Protein 2OPI (pdb70)

B-factor: mean 62.66, std 7.89, range [34.41, 97.87]

Foldseek 3Di:
DDVVVVVVQLVLLQVCVVVQLWFQDKKKWFDDPQKIKIFAASHGSNRDDSPGIFIAGLVPGDTDPPGHGHVSLLVSLQCVLCVQWGMKIWGAHDLLVVLLEPDHDFFLAQDLLCCVQQNRGEAEDEDDPPPDPVVSVVNSVSSPGAKYRYHNGHIMGTDNDSVSRSSNSVSSVSSVCCVVVPNPGDHQDPVRNVVSD/DDVVVVVVQLVLLLVCVVVVLDFQAKKKWFDDPQKIWIFAARGGSNNGDPPRIFIAGLVHGDTDVPHHHYLVLLVSLLCVLDVQWTMKIFGAADLLQVQLEPDHDQFLAQDLVCCVQQNRGEAEAEDDDVVDPVVSVVSSVSSPGQKYRYRNGHIMGIGNDSVSRVSNSVSSSSSCCCVVVVNPGDHDDPVRNVVCVVVVVVD

Structure (mmCIF, N/CA/C/O backbone):
data_2OPI
#
_entry.id   2OPI
#
_cell.length_a   115.934
_cell.length_b   115.934
_cell.length_c   73.722
_cell.angle_alpha   90.00
_cell.angle_beta   90.00
_cell.angle_gamma   120.00
#
_symmetry.space_group_name_H-M   'P 31 2 1'
#
loop_
_entity.id
_entity.type
_entity.pdbx_description
1 polymer 'L-fuculose-1-phosphate aldolase'
2 non-polymer 'SULFATE ION'
3 water water
#
loop_
_atom_site.group_PDB
_atom_site.id
_atom_site.type_symbol
_atom_site.label_atom_id
_atom_site.label_alt_id
_atom_site.label_comp_id
_atom_site.label_asym_id
_atom_site.label_entity_id
_atom_site.label_seq_id
_atom_site.pdbx_PDB_ins_code
_atom_site.Cartn_x
_atom_site.Cartn_y
_atom_site.Cartn_z
_atom_site.occupancy
_atom_site.B_iso_or_equiv
_atom_site.auth_seq_id
_atom_site.auth_comp_id
_atom_site.auth_asym_id
_atom_site.auth_atom_id
_atom_site.pdbx_PDB_model_num
ATOM 9 N N . ILE A 1 2 ? 32.348 76.833 2.178 1.00 83.82 2 ILE A N 1
ATOM 10 C CA . ILE A 1 2 ? 31.979 77.703 3.281 1.00 82.40 2 ILE A CA 1
ATOM 11 C C . ILE A 1 2 ? 33.220 78.112 4.061 1.00 81.54 2 ILE A C 1
ATOM 12 O O . ILE A 1 2 ? 33.777 77.319 4.825 1.00 81.45 2 ILE A O 1
ATOM 17 N N . THR A 1 3 ? 33.656 79.350 3.859 1.00 80.46 3 THR A N 1
ATOM 18 C CA . THR A 1 3 ? 34.759 79.892 4.639 1.00 79.39 3 THR A CA 1
ATOM 19 C C . THR A 1 3 ? 34.199 80.340 5.973 1.00 78.64 3 THR A C 1
ATOM 20 O O . THR A 1 3 ? 32.978 80.436 6.140 1.00 78.55 3 THR A O 1
ATOM 24 N N . ASP A 1 4 ? 35.093 80.602 6.922 1.00 77.57 4 ASP A N 1
ATOM 25 C CA . ASP A 1 4 ? 34.696 81.121 8.225 1.00 76.48 4 ASP A CA 1
ATOM 26 C C . ASP A 1 4 ? 34.137 82.532 8.064 1.00 75.49 4 ASP A C 1
ATOM 27 O O . ASP A 1 4 ? 33.330 82.984 8.879 1.00 75.57 4 ASP A O 1
ATOM 32 N N . GLU A 1 5 ? 34.559 83.205 6.996 1.00 74.05 5 GLU A N 1
ATOM 33 C CA . GLU A 1 5 ? 34.058 84.526 6.640 1.00 72.89 5 GLU A CA 1
ATOM 34 C C . GLU A 1 5 ? 32.545 84.494 6.381 1.00 71.82 5 GLU A C 1
ATOM 35 O O . GLU A 1 5 ? 31.810 85.397 6.804 1.00 71.76 5 GLU A O 1
ATOM 41 N N . HIS A 1 6 ? 32.088 83.443 5.702 1.00 70.41 6 HIS A N 1
ATOM 42 C CA . HIS A 1 6 ? 30.658 83.205 5.517 1.00 69.04 6 HIS A CA 1
ATOM 43 C C . HIS A 1 6 ? 29.959 82.977 6.852 1.00 68.25 6 HIS A C 1
ATOM 44 O O . HIS A 1 6 ? 28.885 83.528 7.096 1.00 67.89 6 HIS A O 1
ATOM 51 N N . ILE A 1 7 ? 30.580 82.178 7.715 1.00 67.33 7 ILE A N 1
ATOM 52 C CA . ILE A 1 7 ? 29.981 81.835 9.001 1.00 66.57 7 ILE A CA 1
ATOM 53 C C . ILE A 1 7 ? 29.992 83.034 9.939 1.00 66.48 7 ILE A C 1
ATOM 54 O O . ILE A 1 7 ? 29.046 83.237 10.710 1.00 66.60 7 ILE A O 1
ATOM 59 N N . GLU A 1 8 ? 31.040 83.848 9.840 1.00 65.84 8 GLU A N 1
ATOM 60 C CA . GLU A 1 8 ? 31.167 85.017 10.693 1.00 65.50 8 GLU A CA 1
ATOM 61 C C . GLU A 1 8 ? 30.149 86.076 10.287 1.00 65.00 8 GLU A C 1
ATOM 62 O O . GLU A 1 8 ? 29.593 86.764 11.139 1.00 64.77 8 GLU A O 1
ATOM 68 N N . LEU A 1 9 ? 29.901 86.205 8.985 1.00 64.52 9 LEU A N 1
ATOM 69 C CA . LEU A 1 9 ? 28.860 87.115 8.510 1.00 63.84 9 LEU A CA 1
ATOM 70 C C . LEU A 1 9 ? 27.479 86.649 8.987 1.00 63.06 9 LEU A C 1
ATOM 71 O O . LEU A 1 9 ? 26.670 87.464 9.434 1.00 63.55 9 LEU A O 1
ATOM 76 N N . PHE A 1 10 ? 27.230 85.344 8.917 1.00 61.80 10 PHE A N 1
ATOM 77 C CA . PHE A 1 10 ? 25.992 84.745 9.423 1.00 60.72 10 PHE A CA 1
ATOM 78 C C . PHE A 1 10 ? 25.769 85.040 10.918 1.00 60.50 10 PHE A C 1
ATOM 79 O O . PHE A 1 10 ? 24.669 85.447 11.315 1.00 60.01 10 PHE A O 1
ATOM 87 N N . LEU A 1 11 ? 26.809 84.820 11.731 1.00 59.96 11 LEU A N 1
ATOM 88 C CA . LEU A 1 11 ? 26.768 85.125 13.161 1.00 59.81 11 LEU A CA 1
ATOM 89 C C . LEU A 1 11 ? 26.476 86.601 13.442 1.00 60.14 11 LEU A C 1
ATOM 90 O O . LEU A 1 11 ? 25.584 86.909 14.237 1.00 60.25 11 LEU A O 1
ATOM 95 N N . ALA A 1 12 ? 27.214 87.502 12.787 1.00 60.26 12 ALA A N 1
ATOM 96 C CA . ALA A 1 12 ? 27.001 88.956 12.931 1.00 60.51 12 ALA A CA 1
ATOM 97 C C . ALA A 1 12 ? 25.570 89.353 12.567 1.00 60.62 12 ALA A C 1
ATOM 98 O O . ALA A 1 12 ? 24.942 90.169 13.245 1.00 60.65 12 ALA A O 1
ATOM 100 N N . GLN A 1 13 ? 25.054 88.740 11.511 1.00 60.62 13 GLN A N 1
ATOM 101 C CA . GLN A 1 13 ? 23.734 89.076 11.013 1.00 60.99 13 GLN A CA 1
ATOM 102 C C . GLN A 1 13 ? 22.601 88.528 11.890 1.00 61.07 13 GLN A C 1
ATOM 103 O O . GLN A 1 13 ? 21.575 89.194 12.098 1.00 61.32 13 GLN A O 1
ATOM 109 N N . ALA A 1 14 ? 22.800 87.316 12.400 1.00 61.01 14 ALA A N 1
ATOM 110 C CA . ALA A 1 14 ? 21.969 86.759 13.460 1.00 60.95 14 ALA A CA 1
ATOM 111 C C . ALA A 1 14 ? 21.908 87.682 14.670 1.00 61.09 14 ALA A C 1
ATOM 112 O O . ALA A 1 14 ? 20.841 87.896 15.230 1.00 61.36 14 ALA A O 1
ATOM 114 N N . HIS A 1 15 ? 23.062 88.210 15.073 1.00 61.22 15 HIS A N 1
ATOM 115 C CA . HIS A 1 15 ? 23.146 89.094 16.224 1.00 61.19 15 HIS A CA 1
ATOM 116 C C . HIS A 1 15 ? 22.416 90.400 16.003 1.00 61.15 15 HIS A C 1
ATOM 117 O O . HIS A 1 15 ? 21.780 90.901 16.923 1.00 61.64 15 HIS A O 1
ATOM 124 N N . ARG A 1 16 ? 22.507 90.969 14.805 1.00 60.88 16 ARG A N 1
ATOM 125 C CA . ARG A 1 16 ? 21.808 92.229 14.558 1.00 60.69 16 ARG A CA 1
ATOM 126 C C . ARG A 1 16 ? 20.275 92.053 14.534 1.00 60.75 16 ARG A C 1
ATOM 127 O O . ARG A 1 16 ? 19.536 92.980 14.867 1.00 60.99 16 ARG A O 1
ATOM 135 N N . TYR A 1 17 ? 19.806 90.864 14.162 1.00 60.40 17 TYR A N 1
ATOM 136 C CA . TYR A 1 17 ? 18.380 90.567 14.235 1.00 60.12 17 TYR A CA 1
ATOM 137 C C . TYR A 1 17 ? 17.925 90.494 15.693 1.00 60.15 17 TYR A C 1
ATOM 138 O O . TYR A 1 17 ? 16.799 90.876 16.032 1.00 59.84 17 TYR A O 1
ATOM 147 N N . GLY A 1 18 ? 18.819 89.986 16.541 1.00 60.23 18 GLY A N 1
ATOM 148 C CA . GLY A 1 18 ? 18.578 89.846 17.962 1.00 59.96 18 GLY A CA 1
ATOM 149 C C . GLY A 1 18 ? 18.548 91.186 18.654 1.00 60.15 18 GLY A C 1
ATOM 150 O O . GLY A 1 18 ? 17.673 91.414 19.492 1.00 60.00 18 GLY A O 1
ATOM 151 N N . ASP A 1 19 ? 19.492 92.067 18.295 1.00 60.26 19 ASP A N 1
ATOM 152 C CA . ASP A 1 19 ? 19.535 93.458 18.787 1.00 60.69 19 ASP A CA 1
ATOM 153 C C . ASP A 1 19 ? 18.284 94.283 18.432 1.00 60.43 19 ASP A C 1
ATOM 154 O O . ASP A 1 19 ? 17.915 95.201 19.171 1.00 60.44 19 ASP A O 1
ATOM 159 N N . ALA A 1 20 ? 17.650 93.979 17.301 1.00 59.88 20 ALA A N 1
ATOM 160 C CA . ALA A 1 20 ? 16.405 94.648 16.938 1.00 60.14 20 ALA A CA 1
ATOM 161 C C . ALA A 1 20 ? 15.179 94.025 17.642 1.00 60.66 20 ALA A C 1
ATOM 162 O O . ALA A 1 20 ? 14.048 94.532 17.516 1.00 60.55 20 ALA A O 1
ATOM 164 N N . LYS A 1 21 ? 15.410 92.941 18.385 1.00 60.73 21 LYS A N 1
ATOM 165 C CA . LYS A 1 21 ? 14.342 92.213 19.085 1.00 61.47 21 LYS A CA 1
ATOM 166 C C . LYS A 1 21 ? 13.290 91.614 18.141 1.00 61.29 21 LYS A C 1
ATOM 167 O O . LYS A 1 21 ? 12.111 91.553 18.472 1.00 61.05 21 LYS A O 1
ATOM 173 N N . LEU A 1 22 ? 13.726 91.174 16.965 1.00 61.76 22 LEU A N 1
ATOM 174 C CA . LEU A 1 22 ? 12.855 90.456 16.029 1.00 61.94 22 LEU A CA 1
ATOM 175 C C . LEU A 1 22 ? 12.500 89.061 16.555 1.00 62.54 22 LEU A C 1
ATOM 176 O O . LEU A 1 22 ? 11.453 88.509 16.224 1.00 62.74 22 LEU A O 1
ATOM 189 N N . LEU A 1 24 ? 13.233 86.562 20.462 1.00 62.51 24 LEU A N 1
ATOM 190 C CA . LEU A 1 24 ? 13.745 86.453 21.814 1.00 61.66 24 LEU A CA 1
ATOM 191 C C . LEU A 1 24 ? 14.237 85.030 22.086 1.00 61.34 24 LEU A C 1
ATOM 192 O O . LEU A 1 24 ? 13.608 84.050 21.673 1.00 61.40 24 LEU A O 1
ATOM 197 N N . CYS A 1 25 ? 15.375 84.931 22.764 1.00 60.78 25 CYS A N 1
ATOM 198 C CA . CYS A 1 25 ? 15.935 83.650 23.169 1.00 60.46 25 CYS A CA 1
ATOM 199 C C . CYS A 1 25 ? 15.979 82.605 22.042 1.00 60.45 25 CYS A C 1
ATOM 200 O O . CYS A 1 25 ? 16.566 82.851 20.981 1.00 60.27 25 CYS A O 1
ATOM 203 N N . SER A 1 26 ? 15.360 81.450 22.270 1.00 60.22 26 SER A N 1
ATOM 204 C CA . SER A 1 26 ? 15.528 80.318 21.368 1.00 60.16 26 SER A CA 1
ATOM 205 C C . SER A 1 26 ? 14.448 80.220 20.294 1.00 59.97 26 SER A C 1
ATOM 206 O O . SER A 1 26 ? 14.457 79.293 19.488 1.00 60.14 26 SER A O 1
ATOM 209 N N . SER A 1 27 ? 13.528 81.176 20.258 1.00 60.14 27 SER A N 1
ATOM 210 C CA . SER A 1 27 ? 12.505 81.173 19.208 1.00 60.40 27 SER A CA 1
ATOM 211 C C . SER A 1 27 ? 13.047 81.770 17.903 1.00 59.96 27 SER A C 1
ATOM 212 O O . SER A 1 27 ? 13.956 82.605 17.920 1.00 60.26 27 SER A O 1
ATOM 215 N N . GLY A 1 28 ? 12.489 81.318 16.782 1.00 59.54 28 GLY A N 1
ATOM 216 C CA . GLY A 1 28 ? 12.919 81.743 15.457 1.00 58.77 28 GLY A CA 1
ATOM 217 C C . GLY A 1 28 ? 14.132 81.016 14.915 1.00 58.52 28 GLY A C 1
ATOM 218 O O . GLY A 1 28 ? 14.841 80.322 15.642 1.00 58.21 28 GLY A O 1
ATOM 219 N N . ASN A 1 29 ? 14.374 81.193 13.620 1.00 58.36 29 ASN A N 1
ATOM 220 C CA . ASN A 1 29 ? 15.483 80.530 12.945 1.00 58.18 29 ASN A CA 1
ATOM 221 C C . ASN A 1 29 ? 15.819 81.186 11.612 1.00 57.80 29 ASN A C 1
ATOM 222 O O . ASN A 1 29 ? 14.954 81.771 10.951 1.00 57.90 29 ASN A O 1
ATOM 227 N N . LEU A 1 30 ? 17.083 81.067 11.226 1.00 56.88 30 LEU A N 1
ATOM 228 C CA . LEU A 1 30 ? 17.631 81.821 10.120 1.00 56.08 30 LEU A CA 1
ATOM 229 C C . LEU A 1 30 ? 18.408 80.896 9.211 1.00 56.01 30 LEU A C 1
ATOM 230 O O . LEU A 1 30 ? 19.112 79.994 9.679 1.00 56.26 30 LEU A O 1
ATOM 235 N N . SER A 1 31 ? 18.275 81.119 7.910 1.00 55.56 31 SER A N 1
ATOM 236 C CA . SER A 1 31 ? 18.978 80.322 6.931 1.00 55.71 31 SER A CA 1
ATOM 237 C C . SER A 1 31 ? 19.554 81.190 5.825 1.00 55.21 31 SER A C 1
ATOM 238 O O . SER A 1 31 ? 18.975 82.227 5.473 1.00 54.74 31 SER A O 1
ATOM 241 N N . TRP A 1 32 ? 20.683 80.749 5.275 1.00 55.04 32 TRP A N 1
ATOM 242 C CA . TRP A 1 32 ? 21.366 81.484 4.208 1.00 55.20 32 TRP A CA 1
ATOM 243 C C . TRP A 1 32 ? 21.892 80.557 3.118 1.00 55.70 32 TRP A C 1
ATOM 244 O O . TRP A 1 32 ? 22.736 79.700 3.365 1.00 55.89 32 TRP A O 1
ATOM 255 N N . ARG A 1 33 ? 21.363 80.735 1.911 1.00 56.43 33 ARG A N 1
ATOM 256 C CA . ARG A 1 33 ? 21.817 80.020 0.726 1.00 56.82 33 ARG A CA 1
ATOM 257 C C . ARG A 1 33 ? 23.228 80.461 0.326 1.00 57.75 33 ARG A C 1
ATOM 258 O O . ARG A 1 33 ? 23.490 81.652 0.176 1.00 57.58 33 ARG A O 1
ATOM 266 N N . ILE A 1 34 ? 24.136 79.491 0.212 1.00 58.63 34 ILE A N 1
ATOM 267 C CA . ILE A 1 34 ? 25.453 79.702 -0.373 1.00 59.40 34 ILE A CA 1
ATOM 268 C C . ILE A 1 34 ? 25.718 78.561 -1.358 1.00 60.21 34 ILE A C 1
ATOM 269 O O . ILE A 1 34 ? 26.215 77.488 -0.973 1.00 60.58 34 ILE A O 1
ATOM 274 N N . GLY A 1 35 ? 25.371 78.795 -2.623 1.00 60.77 35 GLY A N 1
ATOM 275 C CA . GLY A 1 35 ? 25.519 77.796 -3.666 1.00 61.13 35 GLY A CA 1
ATOM 276 C C . GLY A 1 35 ? 24.541 76.672 -3.436 1.00 61.95 35 GLY A C 1
ATOM 277 O O . GLY A 1 35 ? 23.333 76.899 -3.342 1.00 62.22 35 GLY A O 1
ATOM 278 N N . GLU A 1 36 ? 25.076 75.460 -3.322 1.00 62.65 36 GLU A N 1
ATOM 279 C CA . GLU A 1 36 ? 24.277 74.244 -3.158 1.00 63.82 36 GLU A CA 1
ATOM 280 C C . GLU A 1 36 ? 24.069 73.907 -1.684 1.00 63.31 36 GLU A C 1
ATOM 281 O O . GLU A 1 36 ? 23.362 72.953 -1.349 1.00 63.66 36 GLU A O 1
ATOM 287 N N . GLU A 1 37 ? 24.709 74.671 -0.807 1.00 62.80 37 GLU A N 1
ATOM 288 C CA . GLU A 1 37 ? 24.540 74.462 0.616 1.00 62.28 37 GLU A CA 1
ATOM 289 C C . GLU A 1 37 ? 23.931 75.684 1.260 1.00 61.46 37 GLU A C 1
ATOM 290 O O . GLU A 1 37 ? 23.865 76.746 0.653 1.00 61.27 37 GLU A O 1
ATOM 296 N N . ALA A 1 38 ? 23.474 75.524 2.494 1.00 60.88 38 ALA A N 1
ATOM 297 C CA . ALA A 1 38 ? 22.920 76.632 3.238 1.00 60.14 38 ALA A CA 1
ATOM 298 C C . ALA A 1 38 ? 23.381 76.569 4.676 1.00 59.74 38 ALA A C 1
ATOM 299 O O . ALA A 1 38 ? 23.524 75.483 5.228 1.00 59.76 38 ALA A O 1
ATOM 301 N N . LEU A 1 39 ? 23.626 77.737 5.264 1.00 59.18 39 LEU A N 1
ATOM 302 C CA . LEU A 1 39 ? 23.795 77.867 6.703 1.00 58.85 39 LEU A CA 1
ATOM 303 C C . LEU A 1 39 ? 22.431 78.014 7.376 1.00 58.52 39 LEU A C 1
ATOM 304 O O . LEU A 1 39 ? 21.606 78.844 6.977 1.00 58.40 39 LEU A O 1
ATOM 309 N N . ILE A 1 40 ? 22.194 77.188 8.384 1.00 58.01 40 ILE A N 1
ATOM 310 C CA . ILE A 1 40 ? 20.957 77.239 9.156 1.00 57.57 40 ILE A CA 1
ATOM 311 C C . ILE A 1 40 ? 21.345 77.267 10.624 1.00 57.23 40 ILE A C 1
ATOM 312 O O . ILE A 1 40 ? 22.247 76.547 11.049 1.00 57.09 40 ILE A O 1
ATOM 317 N N . SER A 1 41 ? 20.680 78.121 11.392 1.00 56.74 41 SER A N 1
ATOM 318 C CA . SER A 1 41 ? 20.828 78.117 12.838 1.00 56.13 41 SER A CA 1
ATOM 319 C C . SER A 1 41 ? 20.479 76.733 13.377 1.00 56.15 41 SER A C 1
ATOM 320 O O . SER A 1 41 ? 19.525 76.096 12.917 1.00 55.60 41 SER A O 1
ATOM 323 N N . GLY A 1 42 ? 21.258 76.279 14.352 1.00 56.42 42 GLY A N 1
ATOM 324 C CA . GLY A 1 42 ? 21.120 74.933 14.897 1.00 56.88 42 GLY A CA 1
ATOM 325 C C . GLY A 1 42 ? 19.892 74.822 15.769 1.00 57.29 42 GLY A C 1
ATOM 326 O O . GLY A 1 42 ? 19.464 75.810 16.373 1.00 57.51 42 GLY A O 1
ATOM 327 N N . THR A 1 43 ? 19.324 73.622 15.846 1.00 57.24 43 THR A N 1
ATOM 328 C CA . THR A 1 43 ? 18.124 73.413 16.641 1.00 57.21 43 THR A CA 1
ATOM 329 C C . THR A 1 43 ? 18.390 73.784 18.092 1.00 57.21 43 THR A C 1
ATOM 330 O O . THR A 1 43 ? 19.440 73.452 18.641 1.00 57.92 43 THR A O 1
ATOM 334 N N . GLY A 1 44 ? 17.457 74.507 18.698 1.00 57.15 44 GLY A N 1
ATOM 335 C CA . GLY A 1 44 ? 17.584 74.888 20.096 1.00 57.11 44 GLY A CA 1
ATOM 336 C C . GLY A 1 44 ? 18.487 76.078 20.367 1.00 57.05 44 GLY A C 1
ATOM 337 O O . GLY A 1 44 ? 18.443 76.653 21.448 1.00 57.23 44 GLY A O 1
ATOM 338 N N . SER A 1 45 ? 19.303 76.463 19.395 1.00 56.89 45 SER A N 1
ATOM 339 C CA . SER A 1 45 ? 20.213 77.591 19.581 1.00 56.88 45 SER A CA 1
ATOM 340 C C . SER A 1 45 ? 19.446 78.897 19.815 1.00 56.79 45 SER A C 1
ATOM 341 O O . SER A 1 45 ? 18.300 79.045 19.372 1.00 56.61 45 SER A O 1
ATOM 344 N N . TRP A 1 46 ? 20.082 79.839 20.506 1.00 56.38 46 TRP A N 1
ATOM 345 C CA . TRP A 1 46 ? 19.503 81.168 20.661 1.00 56.10 46 TRP A CA 1
ATOM 346 C C . TRP A 1 46 ? 20.082 82.063 19.584 1.00 56.58 46 TRP A C 1
ATOM 347 O O . TRP A 1 46 ? 21.241 82.470 19.668 1.00 56.44 46 TRP A O 1
ATOM 358 N N . VAL A 1 47 ? 19.269 82.382 18.584 1.00 57.31 47 VAL A N 1
ATOM 359 C CA . VAL A 1 47 ? 19.732 83.151 17.422 1.00 57.90 47 VAL A CA 1
ATOM 360 C C . VAL A 1 47 ? 20.242 84.576 17.732 1.00 58.04 47 VAL A C 1
ATOM 361 O O . VAL A 1 47 ? 21.144 85.045 17.051 1.00 58.48 47 VAL A O 1
ATOM 365 N N . PRO A 1 48 ? 19.656 85.281 18.726 1.00 57.88 48 PRO A N 1
ATOM 366 C CA . PRO A 1 48 ? 20.243 86.595 19.077 1.00 57.89 48 PRO A CA 1
ATOM 367 C C . PRO A 1 48 ? 21.679 86.575 19.628 1.00 57.94 48 PRO A C 1
ATOM 368 O O . PRO A 1 48 ? 22.380 87.579 19.516 1.00 58.14 48 PRO A O 1
ATOM 372 N N . THR A 1 49 ? 22.104 85.458 20.219 1.00 58.14 49 THR A N 1
ATOM 373 C CA . THR A 1 49 ? 23.461 85.329 20.775 1.00 58.12 49 THR A CA 1
ATOM 374 C C . THR A 1 49 ? 24.230 84.146 20.184 1.00 57.98 49 THR A C 1
ATOM 375 O O . THR A 1 49 ? 25.134 83.624 20.814 1.00 58.10 49 THR A O 1
ATOM 379 N N . LEU A 1 50 ? 23.853 83.733 18.979 1.00 58.23 50 LEU A N 1
ATOM 380 C CA . LEU A 1 50 ? 24.486 82.634 18.240 1.00 58.46 50 LEU A CA 1
ATOM 381 C C . LEU A 1 50 ? 25.963 82.983 17.997 1.00 59.03 50 LEU A C 1
ATOM 382 O O . LEU A 1 50 ? 26.231 84.140 17.731 1.00 60.27 50 LEU A O 1
ATOM 387 N N . ALA A 1 51 ? 26.957 82.090 18.076 1.00 59.41 51 ALA A N 1
ATOM 388 C CA . ALA A 1 51 ? 26.963 80.706 18.560 1.00 59.71 51 ALA A CA 1
ATOM 389 C C . ALA A 1 51 ? 27.653 79.816 17.501 1.00 59.75 51 ALA A C 1
ATOM 390 O O . ALA A 1 51 ? 27.076 78.841 17.015 1.00 59.89 51 ALA A O 1
ATOM 392 N N . LYS A 1 52 ? 28.887 80.176 17.144 1.00 59.44 52 LYS A N 1
ATOM 393 C CA . LYS A 1 52 ? 29.675 79.489 16.105 1.00 59.31 52 LYS A CA 1
ATOM 394 C C . LYS A 1 52 ? 29.515 77.965 16.105 1.00 59.26 52 LYS A C 1
ATOM 395 O O . LYS A 1 52 ? 29.467 77.335 15.048 1.00 59.38 52 LYS A O 1
ATOM 401 N N . GLU A 1 53 ? 29.432 77.384 17.297 1.00 58.86 53 GLU A N 1
ATOM 402 C CA . GLU A 1 53 ? 29.289 75.944 17.469 1.00 58.65 53 GLU A CA 1
ATOM 403 C C . GLU A 1 53 ? 27.894 75.420 17.087 1.00 58.54 53 GLU A C 1
ATOM 404 O O . GLU A 1 53 ? 27.715 74.207 16.918 1.00 58.29 53 GLU A O 1
ATOM 410 N N . LYS A 1 54 ? 26.913 76.320 16.967 1.00 58.00 54 LYS A N 1
ATOM 411 C CA . LYS A 1 54 ? 25.523 75.910 16.706 1.00 57.68 54 LYS A CA 1
ATOM 412 C C . LYS A 1 54 ? 24.989 76.455 15.377 1.00 56.99 54 LYS A C 1
ATOM 413 O O . LYS A 1 54 ? 23.836 76.876 15.277 1.00 56.60 54 LYS A O 1
ATOM 419 N N . VAL A 1 55 ? 25.857 76.443 14.367 1.00 56.36 55 VAL A N 1
ATOM 420 C CA . VAL A 1 55 ? 25.485 76.765 12.998 1.00 55.54 55 VAL A CA 1
ATOM 421 C C . VAL A 1 55 ? 25.641 75.529 12.121 1.00 55.13 55 VAL A C 1
ATOM 422 O O . VAL A 1 55 ? 26.725 74.950 12.042 1.00 55.25 55 VAL A O 1
ATOM 426 N N . SER A 1 56 ? 24.551 75.147 11.462 1.00 54.36 56 SER A N 1
ATOM 427 C CA . SER A 1 56 ? 24.500 73.978 10.606 1.00 53.62 56 SER A CA 1
ATOM 428 C C . SER A 1 56 ? 24.814 74.333 9.162 1.00 53.48 56 SER A C 1
ATOM 429 O O . SER A 1 56 ? 24.329 75.327 8.639 1.00 52.78 56 SER A O 1
ATOM 432 N N . ILE A 1 57 ? 25.646 73.515 8.531 1.00 53.95 57 ILE A N 1
ATOM 433 C CA . ILE A 1 57 ? 25.836 73.555 7.091 1.00 54.69 57 ILE A CA 1
ATOM 434 C C . ILE A 1 57 ? 25.039 72.383 6.522 1.00 55.42 57 ILE A C 1
ATOM 435 O O . ILE A 1 57 ? 25.221 71.240 6.936 1.00 55.65 57 ILE A O 1
ATOM 440 N N . CYS A 1 58 ? 24.138 72.678 5.596 1.00 56.39 58 CYS A N 1
ATOM 441 C CA . CYS A 1 58 ? 23.231 71.678 5.041 1.00 57.53 58 CYS A CA 1
ATOM 442 C C . CYS A 1 58 ? 23.245 71.671 3.525 1.00 57.23 58 CYS A C 1
ATOM 443 O O . CYS A 1 58 ? 23.254 72.727 2.889 1.00 57.08 58 CYS A O 1
ATOM 446 N N . ASN A 1 59 ? 23.248 70.474 2.952 1.00 57.36 59 ASN A N 1
ATOM 447 C CA . ASN A 1 59 ? 22.995 70.330 1.535 1.00 57.61 59 ASN A CA 1
ATOM 448 C C . ASN A 1 59 ? 21.564 70.771 1.234 1.00 57.58 59 ASN A C 1
ATOM 449 O O . ASN A 1 59 ? 20.614 70.293 1.870 1.00 57.27 59 ASN A O 1
ATOM 454 N N . ILE A 1 60 ? 21.414 71.701 0.289 1.00 57.38 60 ILE A N 1
ATOM 455 C CA . ILE A 1 60 ? 20.095 72.244 -0.045 1.00 57.19 60 ILE A CA 1
ATOM 456 C C . ILE A 1 60 ? 19.155 71.186 -0.624 1.00 57.02 60 ILE A C 1
ATOM 457 O O . ILE A 1 60 ? 18.000 71.111 -0.225 1.00 57.40 60 ILE A O 1
ATOM 462 N N . ALA A 1 61 ? 19.641 70.362 -1.541 1.00 57.07 61 ALA A N 1
ATOM 463 C CA . ALA A 1 61 ? 18.774 69.377 -2.194 1.00 57.38 61 ALA A CA 1
ATOM 464 C C . ALA A 1 61 ? 18.232 68.299 -1.230 1.00 57.82 61 ALA A C 1
ATOM 465 O O . ALA A 1 61 ? 17.064 67.899 -1.332 1.00 57.84 61 ALA A O 1
ATOM 467 N N . SER A 1 62 ? 19.080 67.861 -0.296 1.00 57.84 62 SER A N 1
ATOM 468 C CA . SER A 1 62 ? 18.797 66.715 0.567 1.00 57.85 62 SER A CA 1
ATOM 469 C C . SER A 1 62 ? 18.343 67.119 1.957 1.00 57.43 62 SER A C 1
ATOM 470 O O . SER A 1 62 ? 17.600 66.394 2.610 1.00 57.06 62 SER A O 1
ATOM 473 N N . GLY A 1 63 ? 18.810 68.275 2.412 1.00 57.32 63 GLY A N 1
ATOM 474 C CA . GLY A 1 63 ? 18.524 68.722 3.761 1.00 56.80 63 GLY A CA 1
ATOM 475 C C . GLY A 1 63 ? 19.467 68.190 4.836 1.00 56.59 63 GLY A C 1
ATOM 476 O O . GLY A 1 63 ? 19.313 68.533 5.999 1.00 56.94 63 GLY A O 1
ATOM 477 N N . THR A 1 64 ? 20.458 67.374 4.483 1.00 56.29 64 THR A N 1
ATOM 478 C CA . THR A 1 64 ? 21.274 66.770 5.545 1.00 55.87 64 THR A CA 1
ATOM 479 C C . THR A 1 64 ? 22.540 67.571 5.900 1.00 55.79 64 THR A C 1
ATOM 480 O O . THR A 1 64 ? 23.260 68.030 5.007 1.00 55.50 64 THR A O 1
ATOM 484 N N . PRO A 1 65 ? 22.792 67.758 7.215 1.00 55.49 65 PRO A N 1
ATOM 485 C CA . PRO A 1 65 ? 23.961 68.500 7.713 1.00 55.02 65 PRO A CA 1
ATOM 486 C C . PRO A 1 65 ? 25.272 67.823 7.350 1.00 54.61 65 PRO A C 1
ATOM 487 O O . PRO A 1 65 ? 25.319 66.603 7.269 1.00 53.99 65 PRO A O 1
ATOM 491 N N . THR A 1 66 ? 26.326 68.611 7.134 1.00 54.63 66 THR A N 1
ATOM 492 C CA . THR A 1 66 ? 27.656 68.051 6.864 1.00 54.91 66 THR A CA 1
ATOM 493 C C . THR A 1 66 ? 28.709 68.377 7.934 1.00 54.76 66 THR A C 1
ATOM 494 O O . THR A 1 66 ? 29.832 67.886 7.864 1.00 54.76 66 THR A O 1
ATOM 498 N N . ASN A 1 67 ? 28.357 69.201 8.917 1.00 54.50 67 ASN A N 1
ATOM 499 C CA . ASN A 1 67 ? 29.331 69.634 9.927 1.00 54.23 67 ASN A CA 1
ATOM 500 C C . ASN A 1 67 ? 29.079 69.138 11.361 1.00 54.13 67 ASN A C 1
ATOM 501 O O . ASN A 1 67 ? 29.668 69.658 12.302 1.00 54.22 67 ASN A O 1
ATOM 506 N N . GLY A 1 68 ? 28.210 68.144 11.524 1.00 53.93 68 GLY A N 1
ATOM 507 C CA . GLY A 1 68 ? 27.909 67.608 12.847 1.00 54.09 68 GLY A CA 1
ATOM 508 C C . GLY A 1 68 ? 26.971 68.468 13.683 1.00 54.88 68 GLY A C 1
ATOM 509 O O . GLY A 1 68 ? 26.787 68.206 14.877 1.00 54.82 68 GLY A O 1
ATOM 510 N N . VAL A 1 69 ? 26.368 69.487 13.072 1.00 54.95 69 VAL A N 1
ATOM 511 C CA . VAL A 1 69 ? 25.419 70.348 13.788 1.00 55.75 69 VAL A CA 1
ATOM 512 C C . VAL A 1 69 ? 23.970 70.137 13.309 1.00 56.18 69 VAL A C 1
ATOM 513 O O . VAL A 1 69 ? 23.634 70.358 12.132 1.00 55.87 69 VAL A O 1
ATOM 517 N N . LYS A 1 70 ? 23.126 69.696 14.237 1.00 56.71 70 LYS A N 1
ATOM 518 C CA . LYS A 1 70 ? 21.734 69.435 13.946 1.00 57.24 70 LYS A CA 1
ATOM 519 C C . LYS A 1 70 ? 21.057 70.764 13.633 1.00 57.91 70 LYS A C 1
ATOM 520 O O . LYS A 1 70 ? 21.069 71.694 14.453 1.00 57.83 70 LYS A O 1
ATOM 526 N N . PRO A 1 71 ? 20.482 70.866 12.424 1.00 58.45 71 PRO A N 1
ATOM 527 C CA . PRO A 1 71 ? 19.854 72.107 11.982 1.00 58.67 71 PRO A CA 1
ATOM 528 C C . PRO A 1 71 ? 18.519 72.309 12.689 1.00 59.40 71 PRO A C 1
ATOM 529 O O . PRO A 1 71 ? 17.945 71.350 13.197 1.00 59.30 71 PRO A O 1
ATOM 533 N N . SER A 1 72 ? 18.056 73.553 12.729 1.00 60.33 72 SER A N 1
ATOM 534 C CA . SER A 1 72 ? 16.699 73.899 13.121 1.00 61.53 72 SER A CA 1
ATOM 535 C C . SER A 1 72 ? 15.670 72.870 12.620 1.00 62.98 72 SER A C 1
ATOM 536 O O . SER A 1 72 ? 15.761 72.405 11.485 1.00 62.84 72 SER A O 1
ATOM 547 N N . GLU A 1 74 ? 12.063 72.754 11.168 1.00 66.80 74 GLU A N 1
ATOM 548 C CA . GLU A 1 74 ? 11.654 73.856 10.279 1.00 67.00 74 GLU A CA 1
ATOM 549 C C . GLU A 1 74 ? 12.726 74.218 9.248 1.00 66.24 74 GLU A C 1
ATOM 550 O O . GLU A 1 74 ? 12.535 75.130 8.441 1.00 66.35 74 GLU A O 1
ATOM 556 N N . SER A 1 75 ? 13.836 73.477 9.261 1.00 65.61 75 SER A N 1
ATOM 557 C CA . SER A 1 75 ? 14.768 73.452 8.140 1.00 65.10 75 SER A CA 1
ATOM 558 C C . SER A 1 75 ? 14.005 72.988 6.912 1.00 64.76 75 SER A C 1
ATOM 559 O O . SER A 1 75 ? 14.379 73.270 5.775 1.00 64.42 75 SER A O 1
ATOM 562 N N . THR A 1 76 ? 12.920 72.273 7.163 1.00 64.47 76 THR A N 1
ATOM 563 C CA . THR A 1 76 ? 12.093 71.725 6.107 1.00 64.52 76 THR A CA 1
ATOM 564 C C . THR A 1 76 ? 11.363 72.814 5.290 1.00 64.11 76 THR A C 1
ATOM 565 O O . THR A 1 76 ? 11.274 72.718 4.062 1.00 64.41 76 THR A O 1
ATOM 569 N N . PHE A 1 77 ? 10.875 73.867 5.939 1.00 63.10 77 PHE A N 1
ATOM 570 C CA . PHE A 1 77 ? 10.321 74.954 5.146 1.00 62.18 77 PHE A CA 1
ATOM 571 C C . PHE A 1 77 ? 11.374 75.934 4.609 1.00 61.44 77 PHE A C 1
ATOM 572 O O . PHE A 1 77 ? 11.232 76.424 3.498 1.00 61.34 77 PHE A O 1
ATOM 580 N N . HIS A 1 78 ? 12.432 76.201 5.374 1.00 60.52 78 HIS A N 1
ATOM 581 C CA . HIS A 1 78 ? 13.528 77.036 4.883 1.00 59.66 78 HIS A CA 1
ATOM 582 C C . HIS A 1 78 ? 14.103 76.480 3.572 1.00 59.13 78 HIS A C 1
ATOM 583 O O . HIS A 1 78 ? 14.194 77.193 2.573 1.00 58.67 78 HIS A O 1
ATOM 590 N N . LEU A 1 79 ? 14.499 75.209 3.587 1.00 58.26 79 LEU A N 1
ATOM 591 C CA . LEU A 1 79 ? 15.079 74.583 2.405 1.00 57.89 79 LEU A CA 1
ATOM 592 C C . LEU A 1 79 ? 14.025 74.448 1.308 1.00 57.64 79 LEU A C 1
ATOM 593 O O . LEU A 1 79 ? 14.338 74.577 0.114 1.00 57.32 79 LEU A O 1
ATOM 598 N N . GLY A 1 80 ? 12.782 74.204 1.730 1.00 57.19 80 GLY A N 1
ATOM 599 C CA . GLY A 1 80 ? 11.631 74.194 0.833 1.00 56.45 80 GLY A CA 1
ATOM 600 C C . GLY A 1 80 ? 11.502 75.499 0.065 1.00 56.10 80 GLY A C 1
ATOM 601 O O . GLY A 1 80 ? 11.299 75.490 -1.159 1.00 56.21 80 GLY A O 1
ATOM 602 N N . VAL A 1 81 ? 11.638 76.615 0.778 1.00 55.28 81 VAL A N 1
ATOM 603 C CA . VAL A 1 81 ? 11.523 77.940 0.174 1.00 55.00 81 VAL A CA 1
ATOM 604 C C . VAL A 1 81 ? 12.704 78.258 -0.742 1.00 55.11 81 VAL A C 1
ATOM 605 O O . VAL A 1 81 ? 12.522 78.890 -1.781 1.00 55.50 81 VAL A O 1
ATOM 609 N N . LEU A 1 82 ? 13.900 77.824 -0.369 1.00 54.71 82 LEU A N 1
ATOM 610 C CA . LEU A 1 82 ? 15.078 78.097 -1.176 1.00 54.58 82 LEU A CA 1
ATOM 611 C C . LEU A 1 82 ? 15.035 77.310 -2.472 1.00 54.87 82 LEU A C 1
ATOM 612 O O . LEU A 1 82 ? 15.403 77.820 -3.526 1.00 55.24 82 LEU A O 1
ATOM 617 N N . ARG A 1 83 ? 14.542 76.080 -2.401 1.00 55.25 83 ARG A N 1
ATOM 618 C CA . ARG A 1 83 ? 14.392 75.245 -3.596 1.00 55.44 83 ARG A CA 1
ATOM 619 C C . ARG A 1 83 ? 13.405 75.794 -4.622 1.00 55.56 83 ARG A C 1
ATOM 620 O O . ARG A 1 83 ? 13.619 75.635 -5.817 1.00 55.58 83 ARG A O 1
ATOM 628 N N . GLU A 1 84 ? 12.322 76.416 -4.160 1.00 55.77 84 GLU A N 1
ATOM 629 C CA . GLU A 1 84 ? 11.268 76.887 -5.063 1.00 56.15 84 GLU A CA 1
ATOM 630 C C . GLU A 1 84 ? 11.482 78.355 -5.473 1.00 55.98 84 GLU A C 1
ATOM 631 O O . GLU A 1 84 ? 10.959 78.798 -6.499 1.00 55.99 84 GLU A O 1
ATOM 637 N N . ARG A 1 85 ? 12.250 79.092 -4.672 1.00 55.55 85 ARG A N 1
ATOM 638 C CA . ARG A 1 85 ? 12.530 80.499 -4.930 1.00 55.61 85 ARG A CA 1
ATOM 639 C C . ARG A 1 85 ? 14.025 80.722 -5.220 1.00 56.34 85 ARG A C 1
ATOM 640 O O . ARG A 1 85 ? 14.811 81.017 -4.309 1.00 56.71 85 ARG A O 1
ATOM 648 N N . PRO A 1 86 ? 14.436 80.597 -6.490 1.00 56.91 86 PRO A N 1
ATOM 649 C CA . PRO A 1 86 ? 15.877 80.766 -6.776 1.00 57.38 86 PRO A CA 1
ATOM 650 C C . PRO A 1 86 ? 16.390 82.165 -6.436 1.00 57.60 86 PRO A C 1
ATOM 651 O O . PRO A 1 86 ? 17.564 82.330 -6.130 1.00 57.61 86 PRO A O 1
ATOM 655 N N . ASP A 1 87 ? 15.493 83.148 -6.463 1.00 58.22 87 ASP A N 1
ATOM 656 C CA . ASP A 1 87 ? 15.825 84.556 -6.205 1.00 58.56 87 ASP A CA 1
ATOM 657 C C . ASP A 1 87 ? 16.094 84.849 -4.731 1.00 58.20 87 ASP A C 1
ATOM 658 O O . ASP A 1 87 ? 16.686 85.880 -4.400 1.00 58.67 87 ASP A O 1
ATOM 663 N N . VAL A 1 88 ? 15.643 83.949 -3.856 1.00 57.48 88 VAL A N 1
ATOM 664 C CA . VAL A 1 88 ? 15.701 84.143 -2.411 1.00 56.38 88 VAL A CA 1
ATOM 665 C C . VAL A 1 88 ? 17.001 83.541 -1.896 1.00 56.25 88 VAL A C 1
ATOM 666 O O . VAL A 1 88 ? 17.375 82.436 -2.306 1.00 56.35 88 VAL A O 1
ATOM 670 N N . ASN A 1 89 ? 17.693 84.277 -1.020 1.00 55.48 89 ASN A N 1
ATOM 671 C CA . ASN A 1 89 ? 18.932 83.804 -0.398 1.00 54.61 89 ASN A CA 1
ATOM 672 C C . ASN A 1 89 ? 18.871 83.711 1.122 1.00 54.57 89 ASN A C 1
ATOM 673 O O . ASN A 1 89 ? 19.549 82.881 1.717 1.00 54.47 89 ASN A O 1
ATOM 678 N N . VAL A 1 90 ? 18.060 84.555 1.754 1.00 54.52 90 VAL A N 1
ATOM 679 C CA . VAL A 1 90 ? 17.901 84.523 3.212 1.00 54.05 90 VAL A CA 1
ATOM 680 C C . VAL A 1 90 ? 16.424 84.299 3.584 1.00 54.36 90 VAL A C 1
ATOM 681 O O . VAL A 1 90 ? 15.538 84.899 2.985 1.00 54.12 90 VAL A O 1
ATOM 685 N N . VAL A 1 91 ? 16.171 83.421 4.556 1.00 54.50 91 VAL A N 1
ATOM 686 C CA . VAL A 1 91 ? 14.835 83.243 5.127 1.00 54.63 91 VAL A CA 1
ATOM 687 C C . VAL A 1 91 ? 14.913 83.369 6.649 1.00 55.05 91 VAL A C 1
ATOM 688 O O . VAL A 1 91 ? 15.715 82.696 7.297 1.00 55.08 91 VAL A O 1
ATOM 692 N N . LEU A 1 92 ? 14.081 84.234 7.213 1.00 55.14 92 LEU A N 1
ATOM 693 C CA . LEU A 1 92 ? 14.042 84.420 8.651 1.00 55.34 92 LEU A CA 1
ATOM 694 C C . LEU A 1 92 ? 12.661 84.129 9.203 1.00 55.44 92 LEU A C 1
ATOM 695 O O . LEU A 1 92 ? 11.689 84.768 8.814 1.00 56.01 92 LEU A O 1
ATOM 700 N N . HIS A 1 93 ? 12.578 83.165 10.106 1.00 55.30 93 HIS A N 1
ATOM 701 C CA . HIS A 1 93 ? 11.411 83.013 10.957 1.00 55.04 93 HIS A CA 1
ATOM 702 C C . HIS A 1 93 ? 11.689 83.741 12.271 1.00 55.11 93 HIS A C 1
ATOM 703 O O . HIS A 1 93 ? 12.674 83.438 12.961 1.00 54.74 93 HIS A O 1
ATOM 710 N N . PHE A 1 94 ? 10.829 84.705 12.608 1.00 54.81 94 PHE A N 1
ATOM 711 C CA . PHE A 1 94 ? 11.004 85.494 13.826 1.00 54.80 94 PHE A CA 1
ATOM 712 C C . PHE A 1 94 ? 9.695 85.659 14.634 1.00 55.04 94 PHE A C 1
ATOM 713 O O . PHE A 1 94 ? 8.709 84.982 14.369 1.00 55.04 94 PHE A O 1
ATOM 721 N N . GLN A 1 95 ? 9.697 86.536 15.632 1.00 55.45 95 GLN A N 1
ATOM 722 C CA . GLN A 1 95 ? 8.616 86.594 16.608 1.00 56.05 95 GLN A CA 1
ATOM 723 C C . GLN A 1 95 ? 8.671 87.927 17.354 1.00 56.61 95 GLN A C 1
ATOM 724 O O . GLN A 1 95 ? 8.970 87.957 18.556 1.00 57.66 95 GLN A O 1
ATOM 730 N N . SER A 1 96 ? 8.404 89.027 16.653 1.00 56.38 96 SER A N 1
ATOM 731 C CA . SER A 1 96 ? 8.553 90.354 17.243 1.00 56.79 96 SER A CA 1
ATOM 732 C C . SER A 1 96 ? 7.317 90.797 18.029 1.00 56.76 96 SER A C 1
ATOM 733 O O . SER A 1 96 ? 6.259 90.181 17.935 1.00 57.28 96 SER A O 1
ATOM 736 N N . GLU A 1 97 ? 7.476 91.864 18.808 1.00 56.39 97 GLU A N 1
ATOM 737 C CA . GLU A 1 97 ? 6.431 92.448 19.669 1.00 55.72 97 GLU A CA 1
ATOM 738 C C . GLU A 1 97 ? 5.006 92.521 19.068 1.00 55.50 97 GLU A C 1
ATOM 739 O O . GLU A 1 97 ? 4.177 91.644 19.322 1.00 55.35 97 GLU A O 1
ATOM 745 N N . TYR A 1 98 ? 4.727 93.559 18.280 1.00 54.94 98 TYR A N 1
ATOM 746 C CA . TYR A 1 98 ? 3.356 93.854 17.870 1.00 54.71 98 TYR A CA 1
ATOM 747 C C . TYR A 1 98 ? 2.830 92.891 16.808 1.00 55.04 98 TYR A C 1
ATOM 748 O O . TYR A 1 98 ? 1.623 92.648 16.720 1.00 55.12 98 TYR A O 1
ATOM 757 N N . ALA A 1 99 ? 3.737 92.331 16.019 1.00 54.74 99 ALA A N 1
ATOM 758 C CA . ALA A 1 99 ? 3.352 91.361 15.012 1.00 54.51 99 ALA A CA 1
ATOM 759 C C . ALA A 1 99 ? 2.916 90.034 15.637 1.00 54.28 99 ALA A C 1
ATOM 760 O O . ALA A 1 99 ? 2.027 89.364 15.116 1.00 54.39 99 ALA A O 1
ATOM 762 N N . THR A 1 100 ? 3.527 89.652 16.753 1.00 53.85 100 THR A N 1
ATOM 763 C CA . THR A 1 100 ? 3.122 88.409 17.406 1.00 53.58 100 THR A CA 1
ATOM 764 C C . THR A 1 100 ? 1.772 88.580 18.115 1.00 53.88 100 THR A C 1
ATOM 765 O O . THR A 1 100 ? 0.952 87.651 18.132 1.00 54.11 100 THR A O 1
ATOM 769 N N . ALA A 1 101 ? 1.530 89.775 18.657 1.00 53.65 101 ALA A N 1
ATOM 770 C CA . ALA A 1 101 ? 0.218 90.134 19.189 1.00 53.83 101 ALA A CA 1
ATOM 771 C C . ALA A 1 101 ? -0.861 89.939 18.118 1.00 54.10 101 ALA A C 1
ATOM 772 O O . ALA A 1 101 ? -1.915 89.350 18.386 1.00 54.14 101 ALA A O 1
ATOM 774 N N . ILE A 1 102 ? -0.583 90.436 16.910 1.00 54.12 102 ILE A N 1
ATOM 775 C CA . ILE A 1 102 ? -1.436 90.220 15.747 1.00 54.29 102 ILE A CA 1
ATOM 776 C C . ILE A 1 102 ? -1.531 88.728 15.394 1.00 54.78 102 ILE A C 1
ATOM 777 O O . ILE A 1 102 ? -2.603 88.264 15.026 1.00 54.87 102 ILE A O 1
ATOM 782 N N . SER A 1 103 ? -0.427 87.985 15.495 1.00 55.52 103 SER A N 1
ATOM 783 C CA . SER A 1 103 ? -0.458 86.527 15.287 1.00 56.49 103 SER A CA 1
ATOM 784 C C . SER A 1 103 ? -1.524 85.825 16.119 1.00 56.88 103 SER A C 1
ATOM 785 O O . SER A 1 103 ? -2.223 84.954 15.630 1.00 56.64 103 SER A O 1
ATOM 788 N N . CYS A 1 104 ? -1.652 86.227 17.374 1.00 57.77 104 CYS A N 1
ATOM 789 C CA . CYS A 1 104 ? -2.507 85.524 18.305 1.00 59.03 104 CYS A CA 1
ATOM 790 C C . CYS A 1 104 ? -3.924 86.064 18.367 1.00 60.49 104 CYS A C 1
ATOM 791 O O . CYS A 1 104 ? -4.765 85.478 19.035 1.00 60.17 104 CYS A O 1
ATOM 802 N N . LYS A 1 106 ? -7.729 86.869 17.583 1.00 65.52 106 LYS A N 1
ATOM 803 C CA . LYS A 1 106 ? -8.840 86.117 17.035 1.00 65.31 106 LYS A CA 1
ATOM 804 C C . LYS A 1 106 ? -9.377 86.809 15.785 1.00 64.99 106 LYS A C 1
ATOM 805 O O . LYS A 1 106 ? -9.698 86.145 14.796 1.00 65.36 106 LYS A O 1
ATOM 811 N N . ASN A 1 107 ? -9.475 88.134 15.833 1.00 64.23 107 ASN A N 1
ATOM 812 C CA . ASN A 1 107 ? -9.982 88.902 14.705 1.00 63.62 107 ASN A CA 1
ATOM 813 C C . ASN A 1 107 ? -8.888 89.769 14.107 1.00 62.97 107 ASN A C 1
ATOM 814 O O . ASN A 1 107 ? -8.741 90.934 14.468 1.00 63.47 107 ASN A O 1
ATOM 819 N N . LYS A 1 108 ? -8.122 89.187 13.190 1.00 62.14 108 LYS A N 1
ATOM 820 C CA . LYS A 1 108 ? -7.001 89.871 12.541 1.00 61.20 108 LYS A CA 1
ATOM 821 C C . LYS A 1 108 ? -7.464 90.975 11.595 1.00 60.69 108 LYS A C 1
AT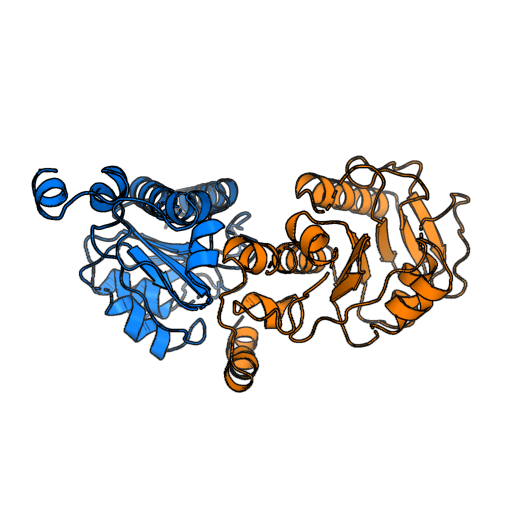OM 822 O O . LYS A 1 108 ? -8.549 90.879 11.020 1.00 60.53 108 LYS A O 1
ATOM 828 N N . PRO A 1 109 ? -6.657 92.044 11.453 1.00 60.22 109 PRO A N 1
ATOM 829 C CA . PRO A 1 109 ? -6.820 93.002 10.352 1.00 60.02 109 PRO A CA 1
ATOM 830 C C . PRO A 1 109 ? -6.711 92.336 8.984 1.00 59.95 109 PRO A C 1
ATOM 831 O O . PRO A 1 109 ? -6.011 91.327 8.840 1.00 59.94 109 PRO A O 1
ATOM 835 N N . THR A 1 110 ? -7.392 92.902 7.990 1.00 59.67 110 THR A N 1
ATOM 836 C CA . THR A 1 110 ? -7.404 92.331 6.647 1.00 59.54 110 THR A CA 1
ATOM 837 C C . THR A 1 110 ? -6.561 93.154 5.682 1.00 58.77 110 THR A C 1
ATOM 838 O O . THR A 1 110 ? -6.314 92.750 4.543 1.00 58.95 110 THR A O 1
ATOM 842 N N . ASN A 1 111 ? -6.117 94.308 6.147 1.00 57.78 111 ASN A N 1
ATOM 843 C CA . ASN A 1 111 ? -5.370 95.230 5.322 1.00 57.19 111 ASN A CA 1
ATOM 844 C C . ASN A 1 111 ? -4.285 95.908 6.153 1.00 57.11 111 ASN A C 1
ATOM 845 O O . ASN A 1 111 ? -4.582 96.609 7.128 1.00 57.36 111 ASN A O 1
ATOM 850 N N . PHE A 1 112 ? -3.034 95.696 5.766 1.00 56.85 112 PHE A N 1
ATOM 851 C CA . PHE A 1 112 ? -1.895 96.194 6.532 1.00 56.62 112 PHE A CA 1
ATOM 852 C C . PHE A 1 112 ? -1.202 97.402 5.895 1.00 56.97 112 PHE A C 1
ATOM 853 O O . PHE A 1 112 ? -0.222 97.920 6.442 1.00 57.20 112 PHE A O 1
ATOM 861 N N . ASN A 1 113 ? -1.712 97.851 4.749 1.00 57.13 113 ASN A N 1
ATOM 862 C CA . ASN A 1 113 ? -1.058 98.879 3.942 1.00 56.94 113 ASN A CA 1
ATOM 863 C C . ASN A 1 113 ? -1.303 100.272 4.475 1.00 57.15 113 ASN A C 1
ATOM 864 O O . ASN A 1 113 ? -2.130 101.028 3.957 1.00 57.53 113 ASN A O 1
ATOM 869 N N . VAL A 1 114 ? -0.534 100.622 5.490 1.00 56.92 114 VAL A N 1
ATOM 870 C CA . VAL A 1 114 ? -0.830 101.763 6.326 1.00 56.58 114 VAL A CA 1
ATOM 871 C C . VAL A 1 114 ? 0.118 102.930 6.005 1.00 56.69 114 VAL A C 1
ATOM 872 O O . VAL A 1 114 ? -0.226 104.094 6.159 1.00 57.01 114 VAL A O 1
ATOM 876 N N . THR A 1 115 ? 1.306 102.603 5.517 1.00 57.04 115 THR A N 1
ATOM 877 C CA . THR A 1 115 ? 2.189 103.560 4.872 1.00 57.01 115 THR A CA 1
ATOM 878 C C . THR A 1 115 ? 2.661 102.955 3.552 1.00 56.99 115 THR A C 1
ATOM 879 O O . THR A 1 115 ? 2.424 101.775 3.287 1.00 56.25 115 THR A O 1
ATOM 883 N N . ALA A 1 116 ? 3.340 103.772 2.742 1.00 57.33 116 ALA A N 1
ATOM 884 C CA . ALA A 1 116 ? 3.942 103.346 1.469 1.00 57.58 116 ALA A CA 1
ATOM 885 C C . ALA A 1 116 ? 4.982 102.235 1.620 1.00 57.91 116 ALA A C 1
ATOM 886 O O . ALA A 1 116 ? 5.151 101.414 0.725 1.00 58.29 116 ALA A O 1
ATOM 888 N N . GLU A 1 117 ? 5.682 102.235 2.746 1.00 58.35 117 GLU A N 1
ATOM 889 C CA . GLU A 1 117 ? 6.735 101.265 3.038 1.00 59.12 117 GLU A CA 1
ATOM 890 C C . GLU A 1 117 ? 6.245 99.823 3.058 1.00 58.89 117 GLU A C 1
ATOM 891 O O . GLU A 1 117 ? 7.008 98.907 2.727 1.00 59.23 117 GLU A O 1
ATOM 897 N N . ILE A 1 118 ? 4.991 99.619 3.469 1.00 58.68 118 ILE A N 1
ATOM 898 C CA . ILE A 1 118 ? 4.432 98.266 3.606 1.00 58.39 118 ILE A CA 1
ATOM 899 C C . ILE A 1 118 ? 4.264 97.617 2.224 1.00 58.88 118 ILE A C 1
ATOM 900 O O . ILE A 1 118 ? 4.888 96.595 1.941 1.00 59.02 118 ILE A O 1
ATOM 905 N N . PRO A 1 119 ? 3.447 98.212 1.341 1.00 59.15 119 PRO A N 1
ATOM 906 C CA . PRO A 1 119 ? 3.357 97.550 0.046 1.00 59.61 119 PRO A CA 1
ATOM 907 C C . PRO A 1 119 ? 4.713 97.409 -0.668 1.00 60.11 119 PRO A C 1
ATOM 908 O O . PRO A 1 119 ? 4.947 96.399 -1.321 1.00 60.19 119 PRO A O 1
ATOM 912 N N . CYS A 1 120 ? 5.594 98.396 -0.531 1.00 60.59 120 CYS A N 1
ATOM 913 C CA . CYS A 1 120 ? 6.900 98.338 -1.175 1.00 61.63 120 CYS A CA 1
ATOM 914 C C . CYS A 1 120 ? 7.757 97.182 -0.701 1.00 61.14 120 CYS A C 1
ATOM 915 O O . CYS A 1 120 ? 8.218 96.379 -1.504 1.00 61.01 120 CYS A O 1
ATOM 918 N N . HIS A 1 121 ? 7.971 97.110 0.607 1.00 60.97 121 HIS A N 1
ATOM 919 C CA . HIS A 1 121 ? 8.941 96.176 1.160 1.00 60.93 121 HIS A CA 1
ATOM 920 C C . HIS A 1 121 ? 8.318 94.886 1.657 1.00 60.49 121 HIS A C 1
ATOM 921 O O . HIS A 1 121 ? 8.835 93.812 1.389 1.00 60.92 121 HIS A O 1
ATOM 928 N N . VAL A 1 122 ? 7.190 94.996 2.340 1.00 59.93 122 VAL A N 1
ATOM 929 C CA . VAL A 1 122 ? 6.537 93.855 2.948 1.00 59.31 122 VAL A CA 1
ATOM 930 C C . VAL A 1 122 ? 5.668 93.069 1.954 1.00 59.18 122 VAL A C 1
ATOM 931 O O . VAL A 1 122 ? 5.717 91.844 1.928 1.00 59.33 122 VAL A O 1
ATOM 935 N N . GLY A 1 123 ? 4.909 93.773 1.123 1.00 59.09 123 GLY A N 1
ATOM 936 C CA . GLY A 1 123 ? 3.941 93.146 0.221 1.00 58.83 123 GLY A CA 1
ATOM 937 C C . GLY A 1 123 ? 2.570 93.735 0.490 1.00 59.25 123 GLY A C 1
ATOM 938 O O . GLY A 1 123 ? 2.218 94.003 1.646 1.00 59.42 123 GLY A O 1
ATOM 939 N N . SER A 1 124 ? 1.791 93.961 -0.563 1.00 59.09 124 SER A N 1
ATOM 940 C CA . SER A 1 124 ? 0.467 94.549 -0.398 1.00 59.16 124 SER A CA 1
ATOM 941 C C . SER A 1 124 ? -0.546 93.567 0.232 1.00 59.28 124 SER A C 1
ATOM 942 O O . SER A 1 124 ? -1.677 93.935 0.542 1.00 59.19 124 SER A O 1
ATOM 945 N N . GLU A 1 125 ? -0.113 92.332 0.459 1.00 59.35 125 GLU A N 1
ATOM 946 C CA . GLU A 1 125 ? -1.011 91.247 0.821 1.00 59.82 125 GLU A CA 1
ATOM 947 C C . GLU A 1 125 ? -0.225 90.243 1.657 1.00 59.06 125 GLU A C 1
ATOM 948 O O . GLU A 1 125 ? 0.744 89.662 1.179 1.00 59.27 125 GLU A O 1
ATOM 954 N N . ILE A 1 126 ? -0.626 90.068 2.914 1.00 58.41 126 ILE A N 1
ATOM 955 C CA . ILE A 1 126 ? 0.099 89.206 3.848 1.00 57.63 126 ILE A CA 1
ATOM 956 C C . ILE A 1 126 ? -0.673 87.921 4.131 1.00 57.05 126 ILE A C 1
ATOM 957 O O . ILE A 1 126 ? -1.657 87.939 4.853 1.00 57.01 126 ILE A O 1
ATOM 962 N N . PRO A 1 127 ? -0.219 86.793 3.566 1.00 56.99 127 PRO A N 1
ATOM 963 C CA . PRO A 1 127 ? -0.872 85.518 3.870 1.00 56.79 127 PRO A CA 1
ATOM 964 C C . PRO A 1 127 ? -0.791 85.131 5.351 1.00 56.73 127 PRO A C 1
ATOM 965 O O . PRO A 1 127 ? 0.237 85.333 6.012 1.00 56.86 127 PRO A O 1
ATOM 969 N N . VAL A 1 128 ? -1.896 84.587 5.846 1.00 56.32 128 VAL A N 1
ATOM 970 C CA . VAL A 1 128 ? -2.049 84.203 7.233 1.00 55.84 128 VAL A CA 1
ATOM 971 C C . VAL A 1 128 ? -2.194 82.696 7.271 1.00 56.05 128 VAL A C 1
ATOM 972 O O . VAL A 1 128 ? -3.180 82.158 6.785 1.00 56.66 128 VAL A O 1
ATOM 976 N N . ILE A 1 129 ? -1.203 82.018 7.827 1.00 56.31 129 ILE A N 1
ATOM 977 C CA . ILE A 1 129 ? -1.259 80.578 7.988 1.00 56.94 129 ILE A CA 1
ATOM 978 C C . ILE A 1 129 ? -1.846 80.219 9.358 1.00 57.07 129 ILE A C 1
ATOM 979 O O . ILE A 1 129 ? -1.474 80.826 10.368 1.00 57.29 129 ILE A O 1
ATOM 984 N N . PRO A 1 130 ? -2.768 79.233 9.403 1.00 57.28 130 PRO A N 1
ATOM 985 C CA . PRO A 1 130 ? -3.294 78.802 10.716 1.00 57.27 130 PRO A CA 1
ATOM 986 C C . PRO A 1 130 ? -2.191 78.217 11.608 1.00 57.31 130 PRO A C 1
ATOM 987 O O . PRO A 1 130 ? -1.029 78.142 11.193 1.00 57.33 130 PRO A O 1
ATOM 991 N N . TYR A 1 131 ? -2.535 77.839 12.833 1.00 57.36 131 TYR A N 1
ATOM 992 C CA . TYR A 1 131 ? -1.560 77.222 13.715 1.00 57.35 131 TYR A CA 1
ATOM 993 C C . TYR A 1 131 ? -1.267 75.783 13.299 1.00 57.96 131 TYR A C 1
ATOM 994 O O . TYR A 1 131 ? -2.187 74.967 13.146 1.00 57.98 131 TYR A O 1
ATOM 1003 N N . TYR A 1 132 ? 0.018 75.476 13.140 1.00 58.33 132 TYR A N 1
ATOM 1004 C CA . TYR A 1 132 ? 0.475 74.100 12.989 1.00 58.89 132 TYR A CA 1
ATOM 1005 C C . TYR A 1 132 ? 1.682 73.927 13.879 1.00 59.28 132 TYR A C 1
ATOM 1006 O O . TYR A 1 132 ? 2.394 74.901 14.131 1.00 59.85 132 TYR A O 1
ATOM 1015 N N . ARG A 1 133 ? 1.922 72.703 14.351 1.00 59.33 133 ARG A N 1
ATOM 1016 C CA . ARG A 1 133 ? 3.075 72.428 15.195 1.00 59.42 133 ARG A CA 1
ATOM 1017 C C . ARG A 1 133 ? 4.375 72.859 14.502 1.00 60.07 133 ARG A C 1
ATOM 1018 O O . ARG A 1 133 ? 4.612 72.493 13.334 1.00 60.21 133 ARG A O 1
ATOM 1026 N N . PRO A 1 134 ? 5.219 73.644 15.210 1.00 60.03 134 PRO A N 1
ATOM 1027 C CA . PRO A 1 134 ? 6.556 73.974 14.712 1.00 59.82 134 PRO A CA 1
ATOM 1028 C C . PRO A 1 134 ? 7.299 72.724 14.250 1.00 59.90 134 PRO A C 1
ATOM 1029 O O . PRO A 1 134 ? 7.319 71.721 14.972 1.00 59.95 134 PRO A O 1
ATOM 1033 N N . GLY A 1 135 ? 7.886 72.792 13.055 1.00 59.79 135 GLY A N 1
ATOM 1034 C CA . GLY A 1 135 ? 8.684 71.706 12.497 1.00 59.69 135 GLY A CA 1
ATOM 1035 C C . GLY A 1 135 ? 7.888 70.668 11.735 1.00 59.78 135 GLY A C 1
ATOM 1036 O O . GLY A 1 135 ? 8.469 69.802 11.090 1.00 60.03 135 GLY A O 1
ATOM 1037 N N . SER A 1 136 ? 6.560 70.768 11.802 1.00 59.77 136 SER A N 1
ATOM 1038 C CA . SER A 1 136 ? 5.651 69.763 11.252 1.00 59.55 136 SER A CA 1
ATOM 1039 C C . SER A 1 136 ? 5.555 69.810 9.728 1.00 59.19 136 SER A C 1
ATOM 1040 O O . SER A 1 136 ? 5.737 70.862 9.126 1.00 59.22 136 SER A O 1
ATOM 1043 N N . PRO A 1 137 ? 5.228 68.671 9.100 1.00 58.96 137 PRO A N 1
ATOM 1044 C CA . PRO A 1 137 ? 4.997 68.668 7.656 1.00 58.81 137 PRO A CA 1
ATOM 1045 C C . PRO A 1 137 ? 3.876 69.625 7.216 1.00 58.69 137 PRO A C 1
ATOM 1046 O O . PRO A 1 137 ? 3.996 70.267 6.176 1.00 58.70 137 PRO A O 1
ATOM 1050 N N . GLU A 1 138 ? 2.808 69.725 8.007 1.00 58.46 138 GLU A N 1
ATOM 1051 C CA . GLU A 1 138 ? 1.697 70.608 7.678 1.00 58.46 138 GLU A CA 1
ATOM 1052 C C . GLU A 1 138 ? 2.152 72.071 7.622 1.00 58.04 138 GLU A C 1
ATOM 1053 O O . GLU A 1 138 ? 1.693 72.851 6.784 1.00 57.91 138 GLU A O 1
ATOM 1059 N N . LEU A 1 139 ? 3.064 72.441 8.511 1.00 57.31 139 LEU A N 1
ATOM 1060 C CA . LEU A 1 139 ? 3.565 73.801 8.550 1.00 57.10 139 LEU A CA 1
ATOM 1061 C C . LEU A 1 139 ? 4.406 74.082 7.305 1.00 57.06 139 LEU A C 1
ATOM 1062 O O . LEU A 1 139 ? 4.154 75.055 6.596 1.00 56.87 139 LEU A O 1
ATOM 1067 N N . ALA A 1 140 ? 5.383 73.211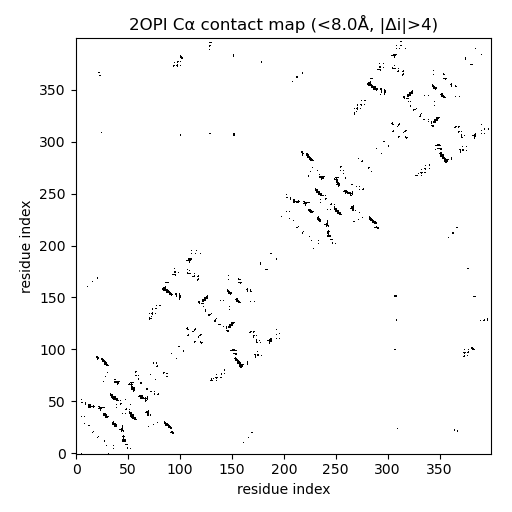 7.042 1.00 56.94 140 ALA A N 1
ATOM 1068 C CA . ALA A 1 140 ? 6.158 73.237 5.807 1.00 56.88 140 ALA A CA 1
ATOM 1069 C C . ALA A 1 140 ? 5.286 73.409 4.563 1.00 57.04 140 ALA A C 1
ATOM 1070 O O . ALA A 1 140 ? 5.588 74.259 3.727 1.00 57.75 140 ALA A O 1
ATOM 1072 N N . LYS A 1 141 ? 4.212 72.626 4.436 1.00 56.49 141 LYS A N 1
ATOM 1073 C CA . LYS A 1 141 ? 3.315 72.772 3.283 1.00 56.76 141 LYS A CA 1
ATOM 1074 C C . LYS A 1 141 ? 2.734 74.170 3.139 1.00 56.11 141 LYS A C 1
ATOM 1075 O O . LYS A 1 141 ? 2.822 74.771 2.072 1.00 55.92 141 LYS A O 1
ATOM 1081 N N . ALA A 1 142 ? 2.149 74.679 4.220 1.00 55.69 142 ALA A N 1
ATOM 1082 C CA . ALA A 1 142 ? 1.551 76.010 4.222 1.00 55.23 142 ALA A CA 1
ATOM 1083 C C . ALA A 1 142 ? 2.573 77.120 3.905 1.00 54.96 142 ALA A C 1
ATOM 1084 O O . ALA A 1 142 ? 2.317 77.980 3.073 1.00 54.82 142 ALA A O 1
ATOM 1086 N N . VAL A 1 143 ? 3.741 77.062 4.534 1.00 55.00 143 VAL A N 1
ATOM 1087 C CA . VAL A 1 143 ? 4.740 78.123 4.424 1.00 55.07 143 VAL A CA 1
ATOM 1088 C C . VAL A 1 143 ? 5.340 78.171 3.031 1.00 55.76 143 VAL A C 1
ATOM 1089 O O . VAL A 1 143 ? 5.434 79.233 2.439 1.00 55.89 143 VAL A O 1
ATOM 1093 N N . VAL A 1 144 ? 5.731 77.015 2.509 1.00 56.21 144 VAL A N 1
ATOM 1094 C CA . VAL A 1 144 ? 6.214 76.914 1.145 1.00 57.17 144 VAL A CA 1
ATOM 1095 C C . VAL A 1 144 ? 5.170 77.400 0.112 1.00 57.96 144 VAL A C 1
ATOM 1096 O O . VAL A 1 144 ? 5.495 78.190 -0.776 1.00 57.55 144 VAL A O 1
ATOM 1100 N N . GLU A 1 145 ? 3.927 76.941 0.247 1.00 59.36 145 GLU A N 1
ATOM 1101 C CA . GLU A 1 145 ? 2.835 77.371 -0.625 1.00 60.77 145 GLU A CA 1
ATOM 1102 C C . GLU A 1 145 ? 2.700 78.900 -0.594 1.00 61.57 145 GLU A C 1
ATOM 1103 O O . GLU A 1 145 ? 2.680 79.546 -1.639 1.00 61.07 145 GLU A O 1
ATOM 1109 N N . ALA A 1 146 ? 2.647 79.470 0.607 1.00 62.87 146 ALA A N 1
ATOM 1110 C CA . ALA A 1 146 ? 2.418 80.898 0.772 1.00 64.57 146 ALA A CA 1
ATOM 1111 C C . ALA A 1 146 ? 3.583 81.747 0.268 1.00 66.29 146 ALA A C 1
ATOM 1112 O O . ALA A 1 146 ? 3.391 82.897 -0.132 1.00 66.55 146 ALA A O 1
ATOM 1122 N N . LEU A 1 148 ? 5.629 81.104 -2.410 1.00 68.73 148 LEU A N 1
ATOM 1123 C CA . LEU A 1 148 ? 5.942 81.060 -3.831 1.00 67.55 148 LEU A CA 1
ATOM 1124 C C . LEU A 1 148 ? 5.805 82.469 -4.408 1.00 66.28 148 LEU A C 1
ATOM 1125 O O . LEU A 1 148 ? 6.642 82.907 -5.196 1.00 66.30 148 LEU A O 1
ATOM 1130 N N . LYS A 1 149 ? 4.772 83.185 -3.972 1.00 64.55 149 LYS A N 1
ATOM 1131 C CA . LYS A 1 149 ? 4.434 84.480 -4.556 1.00 62.97 149 LYS A CA 1
ATOM 1132 C C . LYS A 1 149 ? 4.296 85.564 -3.506 1.00 61.47 149 LYS A C 1
ATOM 1133 O O . LYS A 1 149 ? 3.674 86.585 -3.754 1.00 61.67 149 LYS A O 1
ATOM 1139 N N . HIS A 1 150 ? 4.859 85.335 -2.323 1.00 59.96 150 HIS A N 1
ATOM 1140 C CA . HIS A 1 150 ? 4.908 86.363 -1.266 1.00 58.16 150 HIS A CA 1
ATOM 1141 C C . HIS A 1 150 ? 6.230 86.277 -0.516 1.00 57.00 150 HIS A C 1
ATOM 1142 O O . HIS A 1 150 ? 6.859 85.233 -0.474 1.00 56.42 150 HIS A O 1
ATOM 1149 N N . ASN A 1 151 ? 6.641 87.398 0.057 1.00 56.00 151 ASN A N 1
ATOM 1150 C CA . ASN A 1 151 ? 7.897 87.491 0.760 1.00 55.00 151 ASN A CA 1
ATOM 1151 C C . ASN A 1 151 ? 7.700 87.567 2.260 1.00 55.11 151 ASN A C 1
ATOM 1152 O O . ASN A 1 151 ? 8.662 87.453 3.011 1.00 55.15 151 ASN A O 1
ATOM 1157 N N . SER A 1 152 ? 6.456 87.756 2.697 1.00 55.30 152 SER A N 1
ATOM 1158 C CA . SER A 1 152 ? 6.157 87.993 4.114 1.00 55.78 152 SER A CA 1
ATOM 1159 C C . SER A 1 152 ? 4.910 87.229 4.506 1.00 56.14 152 SER A C 1
ATOM 1160 O O . SER A 1 152 ? 3.913 87.243 3.785 1.00 56.57 152 SER A O 1
ATOM 1163 N N . VAL A 1 153 ? 4.939 86.608 5.675 1.00 56.38 153 VAL A N 1
ATOM 1164 C CA . VAL A 1 153 ? 3.858 85.728 6.070 1.00 56.30 153 VAL A CA 1
ATOM 1165 C C . VAL A 1 153 ? 3.652 85.787 7.559 1.00 55.99 153 VAL A C 1
ATOM 1166 O O . VAL A 1 153 ? 4.615 85.907 8.316 1.00 55.90 153 VAL A O 1
ATOM 1170 N N . LEU A 1 154 ? 2.388 85.727 7.975 1.00 55.98 154 LEU A N 1
ATOM 1171 C CA . LEU A 1 154 ? 2.013 85.737 9.395 1.00 55.58 154 LEU A CA 1
ATOM 1172 C C . LEU A 1 154 ? 1.637 84.316 9.839 1.00 55.21 154 LEU A C 1
ATOM 1173 O O . LEU A 1 154 ? 0.723 83.724 9.287 1.00 55.22 154 LEU A O 1
ATOM 1178 N N . LEU A 1 155 ? 2.336 83.801 10.841 1.00 55.01 155 LEU A N 1
ATOM 1179 C CA . LEU A 1 155 ? 2.074 82.492 11.425 1.00 55.14 155 LEU A CA 1
ATOM 1180 C C . LEU A 1 155 ? 1.182 82.621 12.658 1.00 54.98 155 LEU A C 1
ATOM 1181 O O . LEU A 1 155 ? 1.650 83.035 13.710 1.00 55.44 155 LEU A O 1
ATOM 1186 N N . THR A 1 156 ? -0.088 82.245 12.525 1.00 54.29 156 THR A N 1
ATOM 1187 C CA . THR A 1 156 ? -1.064 82.365 13.603 1.00 53.72 156 THR A CA 1
ATOM 1188 C C . THR A 1 156 ? -0.586 81.681 14.864 1.00 53.58 156 THR A C 1
ATOM 1189 O O . THR A 1 156 ? -0.074 80.569 14.812 1.00 53.72 156 THR A O 1
ATOM 1193 N N . ASN A 1 157 ? -0.762 82.360 15.993 1.00 53.44 157 ASN A N 1
ATOM 1194 C CA . ASN A 1 157 ? -0.415 81.806 17.294 1.00 53.79 157 ASN A CA 1
ATOM 1195 C C . ASN A 1 157 ? 1.047 81.406 17.368 1.00 53.99 157 ASN A C 1
ATOM 1196 O O . ASN A 1 157 ? 1.435 80.566 18.185 1.00 53.87 157 ASN A O 1
ATOM 1201 N N . HIS A 1 158 ? 1.854 81.996 16.496 1.00 54.46 158 HIS A N 1
ATOM 1202 C CA . HIS A 1 158 ? 3.261 81.720 16.545 1.00 55.56 158 HIS A CA 1
ATOM 1203 C C . HIS A 1 158 ? 4.224 82.857 16.291 1.00 55.47 158 HIS A C 1
ATOM 1204 O O . HIS A 1 158 ? 4.979 83.215 17.192 1.00 56.24 158 HIS A O 1
ATOM 1211 N N . GLY A 1 159 ? 4.247 83.379 15.070 1.00 55.04 159 GLY A N 1
ATOM 1212 C CA . GLY A 1 159 ? 5.180 84.441 14.718 1.00 54.24 159 GLY A CA 1
ATOM 1213 C C . GLY A 1 159 ? 5.077 84.834 13.260 1.00 54.09 159 GLY A C 1
ATOM 1214 O O . GLY A 1 159 ? 3.986 84.968 12.713 1.00 53.27 159 GLY A O 1
ATOM 1215 N N . GLN A 1 160 ? 6.225 85.032 12.628 1.00 54.39 160 GLN A N 1
ATOM 1216 C CA . GLN A 1 160 ? 6.233 85.470 11.243 1.00 55.33 160 GLN A CA 1
ATOM 1217 C C . GLN A 1 160 ? 7.453 85.009 10.451 1.00 55.24 160 GLN A C 1
ATOM 1218 O O . GLN A 1 160 ? 8.480 84.632 11.016 1.00 56.03 160 GLN A O 1
ATOM 1224 N N . VAL A 1 161 ? 7.316 84.992 9.135 1.00 55.25 161 VAL A N 1
ATOM 1225 C CA . VAL A 1 161 ? 8.417 84.610 8.268 1.00 55.06 161 VAL A CA 1
ATOM 1226 C C . VAL A 1 161 ? 8.594 85.652 7.191 1.00 55.29 161 VAL A C 1
ATOM 1227 O O . VAL A 1 161 ? 7.629 86.231 6.711 1.00 55.01 161 VAL A O 1
ATOM 1231 N N . VAL A 1 162 ? 9.850 85.875 6.825 1.00 56.47 162 VAL A N 1
ATOM 1232 C CA . VAL A 1 162 ? 10.235 86.835 5.799 1.00 57.40 162 VAL A CA 1
ATOM 1233 C C . VAL A 1 162 ? 11.316 86.236 4.882 1.00 58.33 162 VAL A C 1
ATOM 1234 O O . VAL A 1 162 ? 12.096 85.372 5.310 1.00 58.30 162 VAL A O 1
ATOM 1238 N N . CYS A 1 163 ? 11.311 86.696 3.626 1.00 59.37 163 CYS A N 1
ATOM 1239 C CA . CYS A 1 163 ? 12.178 86.263 2.518 1.00 60.64 163 CYS A CA 1
ATOM 1240 C C . CYS A 1 163 ? 13.010 87.417 2.019 1.00 60.28 163 CYS A C 1
ATOM 1241 O O . CYS A 1 163 ? 12.573 88.553 2.095 1.00 60.35 163 CYS A O 1
ATOM 1244 N N . GLY A 1 164 ? 14.146 87.134 1.394 1.00 60.11 164 GLY A N 1
ATOM 1245 C CA . GLY A 1 164 ? 14.918 88.208 0.798 1.00 60.36 164 GLY A CA 1
ATOM 1246 C C . GLY A 1 164 ? 16.098 87.740 -0.011 1.00 60.42 164 GLY A C 1
ATOM 1247 O O . GLY A 1 164 ? 16.533 86.606 0.130 1.00 60.55 164 GLY A O 1
ATOM 1248 N N . LYS A 1 165 ? 16.613 88.623 -0.860 1.00 60.58 165 LYS A N 1
ATOM 1249 C CA . LYS A 1 165 ? 17.784 88.303 -1.673 1.00 60.84 165 LYS A CA 1
ATOM 1250 C C . LYS A 1 165 ? 19.064 88.380 -0.844 1.00 60.64 165 LYS A C 1
ATOM 1251 O O . LYS A 1 165 ? 20.065 87.769 -1.202 1.00 60.37 165 LYS A O 1
ATOM 1257 N N . ASP A 1 166 ? 19.020 89.140 0.253 1.00 60.30 166 ASP A N 1
ATOM 1258 C CA . ASP A 1 166 ? 20.160 89.274 1.162 1.00 60.15 166 ASP A CA 1
ATOM 1259 C C . ASP A 1 166 ? 19.688 89.717 2.534 1.00 59.65 166 ASP A C 1
ATOM 1260 O O . ASP A 1 166 ? 18.493 89.793 2.785 1.00 59.88 166 ASP A O 1
ATOM 1265 N N . PHE A 1 167 ? 20.638 90.023 3.408 1.00 58.92 167 PHE A N 1
ATOM 1266 C CA . PHE A 1 167 ? 20.347 90.284 4.810 1.00 58.27 167 PHE A CA 1
ATOM 1267 C C . PHE A 1 167 ? 19.689 91.640 5.066 1.00 57.81 167 PHE A C 1
ATOM 1268 O O . PHE A 1 167 ? 18.761 91.749 5.862 1.00 57.70 167 PHE A O 1
ATOM 1276 N N . ASP A 1 168 ? 20.180 92.666 4.391 1.00 57.41 168 ASP A N 1
ATOM 1277 C CA . ASP A 1 168 ? 19.572 93.984 4.436 1.00 57.37 168 ASP A CA 1
ATOM 1278 C C . ASP A 1 168 ? 18.087 93.967 4.022 1.00 57.31 168 ASP A C 1
ATOM 1279 O O . ASP A 1 168 ? 17.253 94.572 4.697 1.00 57.12 168 ASP A O 1
ATOM 1284 N N . GLN A 1 169 ? 17.758 93.276 2.928 1.00 57.51 169 GLN A N 1
ATOM 1285 C CA . GLN A 1 169 ? 16.377 93.226 2.435 1.00 57.99 169 GLN A CA 1
ATOM 1286 C C . GLN A 1 169 ? 15.475 92.525 3.451 1.00 57.88 169 GLN A C 1
ATOM 1287 O O . GLN A 1 169 ? 14.340 92.947 3.684 1.00 57.55 169 GLN A O 1
ATOM 1293 N N . VAL A 1 170 ? 16.003 91.468 4.066 1.00 57.83 170 VAL A N 1
ATOM 1294 C CA . VAL A 1 170 ? 15.280 90.721 5.077 1.00 58.06 170 VAL A CA 1
ATOM 1295 C C . VAL A 1 170 ? 15.076 91.570 6.325 1.00 58.39 170 VAL A C 1
ATOM 1296 O O . VAL A 1 170 ? 13.960 91.630 6.858 1.00 58.21 170 VAL A O 1
ATOM 1300 N N . TYR A 1 171 ? 16.140 92.244 6.768 1.00 58.38 171 TYR A N 1
ATOM 1301 C CA . TYR A 1 171 ? 16.080 93.084 7.957 1.00 58.84 171 TYR A CA 1
ATOM 1302 C C . TYR A 1 171 ? 15.026 94.189 7.798 1.00 59.16 171 TYR A C 1
ATOM 1303 O O . TYR A 1 171 ? 14.204 94.426 8.677 1.00 59.10 171 TYR A O 1
ATOM 1312 N N . GLU A 1 172 ? 15.062 94.857 6.658 1.00 59.28 172 GLU A N 1
ATOM 1313 C CA . GLU A 1 172 ? 14.104 95.893 6.340 1.00 59.58 172 GLU A CA 1
ATOM 1314 C C . GLU A 1 172 ? 12.675 95.327 6.239 1.00 59.60 172 GLU A C 1
ATOM 1315 O O . GLU A 1 172 ? 11.725 95.885 6.806 1.00 59.39 172 GLU A O 1
ATOM 1321 N N . ARG A 1 173 ? 12.533 94.215 5.528 1.00 59.52 173 ARG A N 1
ATOM 1322 C CA . ARG A 1 173 ? 11.235 93.570 5.358 1.00 59.87 173 ARG A CA 1
ATOM 1323 C C . ARG A 1 173 ? 10.609 93.226 6.723 1.00 59.86 173 ARG A C 1
ATOM 1324 O O . ARG A 1 173 ? 9.452 93.558 6.982 1.00 60.03 173 ARG A O 1
ATOM 1332 N N . ALA A 1 174 ? 11.383 92.575 7.593 1.00 59.76 174 ALA A N 1
ATOM 1333 C CA . ALA A 1 174 ? 10.955 92.276 8.976 1.00 59.59 174 ALA A CA 1
ATOM 1334 C C . ALA A 1 174 ? 10.619 93.522 9.795 1.00 59.26 174 ALA A C 1
ATOM 1335 O O . ALA A 1 174 ? 9.599 93.543 10.488 1.00 59.93 174 ALA A O 1
ATOM 1337 N N . THR A 1 175 ? 11.468 94.546 9.719 1.00 58.86 175 THR A N 1
ATOM 1338 C CA . THR A 1 175 ? 11.267 95.788 10.488 1.00 58.99 175 THR A CA 1
ATOM 1339 C C . THR A 1 175 ? 9.969 96.504 10.118 1.00 58.81 175 THR A C 1
ATOM 1340 O O . THR A 1 175 ? 9.279 97.027 10.997 1.00 58.66 175 THR A O 1
ATOM 1344 N N . PHE A 1 176 ? 9.634 96.515 8.829 1.00 58.65 176 PHE A N 1
ATOM 1345 C CA . PHE A 1 176 ? 8.408 97.162 8.387 1.00 58.96 176 PHE A CA 1
ATOM 1346 C C . PHE A 1 176 ? 7.160 96.309 8.589 1.00 59.27 176 PHE A C 1
ATOM 1347 O O . PHE A 1 176 ? 6.071 96.846 8.780 1.00 59.33 176 PHE A O 1
ATOM 1355 N N . PHE A 1 177 ? 7.321 94.993 8.546 1.00 59.79 177 PHE A N 1
ATOM 1356 C CA . PHE A 1 177 ? 6.271 94.072 8.957 1.00 60.43 177 PHE A CA 1
ATOM 1357 C C . PHE A 1 177 ? 5.884 94.459 10.385 1.00 60.81 177 PHE A C 1
ATOM 1358 O O . PHE A 1 177 ? 4.721 94.766 10.651 1.00 60.55 177 PHE A O 1
ATOM 1366 N N . GLU A 1 178 ? 6.867 94.477 11.284 1.00 61.32 178 GLU A N 1
ATOM 1367 C CA . GLU A 1 178 ? 6.640 94.882 12.679 1.00 62.37 178 GLU A CA 1
ATOM 1368 C C . GLU A 1 178 ? 6.061 96.291 12.793 1.00 62.83 178 GLU A C 1
ATOM 1369 O O . GLU A 1 178 ? 5.113 96.532 13.548 1.00 62.69 178 GLU A O 1
ATOM 1383 N N . ALA A 1 180 ? 4.206 97.932 10.627 1.00 63.04 180 ALA A N 1
ATOM 1384 C CA . ALA A 1 180 ? 2.811 97.918 10.195 1.00 62.28 180 ALA A CA 1
ATOM 1385 C C . ALA A 1 180 ? 1.920 97.451 11.345 1.00 61.82 180 ALA A C 1
ATOM 1386 O O . ALA A 1 180 ? 0.934 98.099 11.673 1.00 61.39 180 ALA A O 1
ATOM 1388 N N . CYS A 1 181 ? 2.312 96.355 11.985 1.00 61.39 181 CYS A N 1
ATOM 1389 C CA . CYS A 1 181 ? 1.594 95.839 13.137 1.00 61.12 181 CYS A CA 1
ATOM 1390 C C . CYS A 1 181 ? 1.577 96.799 14.318 1.00 60.77 181 CYS A C 1
ATOM 1391 O O . CYS A 1 181 ? 0.548 96.930 14.981 1.00 60.96 181 CYS A O 1
ATOM 1394 N N . ARG A 1 182 ? 2.698 97.473 14.568 1.00 60.11 182 ARG A N 1
ATOM 1395 C CA . ARG A 1 182 ? 2.773 98.447 15.658 1.00 60.04 182 ARG A CA 1
ATOM 1396 C C . ARG A 1 182 ? 1.808 99.598 15.435 1.00 59.34 182 ARG A C 1
ATOM 1397 O O . ARG A 1 182 ? 1.143 100.042 16.372 1.00 59.31 182 ARG A O 1
ATOM 1405 N N . ILE A 1 183 ? 1.714 100.057 14.188 1.00 59.00 183 ILE A N 1
ATOM 1406 C CA . ILE A 1 183 ? 0.748 101.095 13.819 1.00 58.73 183 ILE A CA 1
ATOM 1407 C C . ILE A 1 183 ? -0.678 100.626 14.106 1.00 58.78 183 ILE A C 1
ATOM 1408 O O . ILE A 1 183 ? -1.434 101.328 14.765 1.00 58.44 183 ILE A O 1
ATOM 1413 N N . ILE A 1 184 ? -1.036 99.438 13.619 1.00 58.76 184 ILE A N 1
ATOM 1414 C CA . ILE A 1 184 ? -2.392 98.935 13.782 1.00 59.03 184 ILE A CA 1
ATOM 1415 C C . ILE A 1 184 ? -2.793 98.916 15.265 1.00 58.97 184 ILE A C 1
ATOM 1416 O O . ILE A 1 184 ? -3.875 99.391 15.628 1.00 58.82 184 ILE A O 1
ATOM 1421 N N . VAL A 1 185 ? -1.919 98.377 16.113 1.00 58.48 185 VAL A N 1
ATOM 1422 C CA . VAL A 1 185 ? -2.252 98.202 17.521 1.00 58.12 185 VAL A CA 1
ATOM 1423 C C . VAL A 1 185 ? -2.302 99.546 18.245 1.00 58.05 185 VAL A C 1
ATOM 1424 O O . VAL A 1 185 ? -3.251 99.835 18.978 1.00 58.05 185 VAL A O 1
ATOM 1428 N N . GLN A 1 186 ? -1.294 100.380 18.024 1.00 57.88 186 GLN A N 1
ATOM 1429 C CA . GLN A 1 186 ? -1.225 101.646 18.747 1.00 57.37 186 GLN A CA 1
ATOM 1430 C C . GLN A 1 186 ? -2.343 102.599 18.338 1.00 57.66 186 GLN A C 1
ATOM 1431 O O . GLN A 1 186 ? -2.797 103.384 19.151 1.00 58.38 186 GLN A O 1
ATOM 1437 N N . SER A 1 187 ? -2.809 102.505 17.097 1.00 57.58 187 SER A N 1
ATOM 1438 C CA . SER A 1 187 ? -3.919 103.319 16.618 1.00 57.83 187 SER A CA 1
ATOM 1439 C C . SER A 1 187 ? -5.238 102.942 17.274 1.00 58.18 187 SER A C 1
ATOM 1440 O O . SER A 1 187 ? -6.207 103.690 17.210 1.00 57.68 187 SER A O 1
ATOM 1443 N N . GLY A 1 188 ? -5.271 101.765 17.886 1.00 59.12 188 GLY A N 1
ATOM 1444 C CA . GLY A 1 188 ? -6.458 101.283 18.581 1.00 60.26 188 GLY A CA 1
ATOM 1445 C C . GLY A 1 188 ? -7.487 100.681 17.648 1.00 61.12 188 GLY A C 1
ATOM 1446 O O . GLY A 1 188 ? -8.675 100.633 17.975 1.00 61.26 188 GLY A O 1
ATOM 1447 N N . GLY A 1 189 ? -7.035 100.240 16.480 1.00 61.61 189 GLY A N 1
ATOM 1448 C CA . GLY A 1 189 ? -7.919 99.620 15.500 1.00 62.78 189 GLY A CA 1
ATOM 1449 C C . GLY A 1 189 ? -8.614 100.568 14.532 1.00 63.35 189 GLY A C 1
ATOM 1450 O O . GLY A 1 189 ? -9.178 100.127 13.527 1.00 63.52 189 GLY A O 1
ATOM 1451 N N . ASP A 1 190 ? -8.557 101.867 14.812 1.00 63.95 190 ASP A N 1
ATOM 1452 C CA . ASP A 1 190 ? -9.276 102.869 14.029 1.00 64.35 190 ASP A CA 1
ATOM 1453 C C . ASP A 1 190 ? -8.344 103.625 13.090 1.00 64.22 190 ASP A C 1
ATOM 1454 O O . ASP A 1 190 ? -8.120 104.828 13.236 1.00 64.52 190 ASP A O 1
ATOM 1459 N N . TYR A 1 191 ? -7.815 102.908 12.111 1.00 63.90 191 TYR A N 1
ATOM 1460 C CA . TYR A 1 191 ? -6.787 103.435 11.234 1.00 63.59 191 TYR A CA 1
ATOM 1461 C C . TYR A 1 191 ? -7.256 103.411 9.784 1.00 63.42 191 TYR A C 1
ATOM 1462 O O . TYR A 1 191 ? -8.174 102.672 9.444 1.00 63.52 191 TYR A O 1
ATOM 1471 N N . SER A 1 192 ? -6.619 104.210 8.932 1.00 63.19 192 SER A N 1
ATOM 1472 C CA . SER A 1 192 ? -6.903 104.183 7.496 1.00 62.81 192 SER A CA 1
ATOM 1473 C C . SER A 1 192 ? -5.728 103.560 6.740 1.00 62.71 192 SER A C 1
ATOM 1474 O O . SER A 1 192 ? -4.613 103.477 7.266 1.00 62.64 192 SER A O 1
ATOM 1477 N N . VAL A 1 193 ? -5.991 103.116 5.514 1.00 62.42 193 VAL A N 1
ATOM 1478 C CA . VAL A 1 193 ? -4.995 102.453 4.687 1.00 62.22 193 VAL A CA 1
ATOM 1479 C C . VAL A 1 193 ? -4.869 103.183 3.363 1.00 62.38 193 VAL A C 1
ATOM 1480 O O . VAL A 1 193 ? -5.728 103.990 3.027 1.00 62.22 193 VAL A O 1
ATOM 1484 N N . LEU A 1 194 ? -3.803 102.902 2.611 1.00 62.56 194 LEU A N 1
ATOM 1485 C CA . LEU A 1 194 ? -3.686 103.406 1.245 1.00 62.57 194 LEU A CA 1
ATOM 1486 C C . LEU A 1 194 ? -4.721 102.680 0.394 1.00 62.92 194 LEU A C 1
ATOM 1487 O O . LEU A 1 194 ? -4.982 101.499 0.609 1.00 63.06 194 LEU A O 1
ATOM 1492 N N . THR A 1 195 ? -5.324 103.389 -0.556 1.00 63.35 195 THR A N 1
ATOM 1493 C CA . THR A 1 195 ? -6.328 102.799 -1.437 1.00 63.73 195 THR A CA 1
ATOM 1494 C C . THR A 1 195 ? -5.652 101.833 -2.415 1.00 64.45 195 THR A C 1
ATOM 1495 O O . THR A 1 195 ? -4.444 101.946 -2.649 1.00 64.52 195 THR A O 1
ATOM 1499 N N . PRO A 1 196 ? -6.417 100.871 -2.981 1.00 64.90 196 PRO A N 1
ATOM 1500 C CA . PRO A 1 196 ? -5.843 99.994 -4.016 1.00 65.32 196 PRO A CA 1
ATOM 1501 C C . PRO A 1 196 ? -5.186 100.813 -5.129 1.00 65.82 196 PRO A C 1
ATOM 1502 O O . PRO A 1 196 ? -4.072 100.501 -5.558 1.00 65.92 196 PRO A O 1
ATOM 1506 N N . GLU A 1 197 ? -5.869 101.866 -5.566 1.00 66.13 197 GLU A N 1
ATOM 1507 C CA . GLU A 1 197 ? -5.345 102.743 -6.602 1.00 66.87 197 GLU A CA 1
ATOM 1508 C C . GLU A 1 197 ? -3.978 103.298 -6.190 1.00 66.69 197 GLU A C 1
ATOM 1509 O O . GLU A 1 197 ? -3.026 103.254 -6.977 1.00 66.57 197 GLU A O 1
ATOM 1515 N N . GLU A 1 198 ? -3.891 103.787 -4.951 1.00 66.66 198 GLU A N 1
ATOM 1516 C CA . GLU A 1 198 ? -2.671 104.404 -4.423 1.00 66.63 198 GLU A CA 1
ATOM 1517 C C . GLU A 1 198 ? -1.493 103.449 -4.317 1.00 67.08 198 GLU A C 1
ATOM 1518 O O . GLU A 1 198 ? -0.353 103.872 -4.516 1.00 67.06 198 GLU A O 1
ATOM 1524 N N . ILE A 1 199 ? -1.751 102.176 -4.002 1.00 67.44 199 ILE A N 1
ATOM 1525 C CA . ILE A 1 199 ? -0.676 101.190 -4.026 1.00 68.13 199 ILE A CA 1
ATOM 1526 C C . ILE A 1 199 ? -0.225 100.946 -5.483 1.00 68.51 199 ILE A C 1
ATOM 1527 O O . ILE A 1 199 ? 0.971 100.842 -5.757 1.00 68.77 199 ILE A O 1
ATOM 1532 N N . GLU A 1 200 ? -1.173 100.896 -6.415 1.00 68.73 200 GLU A N 1
ATOM 1533 C CA . GLU A 1 200 ? -0.832 100.727 -7.828 1.00 69.29 200 GLU A CA 1
ATOM 1534 C C . GLU A 1 200 ? -0.033 101.918 -8.349 1.00 69.12 200 GLU A C 1
ATOM 1535 O O . GLU A 1 200 ? 0.810 101.776 -9.226 1.00 68.85 200 GLU A O 1
ATOM 1541 N N . ASP A 1 201 ? -0.292 103.084 -7.772 1.00 69.33 201 ASP A N 1
ATOM 1542 C CA . ASP A 1 201 ? 0.419 104.313 -8.112 1.00 69.45 201 ASP A CA 1
ATOM 1543 C C . ASP A 1 201 ? 1.879 104.298 -7.640 1.00 69.39 201 ASP A C 1
ATOM 1544 O O . ASP A 1 201 ? 2.713 105.017 -8.194 1.00 69.42 201 ASP A O 1
ATOM 1549 N N . LEU A 1 202 ? 2.187 103.480 -6.633 1.00 69.19 202 LEU A N 1
ATOM 1550 C CA . LEU A 1 202 ? 3.546 103.393 -6.090 1.00 69.42 202 LEU A CA 1
ATOM 1551 C C . LEU A 1 202 ? 4.567 102.781 -7.054 1.00 70.00 202 LEU A C 1
ATOM 1552 O O . LEU A 1 202 ? 5.429 102.003 -6.633 1.00 70.17 202 LEU A O 1
ATOM 1557 N N . GLU A 1 203 ? 4.462 103.122 -8.342 1.00 70.44 203 GLU A N 1
ATOM 1558 C CA . GLU A 1 203 ? 5.327 102.561 -9.386 1.00 70.62 203 GLU A CA 1
ATOM 1559 C C . GLU A 1 203 ? 5.524 103.573 -10.506 1.00 70.50 203 GLU A C 1
ATOM 1560 O O . GLU A 1 203 ? 5.086 103.354 -11.633 1.00 70.47 203 GLU A O 1
ATOM 1574 N N . ILE B 1 2 ? 32.944 77.297 48.398 1.00 86.19 2 ILE B N 1
ATOM 1575 C CA . ILE B 1 2 ? 32.553 78.289 47.379 1.00 85.20 2 ILE B CA 1
ATOM 1576 C C . ILE B 1 2 ? 33.587 79.409 47.241 1.00 84.50 2 ILE B C 1
ATOM 1577 O O . ILE B 1 2 ? 33.956 80.056 48.226 1.00 84.43 2 ILE B O 1
ATOM 1582 N N . THR B 1 3 ? 34.040 79.636 46.012 1.00 83.56 3 THR B N 1
ATOM 1583 C CA . THR B 1 3 ? 35.036 80.666 45.733 1.00 82.68 3 THR B CA 1
ATOM 1584 C C . THR B 1 3 ? 34.399 81.933 45.153 1.00 82.02 3 THR B C 1
ATOM 1585 O O . THR B 1 3 ? 33.231 81.928 44.750 1.00 81.75 3 THR B O 1
ATOM 1589 N N . ASP B 1 4 ? 35.186 83.008 45.117 1.00 81.14 4 ASP B N 1
ATOM 1590 C CA . ASP B 1 4 ? 34.768 84.296 44.559 1.00 80.31 4 ASP B CA 1
ATOM 1591 C C . ASP B 1 4 ? 34.402 84.197 43.076 1.00 79.71 4 ASP B C 1
ATOM 1592 O O . ASP B 1 4 ? 33.773 85.101 42.525 1.00 79.57 4 ASP B O 1
ATOM 1597 N N . GLU B 1 5 ? 34.804 83.090 42.451 1.00 78.92 5 GLU B N 1
ATOM 1598 C CA . GLU B 1 5 ? 34.472 82.766 41.064 1.00 78.18 5 GLU B CA 1
ATOM 1599 C C . GLU B 1 5 ? 32.961 82.604 40.880 1.00 77.31 5 GLU B C 1
ATOM 1600 O O . GLU B 1 5 ? 32.388 83.089 39.901 1.00 77.34 5 GLU B O 1
ATOM 1606 N N . HIS B 1 6 ? 32.328 81.926 41.834 1.00 76.29 6 HIS B N 1
ATOM 1607 C CA . HIS B 1 6 ? 30.886 81.705 41.815 1.00 75.29 6 HIS B CA 1
ATOM 1608 C C . HIS B 1 6 ? 30.129 83.001 42.100 1.00 74.45 6 HIS B C 1
ATOM 1609 O O . HIS B 1 6 ? 29.114 83.292 41.462 1.00 74.23 6 HIS B O 1
ATOM 1616 N N . ILE B 1 7 ? 30.644 83.776 43.051 1.00 73.51 7 ILE B N 1
ATOM 1617 C CA . ILE B 1 7 ? 30.044 85.050 43.450 1.00 72.57 7 ILE B CA 1
ATOM 1618 C C . ILE B 1 7 ? 30.115 86.090 42.319 1.00 71.99 7 ILE B C 1
ATOM 1619 O O . ILE B 1 7 ? 29.222 86.926 42.187 1.00 71.96 7 ILE B O 1
ATOM 1624 N N . GLU B 1 8 ? 31.164 86.024 41.503 1.00 71.12 8 GLU B N 1
ATOM 1625 C CA . GLU B 1 8 ? 31.309 86.929 40.369 1.00 70.43 8 GLU B CA 1
ATOM 1626 C C . GLU B 1 8 ? 30.312 86.597 39.271 1.00 69.76 8 GLU B C 1
ATOM 1627 O O . GLU B 1 8 ? 29.773 87.495 38.620 1.00 69.71 8 GLU B O 1
ATOM 1633 N N . LEU B 1 9 ? 30.065 85.304 39.077 1.00 68.82 9 LEU B N 1
ATOM 1634 C CA . LEU B 1 9 ? 29.144 84.849 38.043 1.00 67.86 9 LEU B CA 1
ATOM 1635 C C . LEU B 1 9 ? 27.705 85.122 38.451 1.00 66.85 9 LEU B C 1
ATOM 1636 O O . LEU B 1 9 ? 26.877 85.475 37.607 1.00 66.74 9 LEU B O 1
ATOM 1641 N N . PHE B 1 10 ? 27.423 84.963 39.744 1.00 65.38 10 PHE B N 1
ATOM 1642 C CA . PHE B 1 10 ? 26.142 85.340 40.334 1.00 64.07 10 PHE B CA 1
ATOM 1643 C C . PHE B 1 10 ? 25.865 86.832 40.113 1.00 64.03 10 PHE B C 1
ATOM 1644 O O . PHE B 1 10 ? 24.763 87.211 39.708 1.00 64.11 10 PHE B O 1
ATOM 1652 N N . LEU B 1 11 ? 26.871 87.671 40.354 1.00 63.64 11 LEU B N 1
ATOM 1653 C CA . LEU B 1 11 ? 26.737 89.113 40.164 1.00 63.42 11 LEU B CA 1
ATOM 1654 C C . LEU B 1 11 ? 26.354 89.489 38.737 1.00 63.23 11 LEU B C 1
ATOM 1655 O O . LEU B 1 11 ? 25.372 90.200 38.528 1.00 63.32 11 LEU B O 1
ATOM 1660 N N . ALA B 1 12 ? 27.121 88.999 37.765 1.00 62.98 12 ALA B N 1
ATOM 1661 C CA . ALA B 1 12 ? 26.877 89.286 36.352 1.00 62.80 12 ALA B CA 1
ATOM 1662 C C . ALA B 1 12 ? 25.489 88.835 35.885 1.00 62.78 12 ALA B C 1
ATOM 1663 O O . ALA B 1 12 ? 24.871 89.503 35.048 1.00 63.10 12 ALA B O 1
ATOM 1665 N N . GLN B 1 13 ? 25.001 87.723 36.437 1.00 62.46 13 GLN B N 1
ATOM 1666 C CA . GLN B 1 13 ? 23.657 87.229 36.135 1.00 62.43 13 GLN B CA 1
ATOM 1667 C C . GLN B 1 13 ? 22.593 88.160 36.681 1.00 62.73 13 GLN B C 1
ATOM 1668 O O . GLN B 1 13 ? 21.583 88.426 36.015 1.00 62.85 13 GLN B O 1
ATOM 1674 N N . ALA B 1 14 ? 22.828 88.662 37.889 1.00 62.69 14 ALA B N 1
ATOM 1675 C CA . ALA B 1 14 ? 21.921 89.615 38.499 1.00 62.54 14 ALA B CA 1
ATOM 1676 C C . ALA B 1 14 ? 21.836 90.882 37.649 1.00 62.62 14 ALA B C 1
ATOM 1677 O O . ALA B 1 14 ? 20.749 91.418 37.443 1.00 62.87 14 ALA B O 1
ATOM 1679 N N . HIS B 1 15 ? 22.976 91.348 37.147 1.00 62.63 15 HIS B N 1
ATOM 1680 C CA . HIS B 1 15 ? 23.009 92.531 36.290 1.00 62.73 15 HIS B CA 1
ATOM 1681 C C . HIS B 1 15 ? 22.286 92.246 34.975 1.00 62.98 15 HIS B C 1
ATOM 1682 O O . HIS B 1 15 ? 21.547 93.091 34.467 1.00 62.86 15 HIS B O 1
ATOM 1689 N N . ARG B 1 16 ? 22.513 91.047 34.438 1.00 63.22 16 ARG B N 1
ATOM 1690 C CA . ARG B 1 16 ? 21.924 90.621 33.175 1.00 63.40 16 ARG B CA 1
ATOM 1691 C C . ARG B 1 16 ? 20.392 90.683 33.249 1.00 63.53 16 ARG B C 1
ATOM 1692 O O . ARG B 1 16 ? 19.751 91.241 32.354 1.00 63.55 16 ARG B O 1
ATOM 1700 N N . TYR B 1 17 ? 19.813 90.151 34.327 1.00 63.68 17 TYR B N 1
ATOM 1701 C CA . TYR B 1 17 ? 18.366 90.292 34.576 1.00 64.12 17 TYR B CA 1
ATOM 1702 C C . TYR B 1 17 ? 17.903 91.751 34.701 1.00 64.67 17 TYR B C 1
ATOM 1703 O O . TYR B 1 17 ? 16.766 92.077 34.326 1.00 64.89 17 TYR B O 1
ATOM 1712 N N . GLY B 1 18 ? 18.780 92.610 35.226 1.00 64.81 18 GLY B N 1
ATOM 1713 C CA . GLY B 1 18 ? 18.493 94.023 35.352 1.00 65.08 18 GLY B CA 1
ATOM 1714 C C . GLY B 1 18 ? 18.562 94.740 34.018 1.00 65.71 18 GLY B C 1
ATOM 1715 O O . GLY B 1 18 ? 17.778 95.655 33.771 1.00 65.72 18 GLY B O 1
ATOM 1716 N N . ASP B 1 19 ? 19.501 94.337 33.160 1.00 66.17 19 ASP B N 1
ATOM 1717 C CA . ASP B 1 19 ? 19.620 94.892 31.800 1.00 66.93 19 ASP B CA 1
ATOM 1718 C C . ASP B 1 19 ? 18.467 94.460 30.884 1.00 67.19 19 ASP B C 1
ATOM 1719 O O . ASP B 1 19 ? 18.123 95.155 29.920 1.00 66.81 19 ASP B O 1
ATOM 1724 N N . ALA B 1 20 ? 17.888 93.301 31.183 1.00 67.64 20 ALA B N 1
ATOM 1725 C CA . ALA B 1 20 ? 16.750 92.811 30.440 1.00 68.20 20 ALA B CA 1
ATOM 1726 C C . ALA B 1 20 ? 15.469 93.478 30.952 1.00 68.88 20 ALA B C 1
ATOM 1727 O O . ALA B 1 20 ? 14.399 93.316 30.353 1.00 69.06 20 ALA B O 1
ATOM 1729 N N . LYS B 1 21 ? 15.590 94.219 32.058 1.00 69.33 21 LYS B N 1
ATOM 1730 C CA . LYS B 1 21 ? 14.476 94.949 32.680 1.00 70.31 21 LYS B CA 1
ATOM 1731 C C . LYS B 1 21 ? 13.417 94.041 33.326 1.00 70.78 21 LYS B C 1
ATOM 1732 O O . LYS B 1 21 ? 12.247 94.413 33.427 1.00 70.59 21 LYS B O 1
ATOM 1738 N N . LEU B 1 22 ? 13.838 92.857 33.763 1.00 71.48 22 LEU B N 1
ATOM 1739 C CA . LEU B 1 22 ? 12.981 91.942 34.520 1.00 72.30 22 LEU B CA 1
ATOM 1740 C C . LEU B 1 22 ? 12.557 92.495 35.890 1.00 73.22 22 LEU B C 1
ATOM 1741 O O . LEU B 1 22 ? 11.504 92.130 36.410 1.00 73.26 22 LEU B O 1
ATOM 1754 N N . LEU B 1 24 ? 13.020 96.431 38.367 1.00 75.64 24 LEU B N 1
ATOM 1755 C CA . LEU B 1 24 ? 13.548 97.780 38.483 1.00 75.91 24 LEU B CA 1
ATOM 1756 C C . LEU B 1 24 ? 13.965 98.032 39.921 1.00 75.76 24 LEU B C 1
ATOM 1757 O O . LEU B 1 24 ? 13.243 97.670 40.855 1.00 76.03 24 LEU B O 1
ATOM 1762 N N . CYS B 1 25 ? 15.144 98.630 40.083 1.00 75.39 25 CYS B N 1
ATOM 1763 C CA . CYS B 1 25 ? 15.679 99.039 41.392 1.00 74.82 25 CYS B CA 1
ATOM 1764 C C . CYS B 1 25 ? 15.734 97.940 42.461 1.00 74.43 25 CYS B C 1
ATOM 1765 O O . CYS B 1 25 ? 16.437 96.941 42.288 1.00 74.22 25 CYS B O 1
ATOM 1768 N N . SER B 1 26 ? 14.975 98.113 43.543 1.00 73.96 26 SER B N 1
ATOM 1769 C CA . SER B 1 26 ? 15.094 97.261 44.732 1.00 73.48 26 SER B CA 1
ATOM 1770 C C . SER B 1 26 ? 14.000 96.195 44.899 1.00 73.46 26 SER B C 1
ATOM 1771 O O . SER B 1 26 ? 13.859 95.614 45.983 1.00 73.26 26 SER B O 1
ATOM 1774 N N . SER B 1 27 ? 13.228 95.937 43.846 1.00 73.15 27 SER B N 1
ATOM 1775 C CA . SER B 1 27 ? 12.275 94.830 43.884 1.00 73.04 27 SER B CA 1
ATOM 1776 C C . SER B 1 27 ? 12.865 93.575 43.236 1.00 72.46 27 SER B C 1
ATOM 1777 O O . SER B 1 27 ? 13.768 93.647 42.404 1.00 72.64 27 SER B O 1
ATOM 1780 N N . GLY B 1 28 ? 12.361 92.421 43.641 1.00 71.86 28 GLY B N 1
ATOM 1781 C CA . GLY B 1 28 ? 12.890 91.161 43.159 1.00 70.92 28 GLY B CA 1
ATOM 1782 C C . GLY B 1 28 ? 14.112 90.704 43.926 1.00 70.20 28 GLY B C 1
ATOM 1783 O O . GLY B 1 28 ? 14.693 91.452 44.716 1.00 69.84 28 GLY B O 1
ATOM 1784 N N . ASN B 1 29 ? 14.490 89.454 43.689 1.00 69.72 29 ASN B N 1
ATOM 1785 C CA . ASN B 1 29 ? 15.611 88.811 44.376 1.00 69.24 29 ASN B CA 1
ATOM 1786 C C . ASN B 1 29 ? 15.997 87.523 43.689 1.00 68.32 29 ASN B C 1
ATOM 1787 O O . ASN B 1 29 ? 15.189 86.917 42.976 1.00 68.43 29 ASN B O 1
ATOM 1792 N N . LEU B 1 30 ? 17.230 87.101 43.924 1.00 67.20 30 LEU 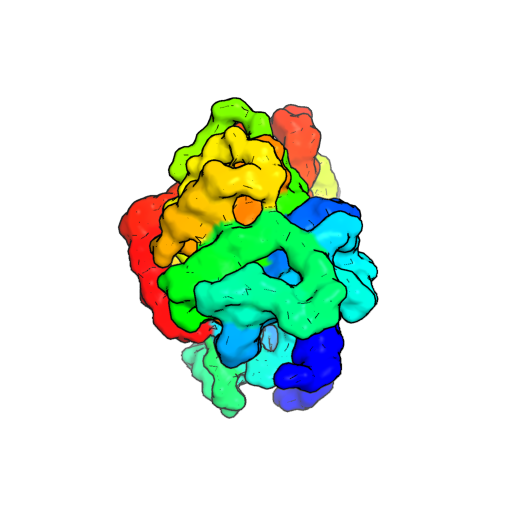B N 1
ATOM 1793 C CA . LEU B 1 30 ? 17.804 85.991 43.192 1.00 66.46 30 LEU B CA 1
ATOM 1794 C C . LEU B 1 30 ? 18.508 85.026 44.127 1.00 66.26 30 LEU B C 1
ATOM 1795 O O . LEU B 1 30 ? 19.117 85.447 45.100 1.00 66.55 30 LEU B O 1
ATOM 1800 N N . SER B 1 31 ? 18.428 83.734 43.836 1.00 66.24 31 SER B N 1
ATOM 1801 C CA . SER B 1 31 ? 19.229 82.750 44.569 1.00 66.35 31 SER B CA 1
ATOM 1802 C C . SER B 1 31 ? 19.807 81.663 43.661 1.00 66.34 31 SER B C 1
ATOM 1803 O O . SER B 1 31 ? 19.304 81.413 42.566 1.00 66.36 31 SER B O 1
ATOM 1806 N N . TRP B 1 32 ? 20.878 81.038 44.135 1.00 66.47 32 TRP B N 1
ATOM 1807 C CA . TRP B 1 32 ? 21.611 80.048 43.375 1.00 66.64 32 TRP B CA 1
ATOM 1808 C C . TRP B 1 32 ? 22.181 78.999 44.315 1.00 66.83 32 TRP B C 1
ATOM 1809 O O . TRP B 1 32 ? 22.954 79.330 45.210 1.00 67.04 32 TRP B O 1
ATOM 1820 N N . ARG B 1 33 ? 21.792 77.743 44.110 1.00 67.02 33 ARG B N 1
ATOM 1821 C CA . ARG B 1 33 ? 22.304 76.623 44.901 1.00 67.60 33 ARG B CA 1
ATOM 1822 C C . ARG B 1 33 ? 23.704 76.190 44.451 1.00 68.07 33 ARG B C 1
ATOM 1823 O O . ARG B 1 33 ? 23.924 75.867 43.281 1.00 68.02 33 ARG B O 1
ATOM 1831 N N . ILE B 1 34 ? 24.648 76.205 45.384 1.00 68.84 34 ILE B N 1
ATOM 1832 C CA . ILE B 1 34 ? 25.934 75.552 45.184 1.00 69.76 34 ILE B CA 1
ATOM 1833 C C . ILE B 1 34 ? 26.124 74.571 46.336 1.00 70.40 34 ILE B C 1
ATOM 1834 O O . ILE B 1 34 ? 26.389 74.982 47.475 1.00 70.79 34 ILE B O 1
ATOM 1839 N N . GLY B 1 35 ? 25.970 73.281 46.041 1.00 70.86 35 GLY B N 1
ATOM 1840 C CA . GLY B 1 35 ? 26.086 72.230 47.048 1.00 71.31 35 GLY B CA 1
ATOM 1841 C C . GLY B 1 35 ? 25.036 72.337 48.139 1.00 71.72 35 GLY B C 1
ATOM 1842 O O . GLY B 1 35 ? 23.836 72.276 47.870 1.00 71.73 35 GLY B O 1
ATOM 1843 N N . GLU B 1 36 ? 25.502 72.517 49.370 1.00 72.13 36 GLU B N 1
ATOM 1844 C CA . GLU B 1 36 ? 24.643 72.528 50.553 1.00 72.74 36 GLU B CA 1
ATOM 1845 C C . GLU B 1 36 ? 24.199 73.939 50.918 1.00 72.61 36 GLU B C 1
ATOM 1846 O O . GLU B 1 36 ? 23.411 74.136 51.846 1.00 72.57 36 GLU B O 1
ATOM 1852 N N . GLU B 1 37 ? 24.721 74.918 50.190 1.00 72.75 37 GLU B N 1
ATOM 1853 C CA . GLU B 1 37 ? 24.426 76.314 50.469 1.00 73.00 37 GLU B CA 1
ATOM 1854 C C . GLU B 1 37 ? 23.879 77.042 49.245 1.00 72.69 37 GLU B C 1
ATOM 1855 O O . GLU B 1 37 ? 23.914 76.524 48.125 1.00 72.73 37 GLU B O 1
ATOM 1861 N N . ALA B 1 38 ? 23.353 78.239 49.473 1.00 72.50 38 ALA B N 1
ATOM 1862 C CA . ALA B 1 38 ? 22.822 79.062 48.395 1.00 72.14 38 ALA B CA 1
ATOM 1863 C C . ALA B 1 38 ? 23.329 80.490 48.476 1.00 71.93 38 ALA B C 1
ATOM 1864 O O . ALA B 1 38 ? 23.579 81.014 49.559 1.00 71.85 38 ALA B O 1
ATOM 1866 N N . LEU B 1 39 ? 23.482 81.108 47.314 1.00 71.81 39 LEU B N 1
ATOM 1867 C CA . LEU B 1 39 ? 23.733 82.526 47.233 1.00 71.69 39 LEU B CA 1
ATOM 1868 C C . LEU B 1 39 ? 22.388 83.202 47.039 1.00 71.87 39 LEU B C 1
ATOM 1869 O O . LEU B 1 39 ? 21.626 82.822 46.154 1.00 71.80 39 LEU B O 1
ATOM 1874 N N . ILE B 1 40 ? 22.096 84.188 47.886 1.00 72.03 40 ILE B N 1
ATOM 1875 C CA . ILE B 1 40 ? 20.857 84.960 47.812 1.00 71.93 40 ILE B CA 1
ATOM 1876 C C . ILE B 1 40 ? 21.209 86.435 47.827 1.00 71.85 40 ILE B C 1
ATOM 1877 O O . ILE B 1 40 ? 22.099 86.858 48.573 1.00 71.75 40 ILE B O 1
ATOM 1882 N N . SER B 1 41 ? 20.510 87.217 47.008 1.00 71.81 41 SER B N 1
ATOM 1883 C CA . SER B 1 41 ? 20.636 88.676 47.050 1.00 71.80 41 SER B CA 1
ATOM 1884 C C . SER B 1 41 ? 20.236 89.207 48.432 1.00 71.69 41 SER B C 1
ATOM 1885 O O . SER B 1 41 ? 19.280 88.721 49.037 1.00 71.66 41 SER B O 1
ATOM 1888 N N . GLY B 1 42 ? 20.986 90.191 48.925 1.00 71.67 42 GLY B N 1
ATOM 1889 C CA . GLY B 1 42 ? 20.776 90.743 50.262 1.00 71.53 42 GLY B CA 1
ATOM 1890 C C . GLY B 1 42 ? 19.552 91.626 50.356 1.00 71.56 42 GLY B C 1
ATOM 1891 O O . GLY B 1 42 ? 19.122 92.217 49.368 1.00 71.39 42 GLY B O 1
ATOM 1892 N N . THR B 1 43 ? 18.992 91.718 51.558 1.00 71.75 43 THR B N 1
ATOM 1893 C CA . THR B 1 43 ? 17.798 92.529 51.791 1.00 71.84 43 THR B CA 1
ATOM 1894 C C . THR B 1 43 ? 18.032 93.998 51.431 1.00 71.63 43 THR B C 1
ATOM 1895 O O . THR B 1 43 ? 19.099 94.555 51.719 1.00 71.63 43 THR B O 1
ATOM 1899 N N . GLY B 1 44 ? 17.032 94.601 50.784 1.00 71.24 44 GLY B N 1
ATOM 1900 C CA . GLY B 1 44 ? 17.059 96.019 50.412 1.00 70.56 44 GLY B CA 1
ATOM 1901 C C . GLY B 1 44 ? 18.046 96.389 49.314 1.00 70.03 44 GLY B C 1
ATOM 1902 O O . GLY B 1 44 ? 18.321 97.571 49.101 1.00 70.26 44 GLY B O 1
ATOM 1903 N N . SER B 1 45 ? 18.578 95.385 48.615 1.00 69.14 45 SER B N 1
ATOM 1904 C CA . SER B 1 45 ? 19.586 95.622 47.583 1.00 68.20 45 SER B CA 1
ATOM 1905 C C . SER B 1 45 ? 18.988 95.669 46.178 1.00 67.48 45 SER B C 1
ATOM 1906 O O . SER B 1 45 ? 17.918 95.117 45.915 1.00 67.33 45 SER B O 1
ATOM 1909 N N . TRP B 1 46 ? 19.699 96.339 45.281 1.00 66.68 46 TRP B N 1
ATOM 1910 C CA . TRP B 1 46 ? 19.262 96.502 43.909 1.00 65.90 46 TRP B CA 1
ATOM 1911 C C . TRP B 1 46 ? 19.882 95.392 43.085 1.00 65.94 46 TRP B C 1
ATOM 1912 O O . TRP B 1 46 ? 21.095 95.381 42.863 1.00 65.94 46 TRP B O 1
ATOM 1923 N N . VAL B 1 47 ? 19.053 94.449 42.649 1.00 65.85 47 VAL B N 1
ATOM 1924 C CA . VAL B 1 47 ? 19.541 93.318 41.865 1.00 66.00 47 VAL B CA 1
ATOM 1925 C C . VAL B 1 47 ? 20.161 93.724 40.491 1.00 66.16 47 VAL B C 1
ATOM 1926 O O . VAL B 1 47 ? 21.182 93.148 40.095 1.00 66.18 47 VAL B O 1
ATOM 1930 N N . PRO B 1 48 ? 19.561 94.702 39.765 1.00 66.09 48 PRO B N 1
ATOM 1931 C CA . PRO B 1 48 ? 20.204 95.209 38.529 1.00 66.17 48 PRO B CA 1
ATOM 1932 C C . PRO B 1 48 ? 21.671 95.669 38.653 1.00 65.95 48 PRO B C 1
ATOM 1933 O O . PRO B 1 48 ? 22.468 95.411 37.751 1.00 65.58 48 PRO B O 1
ATOM 1937 N N . THR B 1 49 ? 21.998 96.347 39.754 1.00 66.09 49 THR B N 1
ATOM 1938 C CA . THR B 1 49 ? 23.337 96.900 40.002 1.00 66.14 49 THR B CA 1
ATOM 1939 C C . THR B 1 49 ? 23.958 96.242 41.239 1.00 66.36 49 THR B C 1
ATOM 1940 O O . THR B 1 49 ? 24.665 96.891 42.018 1.00 66.22 49 THR B O 1
ATOM 1944 N N . LEU B 1 50 ? 23.704 94.943 41.387 1.00 66.50 50 LEU B N 1
ATOM 1945 C CA . LEU B 1 50 ? 23.928 94.228 42.642 1.00 66.74 50 LEU B CA 1
ATOM 1946 C C . LEU B 1 50 ? 25.333 94.232 43.244 1.00 66.83 50 LEU B C 1
ATOM 1947 O O . LEU B 1 50 ? 26.305 93.762 42.651 1.00 66.61 50 LEU B O 1
ATOM 1952 N N . ALA B 1 51 ? 25.389 94.839 44.422 1.00 67.20 51 ALA B N 1
ATOM 1953 C CA . ALA B 1 51 ? 26.297 94.491 45.513 1.00 67.56 51 ALA B CA 1
ATOM 1954 C C . ALA B 1 51 ? 27.670 93.869 45.221 1.00 67.68 51 ALA B C 1
ATOM 1955 O O . ALA B 1 51 ? 28.515 94.483 44.564 1.00 67.79 51 ALA B O 1
ATOM 1957 N N . LYS B 1 52 ? 27.836 92.635 45.716 1.00 67.61 52 LYS B N 1
ATOM 1958 C CA . LYS B 1 52 ? 29.116 91.984 46.035 1.00 67.65 52 LYS B CA 1
ATOM 1959 C C . LYS B 1 52 ? 29.211 91.974 47.562 1.00 67.82 52 LYS B C 1
ATOM 1960 O O . LYS B 1 52 ? 29.437 90.927 48.174 1.00 67.57 52 LYS B O 1
ATOM 1966 N N . GLU B 1 53 ? 29.006 93.152 48.157 1.00 68.16 53 GLU B N 1
ATOM 1967 C CA . GLU B 1 53 ? 28.943 93.336 49.610 1.00 68.40 53 GLU B CA 1
ATOM 1968 C C . GLU B 1 53 ? 27.609 92.867 50.181 1.00 68.55 53 GLU B C 1
ATOM 1969 O O . GLU B 1 53 ? 27.514 92.536 51.356 1.00 68.50 53 GLU B O 1
ATOM 1975 N N . LYS B 1 54 ? 26.577 92.863 49.344 1.00 68.99 54 LYS B N 1
ATOM 1976 C CA . LYS B 1 54 ? 25.225 92.507 49.772 1.00 69.39 54 LYS B CA 1
ATOM 1977 C C . LYS B 1 54 ? 24.769 91.207 49.095 1.00 69.64 54 LYS B C 1
ATOM 1978 O O . LYS B 1 54 ? 23.634 91.086 48.627 1.00 69.43 54 LYS B O 1
ATOM 1984 N N . VAL B 1 55 ? 25.693 90.248 49.040 1.00 70.18 55 VAL B N 1
ATOM 1985 C CA . VAL B 1 55 ? 25.407 88.862 48.671 1.00 70.47 55 VAL B CA 1
ATOM 1986 C C . VAL B 1 55 ? 25.410 88.019 49.949 1.00 70.54 55 VAL B C 1
ATOM 1987 O O . VAL B 1 55 ? 26.403 87.963 50.669 1.00 70.79 55 VAL B O 1
ATOM 1991 N N . SER B 1 56 ? 24.284 87.385 50.235 1.00 70.78 56 SER B N 1
ATOM 1992 C CA . SER B 1 56 ? 24.145 86.571 51.435 1.00 71.02 56 SER B CA 1
ATOM 1993 C C . SER B 1 56 ? 24.354 85.090 51.116 1.00 71.28 56 SER B C 1
ATOM 1994 O O . SER B 1 56 ? 24.012 84.622 50.027 1.00 71.25 56 SER B O 1
ATOM 1997 N N . ILE B 1 57 ? 24.931 84.361 52.064 1.00 71.67 57 ILE B N 1
ATOM 1998 C CA . ILE B 1 57 ? 25.104 82.917 51.925 1.00 71.91 57 ILE B CA 1
ATOM 1999 C C . ILE B 1 57 ? 24.338 82.262 53.054 1.00 72.27 57 ILE B C 1
ATOM 2000 O O . ILE B 1 57 ? 24.515 82.619 54.214 1.00 72.68 57 ILE B O 1
ATOM 2005 N N . CYS B 1 58 ? 23.473 81.320 52.710 1.00 72.56 58 CYS B N 1
ATOM 2006 C CA . CYS B 1 58 ? 22.683 80.613 53.696 1.00 72.82 58 CYS B CA 1
ATOM 2007 C C . CYS B 1 58 ? 22.865 79.134 53.482 1.00 72.81 58 CYS B C 1
ATOM 2008 O O . CYS B 1 58 ? 23.222 78.697 52.388 1.00 72.46 58 CYS B O 1
ATOM 2011 N N . ASN B 1 59 ? 22.629 78.369 54.543 1.00 73.27 59 ASN B N 1
ATOM 2012 C CA . ASN B 1 59 ? 22.525 76.925 54.445 1.00 73.38 59 ASN B CA 1
ATOM 2013 C C . ASN B 1 59 ? 21.098 76.556 54.050 1.00 73.65 59 ASN B C 1
ATOM 2014 O O . ASN B 1 59 ? 20.148 76.917 54.751 1.00 73.50 59 ASN B O 1
ATOM 2019 N N . ILE B 1 60 ? 20.962 75.846 52.927 1.00 74.01 60 ILE B N 1
ATOM 2020 C CA . ILE B 1 60 ? 19.659 75.424 52.385 1.00 74.56 60 ILE B CA 1
ATOM 2021 C C . ILE B 1 60 ? 18.792 74.678 53.415 1.00 75.04 60 ILE B C 1
ATOM 2022 O O . ILE B 1 60 ? 17.594 74.940 53.517 1.00 74.88 60 ILE B O 1
ATOM 2027 N N . ALA B 1 61 ? 19.407 73.762 54.170 1.00 75.91 61 ALA B N 1
ATOM 2028 C CA . ALA B 1 61 ? 18.691 72.893 55.122 1.00 76.79 61 ALA B CA 1
ATOM 2029 C C . ALA B 1 61 ? 18.169 73.601 56.390 1.00 77.48 61 ALA B C 1
ATOM 2030 O O . ALA B 1 61 ? 16.999 73.450 56.750 1.00 77.56 61 ALA B O 1
ATOM 2032 N N . SER B 1 62 ? 19.036 74.357 57.064 1.00 78.35 62 SER B N 1
ATOM 2033 C CA . SER B 1 62 ? 18.627 75.242 58.159 1.00 79.09 62 SER B CA 1
ATOM 2034 C C . SER B 1 62 ? 18.968 76.675 57.786 1.00 79.56 62 SER B C 1
ATOM 2035 O O . SER B 1 62 ? 19.963 77.230 58.272 1.00 79.59 62 SER B O 1
ATOM 2038 N N . GLY B 1 63 ? 18.127 77.255 56.926 1.00 79.87 63 GLY B N 1
ATOM 2039 C CA . GLY B 1 63 ? 18.366 78.541 56.271 1.00 80.59 63 GLY B CA 1
ATOM 2040 C C . GLY B 1 63 ? 18.795 79.758 57.074 1.00 81.24 63 GLY B C 1
ATOM 2041 O O . GLY B 1 63 ? 18.166 80.813 56.982 1.00 81.15 63 GLY B O 1
ATOM 2042 N N . THR B 1 64 ? 19.871 79.621 57.848 1.00 81.89 64 THR B N 1
ATOM 2043 C CA . THR B 1 64 ? 20.512 80.765 58.506 1.00 82.60 64 THR B CA 1
ATOM 2044 C C . THR B 1 64 ? 21.778 81.174 57.744 1.00 83.01 64 THR B C 1
ATOM 2045 O O . THR B 1 64 ? 22.543 80.307 57.299 1.00 83.18 64 THR B O 1
ATOM 2049 N N . PRO B 1 65 ? 21.993 82.494 57.579 1.00 83.33 65 PRO B N 1
ATOM 2050 C CA . PRO B 1 65 ? 23.189 83.010 56.906 1.00 83.53 65 PRO B CA 1
ATOM 2051 C C . PRO B 1 65 ? 24.484 82.591 57.600 1.00 83.73 65 PRO B C 1
ATOM 2052 O O . PRO B 1 65 ? 24.558 82.593 58.831 1.00 83.72 65 PRO B O 1
ATOM 2056 N N . THR B 1 66 ? 25.489 82.226 56.807 1.00 83.99 66 THR B N 1
ATOM 2057 C CA . THR B 1 66 ? 26.775 81.769 57.346 1.00 84.21 66 THR B CA 1
ATOM 2058 C C . THR B 1 66 ? 27.858 82.834 57.167 1.00 84.31 66 THR B C 1
ATOM 2059 O O . THR B 1 66 ? 28.848 82.853 57.899 1.00 84.36 66 THR B O 1
ATOM 2063 N N . ASN B 1 67 ? 27.652 83.721 56.197 1.00 84.35 67 ASN B N 1
ATOM 2064 C CA . ASN B 1 67 ? 28.622 84.761 55.874 1.00 84.41 67 ASN B CA 1
ATOM 2065 C C . ASN B 1 67 ? 28.384 86.076 56.621 1.00 84.53 67 ASN B C 1
ATOM 2066 O O . ASN B 1 67 ? 29.107 87.051 56.408 1.00 84.53 67 ASN B O 1
ATOM 2071 N N . GLY B 1 68 ? 27.361 86.103 57.474 1.00 84.69 68 GLY B N 1
ATOM 2072 C CA . GLY B 1 68 ? 27.058 87.280 58.298 1.00 85.00 68 GLY B CA 1
ATOM 2073 C C . GLY B 1 68 ? 26.506 88.477 57.538 1.00 85.26 68 GLY B C 1
ATOM 2074 O O . GLY B 1 68 ? 26.664 89.622 57.965 1.00 85.16 68 GLY B O 1
ATOM 2075 N N . VAL B 1 69 ? 25.866 88.209 56.405 1.00 85.61 69 VAL B N 1
ATOM 2076 C CA . VAL B 1 69 ? 25.198 89.240 55.615 1.00 85.93 69 VAL B CA 1
ATOM 2077 C C . VAL B 1 69 ? 23.717 88.875 55.536 1.00 86.12 69 VAL B C 1
ATOM 2078 O O . VAL B 1 69 ? 23.378 87.722 55.258 1.00 86.14 69 VAL B O 1
ATOM 2082 N N . LYS B 1 70 ? 22.848 89.850 55.799 1.00 86.31 70 LYS B N 1
ATOM 2083 C CA . LYS B 1 70 ? 21.411 89.602 55.921 1.00 86.75 70 LYS B CA 1
ATOM 2084 C C . LYS B 1 70 ? 20.761 89.278 54.570 1.00 87.12 70 LYS B C 1
ATOM 2085 O O . LYS B 1 70 ? 20.942 90.022 53.597 1.00 87.09 70 LYS B O 1
ATOM 2091 N N . PRO B 1 71 ? 20.008 88.157 54.505 1.00 87.43 71 PRO B N 1
ATOM 2092 C CA . PRO B 1 71 ? 19.388 87.724 53.254 1.00 87.69 71 PRO B CA 1
ATOM 2093 C C . PRO B 1 71 ? 18.115 88.488 52.894 1.00 87.93 71 PRO B C 1
ATOM 2094 O O . PRO B 1 71 ? 17.550 89.200 53.723 1.00 87.67 71 PRO B O 1
ATOM 2098 N N . SER B 1 72 ? 17.688 88.325 51.646 1.00 88.57 72 SER B N 1
ATOM 2099 C CA . SER B 1 72 ? 16.386 88.781 51.174 1.00 89.11 72 SER B CA 1
ATOM 2100 C C . SER B 1 72 ? 15.327 88.526 52.245 1.00 89.68 72 SER B C 1
ATOM 2101 O O . SER B 1 72 ? 15.319 87.481 52.901 1.00 89.29 72 SER B O 1
ATOM 2112 N N . GLU B 1 74 ? 12.615 87.786 51.596 1.00 88.86 74 GLU B N 1
ATOM 2113 C CA . GLU B 1 74 ? 11.812 86.745 50.955 1.00 87.42 74 GLU B CA 1
ATOM 2114 C C . GLU B 1 74 ? 12.598 85.438 50.739 1.00 86.03 74 GLU B C 1
ATOM 2115 O O . GLU B 1 74 ? 12.165 84.557 49.991 1.00 85.81 74 GLU B O 1
ATOM 2121 N N . SER B 1 75 ? 13.736 85.320 51.421 1.00 84.31 75 SER B N 1
ATOM 2122 C CA . SER B 1 75 ? 14.609 84.144 51.352 1.00 82.87 75 SER B CA 1
ATOM 2123 C C . SER B 1 75 ? 13.945 82.836 51.791 1.00 81.83 75 SER B C 1
ATOM 2124 O O . SER B 1 75 ? 14.446 81.752 51.489 1.00 81.48 75 SER B O 1
ATOM 2127 N N . THR B 1 76 ? 12.838 82.939 52.518 1.00 80.49 76 THR B N 1
ATOM 2128 C CA . THR B 1 76 ? 12.152 81.758 53.013 1.00 79.32 76 THR B CA 1
ATOM 2129 C C . THR B 1 76 ? 11.585 80.947 51.853 1.00 78.31 76 THR B C 1
ATOM 2130 O O . THR B 1 76 ? 11.704 79.714 51.838 1.00 78.20 76 THR B O 1
ATOM 2134 N N . PHE B 1 77 ? 10.974 81.621 50.880 1.00 76.54 77 PHE B N 1
ATOM 2135 C CA . PHE B 1 77 ? 10.447 80.885 49.751 1.00 75.13 77 PHE B CA 1
ATOM 2136 C C . PHE B 1 77 ? 11.521 80.516 48.730 1.00 74.26 77 PHE B C 1
ATOM 2137 O O . PHE B 1 77 ? 11.351 79.583 47.957 1.00 74.25 77 PHE B O 1
ATOM 2145 N N . HIS B 1 78 ? 12.630 81.247 48.740 1.00 73.08 78 HIS B N 1
ATOM 2146 C CA . HIS B 1 78 ? 13.757 80.912 47.888 1.00 71.95 78 HIS B CA 1
ATOM 2147 C C . HIS B 1 78 ? 14.340 79.578 48.325 1.00 71.42 78 HIS B C 1
ATOM 2148 O O . HIS B 1 78 ? 14.486 78.646 47.525 1.00 71.43 78 HIS B O 1
ATOM 2155 N N . LEU B 1 79 ? 14.642 79.487 49.614 1.00 70.59 79 LEU B N 1
ATOM 2156 C CA . LEU B 1 79 ? 15.274 78.312 50.165 1.00 69.55 79 LEU B CA 1
ATOM 2157 C C . LEU B 1 79 ? 14.273 77.170 50.259 1.00 69.16 79 LEU B C 1
ATOM 2158 O O . LEU B 1 79 ? 14.619 76.018 49.993 1.00 69.18 79 LEU B O 1
ATOM 2163 N N . GLY B 1 80 ? 13.028 77.504 50.601 1.00 68.43 80 GLY B N 1
ATOM 2164 C CA . GLY B 1 80 ? 11.928 76.535 50.645 1.00 67.45 80 GLY B CA 1
ATOM 2165 C C . GLY B 1 80 ? 11.771 75.746 49.356 1.00 66.86 80 GLY B C 1
ATOM 2166 O O . GLY B 1 80 ? 11.691 74.511 49.382 1.00 67.17 80 GLY B O 1
ATOM 2167 N N . VAL B 1 81 ? 11.735 76.467 48.236 1.00 65.90 81 VAL B N 1
ATOM 2168 C CA . VAL B 1 81 ? 11.683 75.891 46.891 1.00 65.02 81 VAL B CA 1
ATOM 2169 C C . VAL B 1 81 ? 12.876 74.969 46.643 1.00 65.01 81 VAL B C 1
ATOM 2170 O O . VAL B 1 81 ? 12.734 73.882 46.076 1.00 64.74 81 VAL B O 1
ATOM 2174 N N . LEU B 1 82 ? 14.050 75.401 47.088 1.00 65.18 82 LEU B N 1
ATOM 2175 C CA . LEU B 1 82 ? 15.265 74.616 46.914 1.00 65.17 82 LEU B CA 1
ATOM 2176 C C . LEU B 1 82 ? 15.294 73.324 47.716 1.00 65.22 82 LEU B C 1
ATOM 2177 O O . LEU B 1 82 ? 15.761 72.313 47.213 1.00 65.22 82 LEU B O 1
ATOM 2182 N N . ARG B 1 83 ? 14.791 73.343 48.943 1.00 65.79 83 ARG B N 1
ATOM 2183 C CA . ARG B 1 83 ? 14.688 72.109 49.727 1.00 66.69 83 ARG B CA 1
ATOM 2184 C C . ARG B 1 83 ? 13.740 71.158 49.020 1.00 66.97 83 ARG B C 1
ATOM 2185 O O . ARG B 1 83 ? 14.034 69.974 48.836 1.00 67.22 83 ARG B O 1
ATOM 2193 N N . GLU B 1 84 ? 12.623 71.738 48.594 1.00 67.10 84 GLU B N 1
ATOM 2194 C CA . GLU B 1 84 ? 11.518 71.097 47.902 1.00 67.31 84 GLU B CA 1
ATOM 2195 C C . GLU B 1 84 ? 11.869 70.516 46.532 1.00 66.68 84 GLU B C 1
ATOM 2196 O O . GLU B 1 84 ? 11.363 69.461 46.160 1.00 66.27 84 GLU B O 1
ATOM 2202 N N . ARG B 1 85 ? 12.702 71.228 45.772 1.00 66.43 85 ARG B N 1
ATOM 2203 C CA . ARG B 1 85 ? 12.966 70.886 44.371 1.00 66.00 85 ARG B CA 1
ATOM 2204 C C . ARG B 1 85 ? 14.444 70.604 44.141 1.00 65.96 85 ARG B C 1
ATOM 2205 O O . ARG B 1 85 ? 15.201 71.518 43.814 1.00 66.05 85 ARG B O 1
ATOM 2213 N N . PRO B 1 86 ? 14.862 69.335 44.296 1.00 65.84 86 PRO B N 1
ATOM 2214 C CA . PRO B 1 86 ? 16.273 68.959 44.146 1.00 65.72 86 PRO B CA 1
ATOM 2215 C C . PRO B 1 86 ? 16.824 69.285 42.754 1.00 65.57 86 PRO B C 1
ATOM 2216 O O . PRO B 1 86 ? 18.024 69.504 42.595 1.00 65.68 86 PRO B O 1
ATOM 2220 N N . ASP B 1 87 ? 15.936 69.320 41.766 1.00 65.14 87 ASP B N 1
ATOM 2221 C CA . ASP B 1 87 ? 16.297 69.592 40.378 1.00 64.75 87 ASP B CA 1
ATOM 2222 C C . ASP B 1 87 ? 16.513 71.089 40.068 1.00 63.71 87 ASP B C 1
ATOM 2223 O O . ASP B 1 87 ? 17.096 71.438 39.046 1.00 63.58 87 ASP B O 1
ATOM 2228 N N . VAL B 1 88 ? 16.050 71.964 40.955 1.00 62.65 88 VAL B N 1
ATOM 2229 C CA . VAL B 1 88 ? 16.157 73.404 40.749 1.00 61.65 88 VAL B CA 1
ATOM 2230 C C . VAL B 1 88 ? 17.459 73.940 41.344 1.00 61.18 88 VAL B C 1
ATOM 2231 O O . VAL B 1 88 ? 17.896 73.480 42.390 1.00 60.95 88 VAL B O 1
ATOM 2235 N N . ASN B 1 89 ? 18.075 74.905 40.661 1.00 60.78 89 ASN B N 1
ATOM 2236 C CA . ASN B 1 89 ? 19.314 75.539 41.132 1.00 60.36 89 ASN B CA 1
ATOM 2237 C C . ASN B 1 89 ? 19.256 77.060 41.189 1.00 60.31 89 ASN B C 1
ATOM 2238 O O . ASN B 1 89 ? 20.066 77.686 41.865 1.00 60.16 89 ASN B O 1
ATOM 2243 N N . VAL B 1 90 ? 18.315 77.655 40.460 1.00 60.41 90 VAL B N 1
ATOM 2244 C CA . VAL B 1 90 ? 18.155 79.113 40.452 1.00 60.17 90 VAL B CA 1
ATOM 2245 C C . VAL B 1 90 ? 16.681 79.459 40.634 1.00 60.23 90 VAL B C 1
ATOM 2246 O O . VAL B 1 90 ? 15.806 78.791 40.070 1.00 60.37 90 VAL B O 1
ATOM 2250 N N . VAL B 1 91 ? 16.422 80.482 41.446 1.00 59.91 91 VAL B N 1
ATOM 2251 C CA . VAL B 1 91 ? 15.092 81.032 41.616 1.00 59.79 91 VAL B CA 1
ATOM 2252 C C . VAL B 1 91 ? 15.138 82.545 41.416 1.00 59.42 91 VAL B C 1
ATOM 2253 O O . VAL B 1 91 ? 15.964 83.243 41.996 1.00 59.52 91 VAL B O 1
ATOM 2257 N N . LEU B 1 92 ? 14.253 83.045 40.575 1.00 59.14 92 LEU B N 1
ATOM 2258 C CA . LEU B 1 92 ? 14.193 84.465 40.306 1.00 58.82 92 LEU B CA 1
ATOM 2259 C C . LEU B 1 92 ? 12.809 85.025 40.593 1.00 58.86 92 LEU B C 1
ATOM 2260 O O . LEU B 1 92 ? 11.835 84.634 39.974 1.00 59.29 92 LEU B O 1
ATOM 2265 N N . HIS B 1 93 ? 12.735 85.932 41.553 1.00 58.99 93 HIS B N 1
ATOM 2266 C CA . HIS B 1 93 ? 11.549 86.724 41.759 1.00 59.15 93 HIS B CA 1
ATOM 2267 C C . HIS B 1 93 ? 11.789 88.054 41.067 1.00 59.00 93 HIS B C 1
ATOM 2268 O O . HIS B 1 93 ? 12.724 88.791 41.398 1.00 58.47 93 HIS B O 1
ATOM 2275 N N . PHE B 1 94 ? 10.961 88.342 40.073 1.00 59.08 94 PHE B N 1
ATOM 2276 C CA . PHE B 1 94 ? 11.102 89.585 39.322 1.00 59.29 94 PHE B CA 1
ATOM 2277 C C . PHE B 1 94 ? 9.795 90.369 39.216 1.00 59.28 94 PHE B C 1
ATOM 2278 O O . PHE B 1 94 ? 8.796 89.986 39.804 1.00 59.29 94 PHE B O 1
ATOM 2286 N N . GLN B 1 95 ? 9.824 91.470 38.473 1.00 59.64 95 GLN B N 1
ATOM 2287 C CA . GLN B 1 95 ? 8.689 92.367 38.350 1.00 60.32 95 GLN B CA 1
ATOM 2288 C C . GLN B 1 95 ? 8.707 93.005 36.945 1.00 60.45 95 GLN B C 1
ATOM 2289 O O . GLN B 1 95 ? 9.004 94.188 36.780 1.00 60.61 95 GLN B O 1
ATOM 2295 N N . SER B 1 96 ? 8.424 92.169 35.944 1.00 60.72 96 SER B N 1
ATOM 2296 C CA . SER B 1 96 ? 8.368 92.510 34.516 1.00 60.68 96 SER B CA 1
ATOM 2297 C C . SER B 1 96 ? 7.396 93.606 34.209 1.00 60.42 96 SER B C 1
ATOM 2298 O O . SER B 1 96 ? 6.563 93.939 35.027 1.00 61.32 96 SER B O 1
ATOM 2301 N N . GLU B 1 97 ? 7.450 94.119 32.989 1.00 59.92 97 GLU B N 1
ATOM 2302 C CA . GLU B 1 97 ? 6.541 95.175 32.561 1.00 59.10 97 GLU B CA 1
ATOM 2303 C C . GLU B 1 97 ? 5.085 94.695 32.436 1.00 58.74 97 GLU B C 1
ATOM 2304 O O . GLU B 1 97 ? 4.244 95.039 33.257 1.00 59.12 97 GLU B O 1
ATOM 2310 N N . TYR B 1 98 ? 4.797 93.894 31.417 1.00 58.00 98 TYR B N 1
ATOM 2311 C CA . TYR B 1 98 ? 3.423 93.536 31.104 1.00 57.41 98 TYR B CA 1
ATOM 2312 C C . TYR B 1 98 ? 2.879 92.491 32.053 1.00 57.07 98 TYR B C 1
ATOM 2313 O O . TYR B 1 98 ? 1.673 92.436 32.293 1.00 57.35 98 TYR B O 1
ATOM 2322 N N . ALA B 1 99 ? 3.778 91.676 32.595 1.00 56.67 99 ALA B N 1
ATOM 2323 C CA . ALA B 1 99 ? 3.405 90.630 33.524 1.00 55.80 99 ALA B CA 1
ATOM 2324 C C . ALA B 1 99 ? 2.989 91.226 34.856 1.00 55.61 99 ALA B C 1
ATOM 2325 O O . ALA B 1 99 ? 2.122 90.685 35.511 1.00 55.68 99 ALA B O 1
ATOM 2327 N N . THR B 1 100 ? 3.583 92.353 35.246 1.00 55.64 100 THR B N 1
ATOM 2328 C CA . THR B 1 100 ? 3.134 93.031 36.469 1.00 55.36 100 THR B CA 1
ATOM 2329 C C . THR B 1 100 ? 1.810 93.764 36.230 1.00 55.59 100 THR B C 1
ATOM 2330 O O . THR B 1 100 ? 0.957 93.792 37.122 1.00 55.65 100 THR B O 1
ATOM 2334 N N . ALA B 1 101 ? 1.641 94.355 35.044 1.00 55.34 101 ALA B N 1
ATOM 2335 C CA . ALA B 1 101 ? 0.355 94.940 34.684 1.00 55.61 101 ALA B CA 1
ATOM 2336 C C . ALA B 1 101 ? -0.755 93.893 34.880 1.00 55.85 101 ALA B C 1
ATOM 2337 O O . ALA B 1 101 ? -1.778 94.150 35.531 1.00 55.77 101 ALA B O 1
ATOM 2339 N N . ILE B 1 102 ? -0.534 92.715 34.321 1.00 55.83 102 ILE B N 1
ATOM 2340 C CA . ILE B 1 102 ? -1.493 91.640 34.395 1.00 56.59 102 ILE B CA 1
ATOM 2341 C C . ILE B 1 102 ? -1.713 91.183 35.839 1.00 57.11 102 ILE B C 1
ATOM 2342 O O . ILE B 1 102 ? -2.842 90.847 36.216 1.00 56.94 102 ILE B O 1
ATOM 2347 N N . SER B 1 103 ? -0.649 91.198 36.642 1.00 57.51 103 SER B N 1
ATOM 2348 C CA . SER B 1 103 ? -0.739 90.804 38.042 1.00 58.80 103 SER B CA 1
ATOM 2349 C C . SER B 1 103 ? -1.612 91.752 38.866 1.00 59.45 103 SER B C 1
ATOM 2350 O O . SER B 1 103 ? -2.037 91.416 39.964 1.00 59.05 103 SER B O 1
ATOM 2353 N N . CYS B 1 104 ? -1.869 92.932 38.310 1.00 60.91 104 CYS B N 1
ATOM 2354 C CA . CYS B 1 104 ? -2.661 93.973 38.947 1.00 62.23 104 CYS B CA 1
ATOM 2355 C C . CYS B 1 104 ? -4.058 94.101 38.341 1.00 63.55 104 CYS B C 1
ATOM 2356 O O . CYS B 1 104 ? -4.897 94.847 38.846 1.00 63.38 104 CYS B O 1
ATOM 2367 N N . LYS B 1 106 ? -7.877 93.191 37.298 1.00 64.53 106 LYS B N 1
ATOM 2368 C CA . LYS B 1 106 ? -9.023 92.529 37.914 1.00 63.25 106 LYS B CA 1
ATOM 2369 C C . LYS B 1 106 ? -9.496 91.307 37.136 1.00 61.66 106 LYS B C 1
ATOM 2370 O O . LYS B 1 106 ? -9.922 90.336 37.732 1.00 61.25 106 LYS B O 1
ATOM 2376 N N . ASN B 1 107 ? -9.425 91.365 35.811 1.00 60.39 107 ASN B N 1
ATOM 2377 C CA . ASN B 1 107 ? -9.760 90.222 34.967 1.00 58.93 107 ASN B CA 1
ATOM 2378 C C . ASN B 1 107 ? -8.514 89.572 34.421 1.00 58.30 107 ASN B C 1
ATOM 2379 O O . ASN B 1 107 ? -8.020 89.961 33.377 1.00 58.78 107 ASN B O 1
ATOM 2384 N N . LYS B 1 108 ? -8.017 88.573 35.134 1.00 57.38 108 LYS B N 1
ATOM 2385 C CA . LYS B 1 108 ? -6.802 87.865 34.765 1.00 56.26 108 LYS B CA 1
ATOM 2386 C C . LYS B 1 108 ? -7.059 86.801 33.709 1.00 56.06 108 LYS B C 1
ATOM 2387 O O . LYS B 1 108 ? -8.133 86.229 33.667 1.00 55.81 108 LYS B O 1
ATOM 2393 N N . PRO B 1 109 ? -6.068 86.541 32.834 1.00 56.33 109 PRO B N 1
ATOM 2394 C CA . PRO B 1 109 ? -6.177 85.419 31.907 1.00 55.83 109 PRO B CA 1
ATOM 2395 C C . PRO B 1 109 ? -6.444 84.099 32.609 1.00 55.78 109 PRO B C 1
ATOM 2396 O O . PRO B 1 109 ? -5.918 83.838 33.687 1.00 56.05 109 PRO B O 1
ATOM 2400 N N . THR B 1 110 ? -7.254 83.268 31.976 1.00 55.53 110 THR B N 1
ATOM 2401 C CA . THR B 1 110 ? -7.435 81.887 32.383 1.00 55.00 110 THR B CA 1
ATOM 2402 C C . THR B 1 110 ? -6.414 81.000 31.656 1.00 54.71 110 THR B C 1
ATOM 2403 O O . THR B 1 110 ? -6.124 79.866 32.071 1.00 54.70 110 THR B O 1
ATOM 2407 N N . ASN B 1 111 ? -5.865 81.525 30.568 1.00 53.74 111 ASN B N 1
ATOM 2408 C CA . ASN B 1 111 ? -5.079 80.715 29.673 1.00 53.50 111 ASN B CA 1
ATOM 2409 C C . ASN B 1 111 ? -4.011 81.575 29.040 1.00 53.84 111 ASN B C 1
ATOM 2410 O O . ASN B 1 111 ? -4.328 82.547 28.342 1.00 54.47 111 ASN B O 1
ATOM 2415 N N . PHE B 1 112 ? -2.755 81.221 29.299 1.00 53.94 112 PHE B N 1
ATOM 2416 C CA . PHE B 1 112 ? -1.589 81.988 28.832 1.00 54.21 112 PHE B CA 1
ATOM 2417 C C . PHE B 1 112 ? -0.913 81.356 27.612 1.00 54.76 112 PHE B C 1
ATOM 2418 O O . PHE B 1 112 ? 0.079 81.899 27.106 1.00 55.71 112 PHE B O 1
ATOM 2426 N N . ASN B 1 113 ? -1.444 80.232 27.129 1.00 54.61 113 ASN B N 1
ATOM 2427 C CA . ASN B 1 113 ? -0.820 79.468 26.049 1.00 54.42 113 ASN B CA 1
ATOM 2428 C C . ASN B 1 113 ? -1.055 80.054 24.664 1.00 54.64 113 ASN B C 1
ATOM 2429 O O . ASN B 1 113 ? -1.805 79.499 23.853 1.00 55.29 113 ASN B O 1
ATOM 2434 N N . VAL B 1 114 ? -0.387 81.160 24.377 1.00 54.82 114 VAL B N 1
ATOM 2435 C CA . VAL B 1 114 ? -0.622 81.892 23.135 1.00 55.06 114 VAL B CA 1
ATOM 2436 C C . VAL B 1 114 ? 0.349 81.540 22.004 1.00 56.04 114 VAL B C 1
ATOM 2437 O O . VAL B 1 114 ? 0.014 81.721 20.833 1.00 56.98 114 VAL B O 1
ATOM 2441 N N . THR B 1 115 ? 1.538 81.046 22.341 1.00 56.34 115 THR B N 1
ATOM 2442 C CA . THR B 1 115 ? 2.463 80.511 21.344 1.00 56.97 115 THR B CA 1
ATOM 2443 C C . THR B 1 115 ? 3.026 79.205 21.886 1.00 57.61 115 THR B C 1
ATOM 2444 O O . THR B 1 115 ? 2.801 78.875 23.049 1.00 58.06 115 THR B O 1
ATOM 2448 N N . ALA B 1 116 ? 3.765 78.476 21.052 1.00 58.17 116 ALA B N 1
ATOM 2449 C CA . ALA B 1 116 ? 4.355 77.191 21.445 1.00 58.63 116 ALA B CA 1
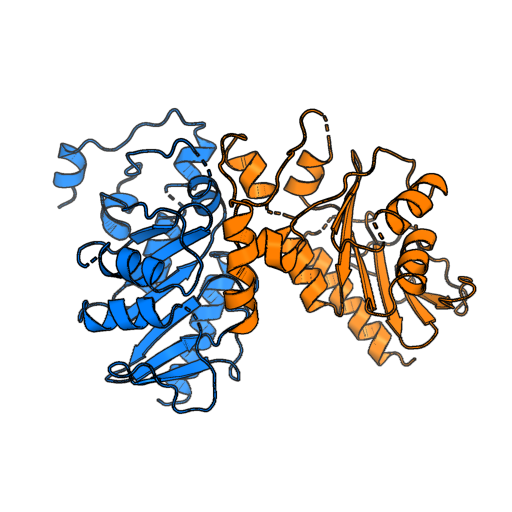ATOM 2450 C C . ALA B 1 116 ? 5.332 77.317 22.626 1.00 59.07 116 ALA B C 1
ATOM 2451 O O . ALA B 1 116 ? 5.350 76.464 23.515 1.00 59.10 116 ALA B O 1
ATOM 2453 N N . GLU B 1 117 ? 6.139 78.375 22.635 1.00 59.57 117 GLU B N 1
ATOM 2454 C CA . GLU B 1 117 ? 7.166 78.517 23.671 1.00 60.28 117 GLU B CA 1
ATOM 2455 C C . GLU B 1 117 ? 6.597 78.639 25.070 1.00 59.81 117 GLU B C 1
ATOM 2456 O O . GLU B 1 117 ? 7.303 78.344 26.031 1.00 60.22 117 GLU B O 1
ATOM 2462 N N . ILE B 1 118 ? 5.328 79.037 25.187 1.00 59.36 118 ILE B N 1
ATOM 2463 C CA . ILE B 1 118 ? 4.729 79.250 26.506 1.00 59.03 118 ILE B CA 1
ATOM 2464 C C . ILE B 1 118 ? 4.504 77.942 27.260 1.00 59.27 118 ILE B C 1
ATOM 2465 O O . ILE B 1 118 ? 5.108 77.752 28.311 1.00 59.61 118 ILE B O 1
ATOM 2470 N N . PRO B 1 119 ? 3.675 77.023 26.725 1.00 59.22 119 PRO B N 1
ATOM 2471 C CA . PRO B 1 119 ? 3.604 75.724 27.386 1.00 59.57 119 PRO B CA 1
ATOM 2472 C C . PRO B 1 119 ? 4.939 75.001 27.514 1.00 60.06 119 PRO B C 1
ATOM 2473 O O . PRO B 1 119 ? 5.124 74.266 28.477 1.00 59.63 119 PRO B O 1
ATOM 2477 N N . CYS B 1 120 ? 5.862 75.214 26.573 1.00 60.91 120 CYS B N 1
ATOM 2478 C CA . CYS B 1 120 ? 7.165 74.518 26.602 1.00 61.91 120 CYS B CA 1
ATOM 2479 C C . CYS B 1 120 ? 8.126 75.020 27.661 1.00 61.82 120 CYS B C 1
ATOM 2480 O O . CYS B 1 120 ? 8.784 74.229 28.331 1.00 62.14 120 CYS B O 1
ATOM 2483 N N . HIS B 1 121 ? 8.219 76.334 27.801 1.00 61.60 121 HIS B N 1
ATOM 2484 C CA . HIS B 1 121 ? 9.200 76.905 28.705 1.00 61.31 121 HIS B CA 1
ATOM 2485 C C . HIS B 1 121 ? 8.579 77.358 30.015 1.00 60.56 121 HIS B C 1
ATOM 2486 O O . HIS B 1 121 ? 9.040 76.962 31.079 1.00 61.03 121 HIS B O 1
ATOM 2493 N N . VAL B 1 122 ? 7.513 78.145 29.934 1.00 59.53 122 VAL B N 1
ATOM 2494 C CA . VAL B 1 122 ? 6.886 78.729 31.118 1.00 58.21 122 VAL B CA 1
ATOM 2495 C C . VAL B 1 122 ? 6.028 77.746 31.929 1.00 57.67 122 VAL B C 1
ATOM 2496 O O . VAL B 1 122 ? 5.951 77.865 33.149 1.00 57.42 122 VAL B O 1
ATOM 2500 N N . GLY B 1 123 ? 5.417 76.768 31.263 1.00 57.23 123 GLY B N 1
ATOM 2501 C CA . GLY B 1 123 ? 4.441 75.872 31.898 1.00 56.67 123 GLY B CA 1
ATOM 2502 C C . GLY B 1 123 ? 3.066 76.045 31.271 1.00 56.67 123 GLY B C 1
ATOM 2503 O O . GLY B 1 123 ? 2.677 77.146 30.878 1.00 56.39 123 GLY B O 1
ATOM 2504 N N . SER B 1 124 ? 2.327 74.951 31.168 1.00 56.79 124 SER B N 1
ATOM 2505 C CA . SER B 1 124 ? 1.015 74.962 30.522 1.00 56.89 124 SER B CA 1
ATOM 2506 C C . SER B 1 124 ? -0.051 75.513 31.454 1.00 56.95 124 SER B C 1
ATOM 2507 O O . SER B 1 124 ? -1.151 75.842 31.028 1.00 56.64 124 SER B O 1
ATOM 2510 N N . GLU B 1 125 ? 0.290 75.600 32.732 1.00 57.33 125 GLU B N 1
ATOM 2511 C CA . GLU B 1 125 ? -0.599 76.137 33.743 1.00 58.07 125 GLU B CA 1
ATOM 2512 C C . GLU B 1 125 ? 0.226 77.108 34.574 1.00 57.83 125 GLU B C 1
ATOM 2513 O O . GLU B 1 125 ? 1.378 76.807 34.892 1.00 57.96 125 GLU B O 1
ATOM 2519 N N . ILE B 1 126 ? -0.346 78.265 34.913 1.00 57.81 126 ILE B N 1
ATOM 2520 C CA . ILE B 1 126 ? 0.373 79.267 35.715 1.00 57.96 126 ILE B CA 1
ATOM 2521 C C . ILE B 1 126 ? -0.394 79.621 36.982 1.00 57.84 126 ILE B C 1
ATOM 2522 O O . ILE B 1 126 ? -1.346 80.403 36.934 1.00 58.05 126 ILE B O 1
ATOM 2527 N N . PRO B 1 127 ? 0.013 79.035 38.123 1.00 57.86 127 PRO B N 1
ATOM 2528 C CA . PRO B 1 127 ? -0.674 79.339 39.372 1.00 57.74 127 PRO B CA 1
ATOM 2529 C C . PRO B 1 127 ? -0.578 80.825 39.713 1.00 58.10 127 PRO B C 1
ATOM 2530 O O . PRO B 1 127 ? 0.476 81.456 39.548 1.00 57.65 127 PRO B O 1
ATOM 2534 N N . VAL B 1 128 ? -1.703 81.361 40.169 1.00 58.45 128 VAL B N 1
ATOM 2535 C CA . VAL B 1 128 ? -1.829 82.746 40.584 1.00 58.70 128 VAL B CA 1
ATOM 2536 C C . VAL B 1 128 ? -2.028 82.793 42.102 1.00 59.16 128 VAL B C 1
ATOM 2537 O O . VAL B 1 128 ? -2.973 82.211 42.644 1.00 58.68 128 VAL B O 1
ATOM 2541 N N . ILE B 1 129 ? -1.119 83.488 42.771 1.00 59.78 129 ILE B N 1
ATOM 2542 C CA . ILE B 1 129 ? -1.166 83.679 44.213 1.00 60.68 129 ILE B CA 1
ATOM 2543 C C . ILE B 1 129 ? -1.772 85.064 44.521 1.00 60.71 129 ILE B C 1
ATOM 2544 O O . ILE B 1 129 ? -1.360 86.057 43.909 1.00 60.72 129 ILE B O 1
ATOM 2549 N N . PRO B 1 130 ? -2.743 85.137 45.464 1.00 60.73 130 PRO B N 1
ATOM 2550 C CA . PRO B 1 130 ? -3.315 86.448 45.875 1.00 60.80 130 PRO B CA 1
ATOM 2551 C C . PRO B 1 130 ? -2.292 87.369 46.573 1.00 60.81 130 PRO B C 1
ATOM 2552 O O . PRO B 1 130 ? -1.169 86.952 46.862 1.00 60.91 130 PRO B O 1
ATOM 2556 N N . TYR B 1 131 ? -2.670 88.614 46.825 1.00 60.73 131 TYR B N 1
ATOM 2557 C CA . TYR B 1 131 ? -1.756 89.534 47.475 1.00 60.71 131 TYR B CA 1
ATOM 2558 C C . TYR B 1 131 ? -1.470 89.161 48.922 1.00 60.84 131 TYR B C 1
ATOM 2559 O O . TYR B 1 131 ? -2.382 89.054 49.737 1.00 60.43 131 TYR B O 1
ATOM 2568 N N . TYR B 1 132 ? -0.195 88.987 49.237 1.00 61.36 132 TYR B N 1
ATOM 2569 C CA . TYR B 1 132 ? 0.251 88.944 50.628 1.00 62.07 132 TYR B CA 1
ATOM 2570 C C . TYR B 1 132 ? 1.380 89.946 50.803 1.00 62.43 132 TYR B C 1
ATOM 2571 O O . TYR B 1 132 ? 2.093 90.256 49.840 1.00 62.31 132 TYR B O 1
ATOM 2580 N N . ARG B 1 133 ? 1.534 90.448 52.026 1.00 62.72 133 ARG B N 1
ATOM 2581 C CA . ARG B 1 133 ? 2.627 91.352 52.338 1.00 63.68 133 ARG B CA 1
ATOM 2582 C C . ARG B 1 133 ? 3.945 90.708 51.907 1.00 64.16 133 ARG B C 1
ATOM 2583 O O . ARG B 1 133 ? 4.199 89.554 52.250 1.00 64.60 133 ARG B O 1
ATOM 2591 N N . PRO B 1 134 ? 4.779 91.439 51.138 1.00 64.64 134 PRO B N 1
ATOM 2592 C CA . PRO B 1 134 ? 6.122 90.931 50.837 1.00 64.77 134 PRO B CA 1
ATOM 2593 C C . PRO B 1 134 ? 6.854 90.526 52.123 1.00 64.93 134 PRO B C 1
ATOM 2594 O O . PRO B 1 134 ? 6.781 91.229 53.130 1.00 64.92 134 PRO B O 1
ATOM 2598 N N . GLY B 1 135 ? 7.534 89.384 52.087 1.00 65.22 135 GLY B N 1
ATOM 2599 C CA . GLY B 1 135 ? 8.225 88.876 53.258 1.00 65.20 135 GLY B CA 1
ATOM 2600 C C . GLY B 1 135 ? 7.342 88.202 54.289 1.00 65.39 135 GLY B C 1
ATOM 2601 O O . GLY B 1 135 ? 7.850 87.646 55.259 1.00 65.58 135 GLY B O 1
ATOM 2602 N N . SER B 1 136 ? 6.025 88.244 54.103 1.00 65.59 136 SER B N 1
ATOM 2603 C CA . SER B 1 136 ? 5.113 87.613 55.065 1.00 65.83 136 SER B CA 1
ATOM 2604 C C . SER B 1 136 ? 5.263 86.094 55.011 1.00 66.21 136 SER B C 1
ATOM 2605 O O . SER B 1 136 ? 5.513 85.546 53.936 1.00 66.56 136 SER B O 1
ATOM 2608 N N . PRO B 1 137 ? 5.144 85.409 56.170 1.00 66.48 137 PRO B N 1
ATOM 2609 C CA . PRO B 1 137 ? 5.150 83.935 56.168 1.00 66.55 137 PRO B CA 1
ATOM 2610 C C . PRO B 1 137 ? 4.147 83.343 55.177 1.00 66.80 137 PRO B C 1
ATOM 2611 O O . PRO B 1 137 ? 4.460 82.365 54.486 1.00 66.92 137 PRO B O 1
ATOM 2615 N N . GLU B 1 138 ? 2.964 83.951 55.105 1.00 67.00 138 GLU B N 1
ATOM 2616 C CA . GLU B 1 138 ? 1.864 83.459 54.280 1.00 67.27 138 GLU B CA 1
ATOM 2617 C C . GLU B 1 138 ? 2.236 83.459 52.797 1.00 67.28 138 GLU B C 1
ATOM 2618 O O . GLU B 1 138 ? 1.755 82.629 52.032 1.00 67.47 138 GLU B O 1
ATOM 2624 N N . LEU B 1 139 ? 3.098 84.394 52.407 1.00 67.18 139 LEU B N 1
ATOM 2625 C CA . LEU B 1 139 ? 3.572 84.504 51.042 1.00 67.22 139 LEU B CA 1
ATOM 2626 C C . LEU B 1 139 ? 4.523 83.354 50.722 1.00 67.37 139 LEU B C 1
ATOM 2627 O O . LEU B 1 139 ? 4.381 82.679 49.681 1.00 67.67 139 LEU B O 1
ATOM 2632 N N . ALA B 1 140 ? 5.499 83.141 51.605 1.00 66.89 140 ALA B N 1
ATOM 2633 C CA . ALA B 1 140 ? 6.466 82.067 51.423 1.00 66.69 140 ALA B CA 1
ATOM 2634 C C . ALA B 1 140 ? 5.740 80.736 51.270 1.00 66.61 140 ALA B C 1
ATOM 2635 O O . ALA B 1 140 ? 6.021 79.970 50.352 1.00 66.68 140 ALA B O 1
ATOM 2637 N N . LYS B 1 141 ? 4.779 80.489 52.156 1.00 66.62 141 LYS B N 1
ATOM 2638 C CA . LYS B 1 141 ? 4.046 79.241 52.155 1.00 66.50 141 LYS B CA 1
ATOM 2639 C C . LYS B 1 141 ? 3.311 79.024 50.836 1.00 66.14 141 LYS B C 1
ATOM 2640 O O . LYS B 1 141 ? 3.284 77.911 50.325 1.00 66.42 141 LYS B O 1
ATOM 2646 N N . ALA B 1 142 ? 2.729 80.081 50.278 1.00 65.62 142 ALA B N 1
ATOM 2647 C CA . ALA B 1 142 ? 2.017 79.957 49.010 1.00 65.03 142 ALA B CA 1
ATOM 2648 C C . ALA B 1 142 ? 2.954 79.690 47.819 1.00 64.73 142 ALA B C 1
ATOM 2649 O O . ALA B 1 142 ? 2.648 78.865 46.957 1.00 64.46 142 ALA B O 1
ATOM 2651 N N . VAL B 1 143 ? 4.092 80.377 47.780 1.00 64.57 143 VAL B N 1
ATOM 2652 C CA . VAL B 1 143 ? 5.050 80.209 46.685 1.00 64.60 143 VAL B CA 1
ATOM 2653 C C . VAL B 1 143 ? 5.634 78.804 46.701 1.00 65.01 143 VAL B C 1
ATOM 2654 O O . VAL B 1 143 ? 5.600 78.096 45.692 1.00 65.04 143 VAL B O 1
ATOM 2658 N N . VAL B 1 144 ? 6.140 78.397 47.858 1.00 65.52 144 VAL B N 1
ATOM 2659 C CA . VAL B 1 144 ? 6.605 77.037 48.052 1.00 65.84 144 VAL B CA 1
ATOM 2660 C C . VAL B 1 144 ? 5.551 76.031 47.572 1.00 66.40 144 VAL B C 1
ATOM 2661 O O . VAL B 1 144 ? 5.878 75.125 46.817 1.00 66.43 144 VAL B O 1
ATOM 2665 N N . GLU B 1 145 ? 4.292 76.199 47.966 1.00 67.02 145 GLU B N 1
ATOM 2666 C CA . GLU B 1 145 ? 3.243 75.284 47.485 1.00 68.01 145 GLU B CA 1
ATOM 2667 C C . GLU B 1 145 ? 3.110 75.330 45.959 1.00 68.27 145 GLU B C 1
ATOM 2668 O O . GLU B 1 145 ? 3.196 74.296 45.287 1.00 68.32 145 GLU B O 1
ATOM 2674 N N . ALA B 1 146 ? 2.936 76.536 45.423 1.00 68.91 146 ALA B N 1
ATOM 2675 C CA . ALA B 1 146 ? 2.837 76.760 43.973 1.00 69.64 146 ALA B CA 1
ATOM 2676 C C . ALA B 1 146 ? 3.984 76.176 43.148 1.00 70.13 146 ALA B C 1
ATOM 2677 O O . ALA B 1 146 ? 3.765 75.739 42.025 1.00 69.76 146 ALA B O 1
ATOM 2687 N N . LEU B 1 148 ? 6.045 73.573 43.829 1.00 69.83 148 LEU B N 1
ATOM 2688 C CA . LEU B 1 148 ? 6.303 72.147 43.982 1.00 68.15 148 LEU B CA 1
ATOM 2689 C C . LEU B 1 148 ? 6.236 71.486 42.611 1.00 66.86 148 LEU B C 1
ATOM 2690 O O . LEU B 1 148 ? 7.137 70.738 42.237 1.00 66.63 148 LEU B O 1
ATOM 2695 N N . LYS B 1 149 ? 5.182 71.791 41.852 1.00 65.34 149 LYS B N 1
ATOM 2696 C CA . LYS B 1 149 ? 5.035 71.246 40.493 1.00 63.65 149 LYS B CA 1
AT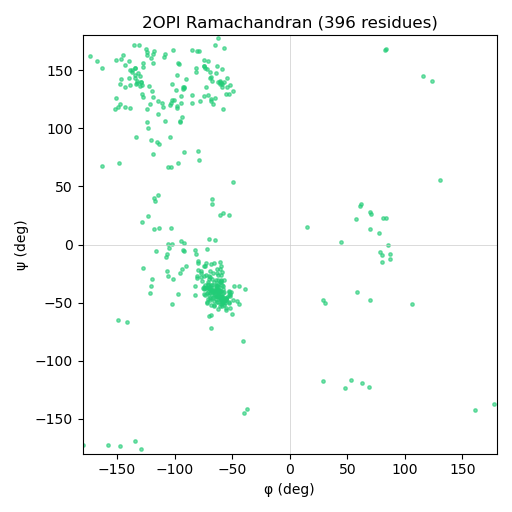OM 2697 C C . LYS B 1 149 ? 5.025 72.294 39.384 1.00 61.88 149 LYS B C 1
ATOM 2698 O O . LYS B 1 149 ? 4.657 71.988 38.262 1.00 62.01 149 LYS B O 1
ATOM 2704 N N . HIS B 1 150 ? 5.411 73.524 39.684 1.00 59.61 150 HIS B N 1
ATOM 2705 C CA . HIS B 1 150 ? 5.405 74.555 38.650 1.00 57.55 150 HIS B CA 1
ATOM 2706 C C . HIS B 1 150 ? 6.680 75.363 38.667 1.00 56.16 150 HIS B C 1
ATOM 2707 O O . HIS B 1 150 ? 7.326 75.486 39.702 1.00 56.05 150 HIS B O 1
ATOM 2714 N N . ASN B 1 151 ? 7.042 75.893 37.505 1.00 54.45 151 ASN B N 1
ATOM 2715 C CA . ASN B 1 151 ? 8.271 76.659 37.357 1.00 52.81 151 ASN B CA 1
ATOM 2716 C C . ASN B 1 151 ? 8.023 78.155 37.260 1.00 52.06 151 ASN B C 1
ATOM 2717 O O . ASN B 1 151 ? 8.967 78.947 37.206 1.00 51.72 151 ASN B O 1
ATOM 2722 N N . SER B 1 152 ? 6.747 78.537 37.267 1.00 51.29 152 SER B N 1
ATOM 2723 C CA . SER B 1 152 ? 6.354 79.922 37.032 1.00 50.72 152 SER B CA 1
ATOM 2724 C C . SER B 1 152 ? 5.072 80.251 37.735 1.00 50.51 152 SER B C 1
ATOM 2725 O O . SER B 1 152 ? 4.058 79.579 37.542 1.00 50.50 152 SER B O 1
ATOM 2728 N N . VAL B 1 153 ? 5.114 81.311 38.530 1.00 50.42 153 VAL B N 1
ATOM 2729 C CA . VAL B 1 153 ? 3.927 81.760 39.237 1.00 50.14 153 VAL B CA 1
ATOM 2730 C C . VAL B 1 153 ? 3.734 83.280 39.141 1.00 49.72 153 VAL B C 1
ATOM 2731 O O . VAL B 1 153 ? 4.703 84.038 39.055 1.00 49.26 153 VAL B O 1
ATOM 2735 N N . LEU B 1 154 ? 2.470 83.702 39.095 1.00 49.67 154 LEU B N 1
ATOM 2736 C CA . LEU B 1 154 ? 2.110 85.113 39.136 1.00 49.39 154 LEU B CA 1
ATOM 2737 C C . LEU B 1 154 ? 1.658 85.501 40.542 1.00 49.70 154 LEU B C 1
ATOM 2738 O O . LEU B 1 154 ? 0.764 84.876 41.112 1.00 50.07 154 LEU B O 1
ATOM 2743 N N . LEU B 1 155 ? 2.311 86.513 41.107 1.00 49.86 155 LEU B N 1
ATOM 2744 C CA . LEU B 1 155 ? 1.927 87.085 42.400 1.00 49.76 155 LEU B CA 1
ATOM 2745 C C . LEU B 1 155 ? 1.090 88.313 42.139 1.00 49.90 155 LEU B C 1
ATOM 2746 O O . LEU B 1 155 ? 1.567 89.247 41.515 1.00 50.18 155 LEU B O 1
ATOM 2751 N N . THR B 1 156 ? -0.158 88.324 42.593 1.00 50.49 156 THR B N 1
ATOM 2752 C CA . THR B 1 156 ? -1.032 89.436 42.248 1.00 50.73 156 THR B CA 1
ATOM 2753 C C . THR B 1 156 ? -0.656 90.717 43.000 1.00 50.91 156 THR B C 1
ATOM 2754 O O . THR B 1 156 ? -0.365 90.675 44.192 1.00 50.24 156 THR B O 1
ATOM 2758 N N . ASN B 1 157 ? -0.640 91.838 42.270 1.00 51.55 157 ASN B N 1
ATOM 2759 C CA . ASN B 1 157 ? -0.270 93.149 42.804 1.00 52.67 157 ASN B CA 1
ATOM 2760 C C . ASN B 1 157 ? 1.155 93.179 43.319 1.00 53.85 157 ASN B C 1
ATOM 2761 O O . ASN B 1 157 ? 1.463 93.882 44.282 1.00 53.88 157 ASN B O 1
ATOM 2766 N N . HIS B 1 158 ? 2.025 92.414 42.674 1.00 55.11 158 HIS B N 1
ATOM 2767 C CA . HIS B 1 158 ? 3.379 92.284 43.150 1.00 56.67 158 HIS B CA 1
ATOM 2768 C C . HIS B 1 158 ? 4.361 92.049 42.011 1.00 57.13 158 HIS B C 1
ATOM 2769 O O . HIS B 1 158 ? 5.219 92.894 41.757 1.00 57.45 158 HIS B O 1
ATOM 2776 N N . GLY B 1 159 ? 4.243 90.908 41.332 1.00 57.62 159 GLY B N 1
ATOM 2777 C CA . GLY B 1 159 ? 5.186 90.536 40.282 1.00 57.64 159 GLY B CA 1
ATOM 2778 C C . GLY B 1 159 ? 5.129 89.052 40.005 1.00 58.11 159 GLY B C 1
ATOM 2779 O O . GLY B 1 159 ? 4.059 88.445 40.022 1.00 58.12 159 GLY B O 1
ATOM 2780 N N . GLN B 1 160 ? 6.280 88.454 39.731 1.00 58.33 160 GLN B N 1
ATOM 2781 C CA . GLN B 1 160 ? 6.290 87.056 39.355 1.00 58.59 160 GLN B CA 1
ATOM 2782 C C . GLN B 1 160 ? 7.532 86.290 39.822 1.00 58.58 160 GLN B C 1
ATOM 2783 O O . GLN B 1 160 ? 8.552 86.889 40.186 1.00 58.87 160 GLN B O 1
ATOM 2789 N N . VAL B 1 161 ? 7.412 84.970 39.891 1.00 58.22 161 VAL B N 1
ATOM 2790 C CA . VAL B 1 161 ? 8.537 84.136 40.296 1.00 58.04 161 VAL B CA 1
ATOM 2791 C C . VAL B 1 161 ? 8.755 83.021 39.288 1.00 58.11 161 VAL B C 1
ATOM 2792 O O . VAL B 1 161 ? 7.803 82.408 38.785 1.00 57.94 161 VAL B O 1
ATOM 2796 N N . VAL B 1 162 ? 10.021 82.759 39.012 1.00 57.99 162 VAL B N 1
ATOM 2797 C CA . VAL B 1 162 ? 10.399 81.736 38.061 1.00 58.51 162 VAL B CA 1
ATOM 2798 C C . VAL B 1 162 ? 11.608 80.958 38.596 1.00 58.94 162 VAL B C 1
ATOM 2799 O O . VAL B 1 162 ? 12.407 81.506 39.365 1.00 58.35 162 VAL B O 1
ATOM 2803 N N . CYS B 1 163 ? 11.715 79.681 38.222 1.00 59.32 163 CYS B N 1
ATOM 2804 C CA . CYS B 1 163 ? 12.860 78.859 38.629 1.00 60.59 163 CYS B CA 1
ATOM 2805 C C . CYS B 1 163 ? 13.297 77.857 37.559 1.00 61.11 163 CYS B C 1
ATOM 2806 O O . CYS B 1 163 ? 12.546 77.570 36.615 1.00 61.37 163 CYS B O 1
ATOM 2809 N N . GLY B 1 164 ? 14.512 77.326 37.707 1.00 61.46 164 GLY B N 1
ATOM 2810 C CA . GLY B 1 164 ? 15.024 76.352 36.751 1.00 61.78 164 GLY B CA 1
ATOM 2811 C C . GLY B 1 164 ? 16.407 75.825 37.058 1.00 62.12 164 GLY B C 1
ATOM 2812 O O . GLY B 1 164 ? 16.971 76.120 38.124 1.00 62.45 164 GLY B O 1
ATOM 2813 N N . LYS B 1 165 ? 16.948 75.051 36.112 1.00 62.09 165 LYS B N 1
ATOM 2814 C CA . LYS B 1 165 ? 18.224 74.347 36.278 1.00 62.46 165 LYS B CA 1
ATOM 2815 C C . LYS B 1 165 ? 19.407 75.298 36.319 1.00 62.03 165 LYS B C 1
ATOM 2816 O O . LYS B 1 165 ? 20.356 75.070 37.060 1.00 62.06 165 LYS B O 1
ATOM 2822 N N . ASP B 1 166 ? 19.363 76.339 35.498 1.00 61.55 166 ASP B N 1
ATOM 2823 C CA . ASP B 1 166 ? 20.461 77.298 35.433 1.00 61.50 166 ASP B CA 1
ATOM 2824 C C . ASP B 1 166 ? 19.993 78.714 35.119 1.00 60.82 166 ASP B C 1
ATOM 2825 O O . ASP B 1 166 ? 18.792 78.993 35.088 1.00 60.60 166 ASP B O 1
ATOM 2830 N N . PHE B 1 167 ? 20.958 79.601 34.908 1.00 60.25 167 PHE B N 1
ATOM 2831 C CA . PHE B 1 167 ? 20.677 81.000 34.630 1.00 59.92 167 PHE B CA 1
ATOM 2832 C C . PHE B 1 167 ? 20.008 81.240 33.274 1.00 59.79 167 PHE B C 1
ATOM 2833 O O . PHE B 1 167 ? 19.137 82.099 33.159 1.00 59.85 167 PHE B O 1
ATOM 2841 N N . ASP B 1 168 ? 20.404 80.470 32.265 1.00 59.54 168 ASP B N 1
ATOM 2842 C CA . ASP B 1 168 ? 19.852 80.614 30.925 1.00 59.31 168 ASP B CA 1
ATOM 2843 C C . ASP B 1 168 ? 18.394 80.180 30.837 1.00 59.12 168 ASP B C 1
ATOM 2844 O O . ASP B 1 168 ? 17.567 80.888 30.258 1.00 59.25 168 ASP B O 1
ATOM 2849 N N . GLN B 1 169 ? 18.089 79.025 31.423 1.00 58.50 169 GLN B N 1
ATOM 2850 C CA . GLN B 1 169 ? 16.726 78.524 31.500 1.00 58.00 169 GLN B CA 1
ATOM 2851 C C . GLN B 1 169 ? 15.822 79.511 32.250 1.00 57.77 169 GLN B C 1
ATOM 2852 O O . GLN B 1 169 ? 14.710 79.823 31.802 1.00 58.07 169 GLN B O 1
ATOM 2858 N N . VAL B 1 170 ? 16.300 79.997 33.390 1.00 57.13 170 VAL B N 1
ATOM 2859 C CA . VAL B 1 170 ? 15.571 81.003 34.149 1.00 56.80 170 VAL B CA 1
ATOM 2860 C C . VAL B 1 170 ? 15.356 82.262 33.308 1.00 56.55 170 VAL B C 1
ATOM 2861 O O . VAL B 1 170 ? 14.252 82.800 33.279 1.00 56.41 170 VAL B O 1
ATOM 2865 N N . TYR B 1 171 ? 16.396 82.706 32.604 1.00 56.30 171 TYR B N 1
ATOM 2866 C CA . TYR B 1 171 ? 16.275 83.867 31.731 1.00 56.70 171 TYR B CA 1
ATOM 2867 C C . TYR B 1 171 ? 15.239 83.608 30.638 1.00 56.77 171 TYR B C 1
ATOM 2868 O O . TYR B 1 171 ? 14.378 84.450 30.384 1.00 56.13 171 TYR B O 1
ATOM 2877 N N . GLU B 1 172 ? 15.329 82.434 30.014 1.00 57.00 172 GLU B N 1
ATOM 2878 C CA . GLU B 1 172 ? 14.406 82.047 28.969 1.00 57.50 172 GLU B CA 1
ATOM 2879 C C . GLU B 1 172 ? 12.976 82.047 29.504 1.00 57.57 172 GLU B C 1
ATOM 2880 O O . GLU B 1 172 ? 12.090 82.666 28.914 1.00 58.38 172 GLU B O 1
ATOM 2886 N N . ARG B 1 173 ? 12.771 81.387 30.636 1.00 57.23 173 ARG B N 1
ATOM 2887 C CA . ARG B 1 173 ? 11.463 81.303 31.270 1.00 57.15 173 ARG B CA 1
ATOM 2888 C C . ARG B 1 173 ? 10.902 82.691 31.626 1.00 56.90 173 ARG B C 1
ATOM 2889 O O . ARG B 1 173 ? 9.735 82.981 31.361 1.00 57.09 173 ARG B O 1
ATOM 2897 N N . ALA B 1 174 ? 11.729 83.550 32.215 1.00 56.69 174 ALA B N 1
ATOM 2898 C CA . ALA B 1 174 ? 11.296 84.907 32.566 1.00 56.74 174 ALA B CA 1
ATOM 2899 C C . ALA B 1 174 ? 10.825 85.695 31.344 1.00 56.75 174 ALA B C 1
ATOM 2900 O O . ALA B 1 174 ? 9.751 86.279 31.377 1.00 57.09 174 ALA B O 1
ATOM 2902 N N . THR B 1 175 ? 11.619 85.684 30.272 1.00 56.66 175 THR B N 1
ATOM 2903 C CA . THR B 1 175 ? 11.344 86.460 29.066 1.00 56.65 175 THR B CA 1
ATOM 2904 C C . THR B 1 175 ? 10.053 86.035 28.390 1.00 56.82 175 THR B C 1
ATOM 2905 O O . THR B 1 175 ? 9.331 86.876 27.858 1.00 56.86 175 THR B O 1
ATOM 2909 N N . PHE B 1 176 ? 9.773 84.732 28.390 1.00 56.74 176 PHE B N 1
ATOM 2910 C CA . PHE B 1 176 ? 8.581 84.222 27.713 1.00 57.02 176 PHE B CA 1
ATOM 2911 C C . PHE B 1 176 ? 7.334 84.399 28.580 1.00 57.36 176 PHE B C 1
ATOM 2912 O O . PHE B 1 176 ? 6.222 84.522 28.078 1.00 56.82 176 PHE B O 1
ATOM 2920 N N . PHE B 1 177 ? 7.534 84.421 29.889 1.00 58.02 177 PHE B N 1
ATOM 2921 C CA . PHE B 1 177 ? 6.472 84.747 30.816 1.00 58.65 177 PHE B CA 1
ATOM 2922 C C . PHE B 1 177 ? 6.065 86.188 30.485 1.00 59.13 177 PHE B C 1
ATOM 2923 O O . PHE B 1 177 ? 4.881 86.486 30.287 1.00 58.94 177 PHE B O 1
ATOM 2931 N N . GLU B 1 178 ? 7.062 87.065 30.388 1.00 59.78 178 GLU B N 1
ATOM 2932 C CA . GLU B 1 178 ? 6.845 88.454 30.007 1.00 60.54 178 GLU B CA 1
ATOM 2933 C C . GLU B 1 178 ? 6.226 88.585 28.620 1.00 61.26 178 GLU B C 1
ATOM 2934 O O . GLU B 1 178 ? 5.319 89.396 28.413 1.00 61.66 178 GLU B O 1
ATOM 2948 N N . ALA B 1 180 ? 4.294 86.371 26.850 1.00 60.55 180 ALA B N 1
ATOM 2949 C CA . ALA B 1 180 ? 2.885 85.961 26.932 1.00 59.31 180 ALA B CA 1
ATOM 2950 C C . ALA B 1 180 ? 2.024 87.108 27.442 1.00 58.77 180 ALA B C 1
ATOM 2951 O O . ALA B 1 180 ? 1.033 87.477 26.817 1.00 58.87 180 ALA B O 1
ATOM 2953 N N . CYS B 1 181 ? 2.436 87.714 28.545 1.00 57.81 181 CYS B N 1
ATOM 2954 C CA . CYS B 1 181 ? 1.703 88.846 29.077 1.00 57.44 181 CYS B CA 1
ATOM 2955 C C . CYS B 1 181 ? 1.641 90.022 28.121 1.00 56.78 181 CYS B C 1
ATOM 2956 O O . CYS B 1 181 ? 0.596 90.676 28.017 1.00 56.69 181 CYS B O 1
ATOM 2959 N N . ARG B 1 182 ? 2.752 90.294 27.439 1.00 56.00 182 ARG B N 1
ATOM 2960 C CA . ARG B 1 182 ? 2.794 91.353 26.429 1.00 55.57 182 ARG B CA 1
ATOM 2961 C C . ARG B 1 182 ? 1.786 91.126 25.298 1.00 55.31 182 ARG B C 1
ATOM 2962 O O . ARG B 1 182 ? 1.088 92.063 24.901 1.00 55.83 182 ARG B O 1
ATOM 2970 N N . ILE B 1 183 ? 1.701 89.888 24.801 1.00 54.83 183 ILE B N 1
ATOM 2971 C CA . ILE B 1 183 ? 0.739 89.497 23.760 1.00 54.58 183 ILE B CA 1
ATOM 2972 C C . ILE B 1 183 ? -0.688 89.752 24.235 1.00 54.65 183 ILE B C 1
ATOM 2973 O O . ILE B 1 183 ? -1.511 90.287 23.501 1.00 55.01 183 ILE B O 1
ATOM 2978 N N . ILE B 1 184 ? -0.976 89.360 25.467 1.00 54.37 184 ILE B N 1
ATOM 2979 C CA . ILE B 1 184 ? -2.314 89.454 26.013 1.00 54.54 184 ILE B CA 1
ATOM 2980 C C . ILE B 1 184 ? -2.779 90.906 26.178 1.00 54.79 184 ILE B C 1
ATOM 2981 O O . ILE B 1 184 ? -3.883 91.269 25.744 1.00 55.03 184 ILE B O 1
ATOM 2986 N N . VAL B 1 185 ? -1.943 91.737 26.782 1.00 54.44 185 VAL B N 1
ATOM 2987 C CA . VAL B 1 185 ? -2.282 93.137 26.933 1.00 54.93 185 VAL B CA 1
ATOM 2988 C C . VAL B 1 185 ? -2.414 93.787 25.548 1.00 55.88 185 VAL B C 1
ATOM 2989 O O . VAL B 1 185 ? -3.423 94.433 25.262 1.00 56.10 185 VAL B O 1
ATOM 2993 N N . GLN B 1 186 ? -1.422 93.575 24.684 1.00 56.63 186 GLN B N 1
ATOM 2994 C CA . GLN B 1 186 ? -1.342 94.300 23.407 1.00 57.66 186 GLN B CA 1
ATOM 2995 C C . GLN B 1 186 ? -2.373 93.864 22.373 1.00 58.41 186 GLN B C 1
ATOM 2996 O O . GLN B 1 186 ? -2.736 94.647 21.487 1.00 58.92 186 GLN B O 1
ATOM 3002 N N . SER B 1 187 ? -2.839 92.620 22.469 1.00 58.87 187 SER B N 1
ATOM 3003 C CA . SER B 1 187 ? -3.880 92.140 21.569 1.00 59.26 187 SER B CA 1
ATOM 3004 C C . SER B 1 187 ? -5.203 92.754 21.981 1.00 60.04 187 SER B C 1
ATOM 3005 O O . SER B 1 187 ? -6.155 92.777 21.201 1.00 60.43 187 SER B O 1
ATOM 3008 N N . GLY B 1 188 ? -5.251 93.250 23.216 1.00 60.39 188 GLY B N 1
ATOM 3009 C CA . GLY B 1 188 ? -6.470 93.798 23.781 1.00 60.48 188 GLY B CA 1
ATOM 3010 C C . GLY B 1 188 ? -7.344 92.706 24.355 1.00 60.62 188 GLY B C 1
ATOM 3011 O O . GLY B 1 188 ? -8.540 92.889 24.480 1.00 60.67 188 GLY B O 1
ATOM 3012 N N . GLY B 1 189 ? -6.745 91.568 24.701 1.00 60.98 189 GLY B N 1
ATOM 3013 C CA . GLY B 1 189 ? -7.467 90.458 25.326 1.00 60.95 189 GLY B CA 1
ATOM 3014 C C . GLY B 1 189 ? -8.256 89.570 24.374 1.00 61.19 189 GLY B C 1
ATOM 3015 O O . GLY B 1 189 ? -8.769 88.513 24.773 1.00 61.49 189 GLY B O 1
ATOM 3016 N N . ASP B 1 190 ? -8.367 89.978 23.114 1.00 61.45 190 ASP B N 1
ATOM 3017 C CA . ASP B 1 190 ? -9.095 89.158 22.150 1.00 61.47 190 ASP B CA 1
ATOM 3018 C C . ASP B 1 190 ? -8.166 88.269 21.323 1.00 60.65 190 ASP B C 1
ATOM 3019 O O . ASP B 1 190 ? -7.982 88.466 20.119 1.00 60.99 190 ASP B O 1
ATOM 3024 N N . TYR B 1 191 ? -7.600 87.272 21.999 1.00 59.54 191 TYR B N 1
ATOM 3025 C CA . TYR B 1 191 ? -6.675 86.332 21.392 1.00 57.79 191 TYR B CA 1
ATOM 3026 C C . TYR B 1 191 ? -7.185 84.901 21.440 1.00 57.29 191 TYR B C 1
ATOM 3027 O O . TYR B 1 191 ? -8.101 84.584 22.197 1.00 57.74 191 TYR B O 1
ATOM 3036 N N . SER B 1 192 ? -6.577 84.033 20.639 1.00 56.13 192 SER B N 1
ATOM 3037 C CA . SER B 1 192 ? -6.829 82.612 20.748 1.00 55.12 192 SER B CA 1
ATOM 3038 C C . SER B 1 192 ? -5.614 81.879 21.358 1.00 54.33 192 SER B C 1
ATOM 3039 O O . SER B 1 192 ? -4.510 82.426 21.412 1.00 53.76 192 SER B O 1
ATOM 3042 N N . VAL B 1 193 ? -5.842 80.648 21.817 1.00 53.43 193 VAL B N 1
ATOM 3043 C CA . VAL B 1 193 ? -4.829 79.849 22.515 1.00 52.89 193 VAL B CA 1
ATOM 3044 C C . VAL B 1 193 ? -4.580 78.494 21.846 1.00 52.64 193 VAL B C 1
ATOM 3045 O O . VAL B 1 193 ? -5.378 78.031 21.054 1.00 52.67 193 VAL B O 1
ATOM 3049 N N . LEU B 1 194 ? -3.471 77.852 22.185 1.00 53.03 194 LEU B N 1
ATOM 3050 C CA . LEU B 1 194 ? -3.239 76.460 21.769 1.00 52.93 194 LEU B CA 1
ATOM 3051 C C . LEU B 1 194 ? -4.220 75.510 22.453 1.00 53.29 194 LEU B C 1
ATOM 3052 O O . LEU B 1 194 ? -4.575 75.654 23.629 1.00 53.43 194 LEU B O 1
ATOM 3057 N N . THR B 1 195 ? -4.657 74.544 21.673 1.00 53.57 195 THR B N 1
ATOM 3058 C CA . THR B 1 195 ? -5.517 73.454 22.103 1.00 53.41 195 THR B CA 1
ATOM 3059 C C . THR B 1 195 ? -4.755 72.458 22.998 1.00 53.96 195 THR B C 1
ATOM 3060 O O . THR B 1 195 ? -3.536 72.316 22.852 1.00 53.64 195 THR B O 1
ATOM 3064 N N . PRO B 1 196 ? -5.463 71.782 23.933 1.00 54.24 196 PRO B N 1
ATOM 3065 C CA . PRO B 1 196 ? -4.818 70.772 24.774 1.00 54.64 196 PRO B CA 1
ATOM 3066 C C . PRO B 1 196 ? -4.057 69.741 23.933 1.00 55.34 196 PRO B C 1
ATOM 3067 O O . PRO B 1 196 ? -2.869 69.540 24.153 1.00 56.07 196 PRO B O 1
ATOM 3071 N N . GLU B 1 197 ? -4.728 69.109 22.978 1.00 55.87 197 GLU B N 1
ATOM 3072 C CA . GLU B 1 197 ? -4.057 68.278 21.996 1.00 56.99 197 GLU B CA 1
ATOM 3073 C C . GLU B 1 197 ? -2.771 68.933 21.422 1.00 57.11 197 GLU B C 1
ATOM 3074 O O . GLU B 1 197 ? -1.700 68.306 21.433 1.00 56.98 197 GLU B O 1
ATOM 3080 N N . GLU B 1 198 ? -2.882 70.178 20.946 1.00 57.23 198 GLU B N 1
ATOM 3081 C CA . GLU B 1 198 ? -1.752 70.909 20.341 1.00 57.78 198 GLU B CA 1
ATOM 3082 C C . GLU B 1 198 ? -0.596 71.141 21.309 1.00 58.10 198 GLU B C 1
ATOM 3083 O O . GLU B 1 198 ? 0.574 71.091 20.902 1.00 57.93 198 GLU B O 1
ATOM 3089 N N . ILE B 1 199 ? -0.906 71.386 22.585 1.00 58.54 199 ILE B N 1
ATOM 3090 C CA . ILE B 1 199 ? 0.173 71.497 23.549 1.00 59.32 199 ILE B CA 1
ATOM 3091 C C . ILE B 1 199 ? 0.851 70.136 23.822 1.00 60.04 199 ILE B C 1
ATOM 3092 O O . ILE B 1 199 ? 2.051 70.084 24.089 1.00 60.09 199 ILE B O 1
ATOM 3097 N N . GLU B 1 200 ? 0.104 69.042 23.695 1.00 60.74 200 GLU B N 1
ATOM 3098 C CA . GLU B 1 200 ? 0.687 67.704 23.823 1.00 61.86 200 GLU B CA 1
ATOM 3099 C C . GLU B 1 200 ? 1.558 67.340 22.622 1.00 62.10 200 GLU B C 1
ATOM 3100 O O . GLU B 1 200 ? 2.618 66.752 22.774 1.00 62.08 200 GLU B O 1
ATOM 3106 N N . ASP B 1 201 ? 1.075 67.676 21.432 1.00 62.68 201 ASP B N 1
ATOM 3107 C CA . ASP B 1 201 ? 1.815 67.574 20.180 1.00 63.36 201 ASP B CA 1
ATOM 3108 C C . ASP B 1 201 ? 3.262 68.099 20.289 1.00 63.44 201 ASP B C 1
ATOM 3109 O O . ASP B 1 201 ? 4.180 67.562 19.658 1.00 63.44 201 ASP B O 1
ATOM 3114 N N . LEU B 1 202 ? 3.452 69.148 21.088 1.00 63.33 202 LEU B N 1
ATOM 3115 C CA . LEU B 1 202 ? 4.755 69.779 21.266 1.00 63.49 202 LEU B CA 1
ATOM 3116 C C . LEU B 1 202 ? 5.857 68.866 21.832 1.00 64.05 202 LEU B C 1
ATOM 3117 O O . LEU B 1 202 ? 7.038 69.150 21.644 1.00 63.57 202 LEU B O 1
ATOM 3122 N N . GLU B 1 203 ? 5.464 67.775 22.497 1.00 64.97 203 GLU B N 1
ATOM 3123 C CA . GLU B 1 203 ? 6.394 66.771 23.047 1.00 66.30 203 GLU B CA 1
ATOM 3124 C C . GLU B 1 203 ? 7.370 66.277 21.976 1.00 66.75 203 GLU B C 1
ATOM 3125 O O . GLU B 1 203 ? 8.559 66.107 22.240 1.00 66.98 203 GLU B O 1
ATOM 3131 N N . ILE B 1 204 ? 6.843 66.063 20.768 1.00 67.69 204 ILE B N 1
ATOM 3132 C CA . ILE B 1 204 ? 7.603 65.626 19.591 1.00 68.46 204 ILE B CA 1
ATOM 3133 C C . ILE B 1 204 ? 8.594 66.689 19.135 1.00 68.66 204 ILE B C 1
ATOM 3134 O O . ILE B 1 204 ? 9.725 66.378 18.747 1.00 68.78 204 ILE B O 1
ATOM 3139 N N . TYR B 1 205 ? 8.148 67.939 19.173 1.00 68.94 205 TYR B N 1
ATOM 3140 C CA . TYR B 1 205 ? 8.984 69.068 18.848 1.00 69.37 205 TYR B CA 1
ATOM 3141 C C . TYR B 1 205 ? 10.105 69.224 19.884 1.00 69.34 205 TYR B C 1
ATOM 3142 O O . TYR B 1 205 ? 11.264 69.414 19.515 1.00 69.54 205 TYR B O 1
ATOM 3151 N N . VAL B 1 206 ? 9.764 69.111 21.166 1.00 69.36 206 VAL B N 1
ATOM 3152 C CA . VAL B 1 206 ? 10.744 69.202 22.258 1.00 69.62 206 VAL B CA 1
ATOM 3153 C C . VAL B 1 206 ? 11.778 68.075 22.174 1.00 69.74 206 VAL B C 1
ATOM 3154 O O . VAL B 1 206 ? 12.978 68.317 22.332 1.00 69.76 206 VAL B O 1
ATOM 3158 N N . LEU B 1 207 ? 11.313 66.856 21.915 1.00 69.98 207 LEU B N 1
ATOM 3159 C CA . LEU B 1 207 ? 12.204 65.735 21.624 1.00 70.65 207 LEU B CA 1
ATOM 3160 C C . LEU B 1 207 ? 13.238 66.057 20.546 1.00 70.84 207 LEU B C 1
ATOM 3161 O O . LEU B 1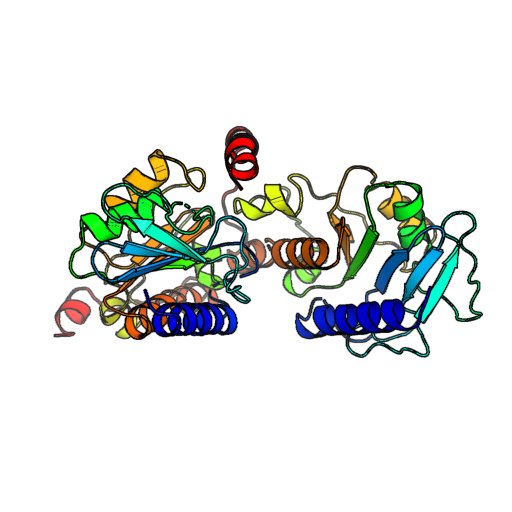 207 ? 14.445 66.006 20.805 1.00 70.87 207 LEU B O 1
ATOM 3166 N N . GLY B 1 208 ? 12.757 66.403 19.352 1.00 70.77 208 GLY B N 1
ATOM 3167 C CA . GLY B 1 208 ? 13.623 66.773 18.242 1.00 70.80 208 GLY B CA 1
ATOM 3168 C C . GLY B 1 208 ? 14.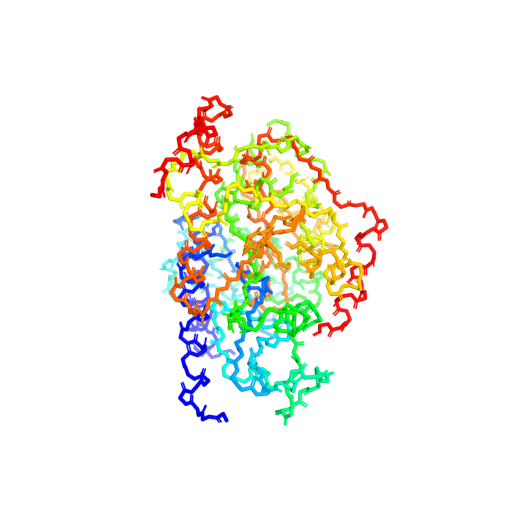696 67.785 18.605 1.00 71.05 208 GLY B C 1
ATOM 3169 O O . GLY B 1 208 ? 15.810 67.722 18.083 1.00 70.83 208 GLY B O 1
ATOM 3170 N N . LYS B 1 209 ? 14.364 68.723 19.493 1.00 71.30 209 LYS B N 1
ATOM 3171 C CA . LYS B 1 209 ? 15.328 69.726 19.947 1.00 71.61 209 LYS B CA 1
ATOM 3172 C C . LYS B 1 209 ? 16.390 69.072 20.827 1.00 71.42 209 LYS B C 1
ATOM 3173 O O . LYS B 1 209 ? 17.451 69.642 21.063 1.00 71.15 209 LYS B O 1
#

Organism: Bacteroides thetaiotaomicron (NCBI:txid818)

Nearest PDB structures (foldseek):
  1e4c-assembly1_P  TM=8.989E-01  e=2.494E-15  Escherichia coli
  1e4b-assembly1_P  TM=8.910E-01  e=5.425E-15  Escherichia coli
  7x78-assembly1_A  TM=8.828E-01  e=4.023E-15  Klebsiella pneumoniae
  1dzz-assembly1_P  TM=8.964E-01  e=1.330E-14  Escherichia coli
  2fua-assembly1_A  TM=8.745E-01  e=5.425E-15  Escherichia coli

Sequence (400 aa):
ITDEHIELFLAQAHRYGDAKLLCSSGNLSWRIGEEALISGTGSWVPTLAKEKVSICNIASGTPTNGVKPSESTFHLGVLRERPDVNVVLHFQSEYATAISCKNKPTNFNVTAEIPCHVGSEIPVIPYYRPGSPELAKAVVEALKHNSVLLTNHGQVVCGKDFDQVYERATFFEACRIIVQSGGDYSVLTPEEIEDLEITDEHIELFLAQAHRYGDAKLLCSSGNLSWRIGEEALISGTGSWVPTLAKEKVSICNIASGTPTNGVKPSESTFHLGVLRERPDVNVVLHFQSEYATAISCKNKPTNFNVTAEIPCHVGSEIPVIPYYRPGSPELAKAVVEALKHNSVLLTNHGQVVCGKDFDQVYERATFFEACRIIVQSGGDYSVLTPEEIEDLEIYVLGK

Solvent-accessible surface area: 17966 Å² total

Secondary structure (DSSP, 8-state):
--HHHHHHHHHHHH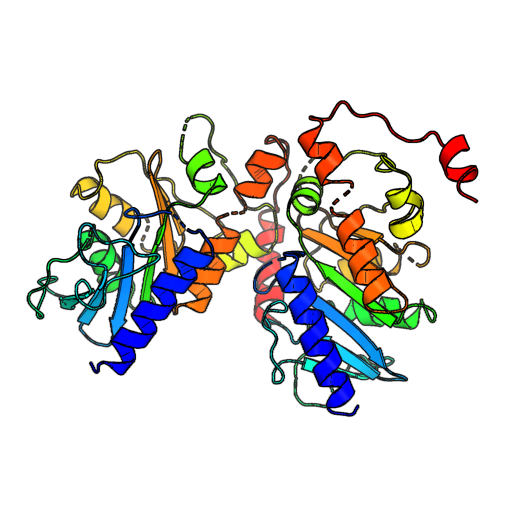HHHHTT--TT--EEEEEETTEEEEEBTT--GGG--GGGEEEEETTT--BSSS--B--HHHHHHHHHH-TT--EEEEE--HHHHHHH-----S----STHIIIII-S---EE----TT-HHHHHHHHH----SEEEETTTEEEEEESSHHHHHHHHHHH--HHHHHHTTT------HHHHHH--/--HHHHHHHHHHHHHHHHTT--TT--EEEEEETTEEEEEBTT--STT--STTEEEEESTT--BSSS--B--HHHHHHHHHH-TT--EEEEE--HHHHHHH-----S----STHIIIII-SS--EEPP--TT-HHHHHHHHH----SEEEETTTEEEEEESSHHHHHHHHHHH--HHHHHHHTS------HHHHHHHHHHHHH-

CATH classification: 3.40.225.10

Radius of gyration: 22.76 Å; Cα contacts (8 Å, |Δi|>4): 816; chains: 2; bounding box: 45×39×68 Å

InterPro domains:
  IPR001303 Class II aldolase/adducin N-terminal [PF00596] (14-184)
  IPR001303 Class II aldolase/adducin N-terminal [SM01007] (8-185)
  IPR036409 Class II aldolase/adducin N-terminal domain superfamily [G3DSA:3.40.225.10] (1-212)
  IPR036409 Class II aldolase/adducin N-terminal domain superfamily [SSF53639] (8-202)
  IPR050197 Aldolase class II family, sugar metabolism enzymes [PTHR22789] (4-202)